Protein 2NPT (pdb70)

Solvent-accessible surface area: 22079 Å² total; per-residue (Å²): 169,192,104,157,47,130,165,93,57,36,101,85,16,36,0,77,0,70,12,87,160,90,36,53,57,75,52,82,15,94,152,140,36,38,24,37,42,0,39,67,27,0,37,122,47,32,87,170,48,118,21,72,0,0,29,2,103,5,64,83,43,40,116,1,2,0,83,36,55,99,6,0,103,2,0,18,51,52,19,49,70,49,1,90,91,42,78,122,90,70,95,76,63,107,30,10,66,0,38,26,76,105,155,77,3,36,0,9,0,55,19,200,56,22,44,5,1,5,35,4,84,98,114,7,61,11,93,45,0,110,50,64,0,87,131,14,37,66,84,40,8,63,9,39,24,27,40,144,166,96,84,68,72,9,96,62,66,76,44,0,78,127,4,18,102,50,17,82,183,28,174,148,23,91,1,4,42,2,58,5,74,51,74,102,168,181,94,183,58,104,107,10,25,48,161,65,53,110,3,46,0,77,0,54,20,75,167,86,49,55,62,73,44,87,15,138,142,24,90,18,81,50,0,30,88,27,0,10,128,55,30,64,174,35,73,20,70,0,0,21,2,83,8,55,68,53,40,98,1,1,0,82,36,68,67,5,4,91,0,1,27,52,46,18,8,56,37,0,63,87,41,76,110,103,74,72,81,75,88,25,11,65,0,30,20,69,95,158,124,86,129,102,101,132,102,78,1,37,0,4,0,52,20,173,67,21,45,10,1,18,57,7,92,65,105,8,84,23,118,55,0,33,44,51,0,114,142,12,44,58,89,62,9,68,8,35,21,23,64,140,162,95,83,90,72,12,99,72,66,78,44,0,72,130,3,18,103,99,21,74,114,20,181,142,29,95,9,1,44,1,51,4,71,89,78

GO terms:
  GO:0004672 protein kinase activity (F, TAS)
  GO:0007165 signal transduction (P, TAS)
  GO:0005515 protein binding (F, IPI)
  GO:0071499 cellular response to laminar fluid shear stress (P, TAS)

Organism: Homo sapiens (NCBI:txid9606)

Structure (mmCIF, N/CA/C/O backbone):
data_2NPT
#
_entry.id   2NPT
#
_cell.length_a   46.333
_cell.length_b   61.410
_cell.length_c   143.651
_cell.angle_alpha   90.000
_cell.angle_beta   90.000
_cell.angle_gamma   90.000
#
_symmetry.space_group_name_H-M   'P 21 21 21'
#
loop_
_entity.id
_entity.type
_entity.pdbx_description
1 polymer 'Dual specificity mitogen-activated protein kinase kinase 5'
2 polymer 'Mitogen-activated protein kinase kinase kinase 2'
3 water water
#
loop_
_atom_site.group_PDB
_atom_site.id
_atom_site.type_symbol
_atom_site.label_atom_id
_atom_site.label_alt_id
_atom_site.label_comp_id
_atom_site.label_asym_id
_atom_site.label_entity_id
_atom_site.label_seq_id
_atom_site.pdbx_PDB_ins_code
_atom_site.Cartn_x
_atom_site.Cartn_y
_atom_site.Cartn_z
_atom_site.occupancy
_atom_site.B_iso_or_equiv
_atom_site.auth_seq_id
_atom_site.auth_comp_id
_atom_site.auth_asym_id
_atom_site.auth_atom_id
_atom_site.pdbx_PDB_model_num
ATOM 1 N N . SER A 1 1 ? 22.104 88.341 48.801 1.00 32.14 3 SER A N 1
ATOM 2 C CA . SER A 1 1 ? 21.113 87.358 49.328 1.00 32.71 3 SER A CA 1
ATOM 3 C C . SER A 1 1 ? 21.380 85.949 48.782 1.00 31.73 3 SER A C 1
ATOM 4 O O . SER A 1 1 ? 21.942 85.794 47.718 1.00 30.17 3 SER A O 1
ATOM 7 N N . MET A 1 2 ? 20.956 84.934 49.523 1.00 31.10 4 MET A N 1
ATOM 8 C CA . MET A 1 2 ? 21.146 83.532 49.129 1.00 31.44 4 MET A CA 1
ATOM 9 C C . MET A 1 2 ? 19.820 82.787 49.073 1.00 29.75 4 MET A C 1
ATOM 10 O O . MET A 1 2 ? 18.945 82.960 49.959 1.00 27.70 4 MET A O 1
ATOM 15 N N . ALA A 1 3 ? 19.670 81.990 48.022 1.00 27.44 5 ALA A N 1
ATOM 16 C CA . ALA A 1 3 ? 18.507 81.137 47.828 1.00 27.21 5 ALA A CA 1
ATOM 17 C C . ALA A 1 3 ? 18.945 79.762 47.336 1.00 26.28 5 ALA A C 1
ATOM 18 O O . ALA A 1 3 ? 20.059 79.581 46.843 1.00 25.34 5 ALA A O 1
ATOM 20 N N . LEU A 1 4 ? 18.097 78.760 47.537 1.00 25.27 6 LEU A N 1
ATOM 21 C CA . LEU A 1 4 ? 18.385 77.446 46.986 1.00 26.36 6 LEU A CA 1
ATOM 22 C C . LEU A 1 4 ? 18.272 77.456 45.475 1.00 27.70 6 LEU A C 1
ATOM 23 O O . LEU A 1 4 ? 17.290 77.970 44.888 1.00 28.54 6 LEU A O 1
ATOM 28 N N . GLY A 1 5 ? 19.285 76.904 44.832 1.00 27.96 7 GLY A N 1
ATOM 29 C CA . GLY A 1 5 ? 19.206 76.607 43.433 1.00 29.09 7 GLY A CA 1
ATOM 30 C C . GLY A 1 5 ? 18.492 75.282 43.209 1.00 31.07 7 GLY A C 1
ATOM 31 O O . GLY A 1 5 ? 18.079 74.607 44.182 1.00 31.76 7 GLY A O 1
ATOM 32 N N . PRO A 1 6 ? 18.415 74.859 41.941 1.00 33.21 8 PRO A N 1
ATOM 33 C CA . PRO A 1 6 ? 17.797 73.595 41.555 1.00 34.32 8 PRO A CA 1
ATOM 34 C C . PRO A 1 6 ? 18.585 72.427 42.089 1.00 34.45 8 PRO A C 1
ATOM 35 O O . PRO A 1 6 ? 19.813 72.502 42.115 1.00 34.86 8 PRO A O 1
ATOM 39 N N . PHE A 1 7 ? 17.864 71.408 42.569 1.00 35.56 9 PHE A N 1
ATOM 40 C CA . PHE A 1 7 ? 18.416 70.086 42.866 1.00 35.77 9 PHE A CA 1
ATOM 41 C C . PHE A 1 7 ? 18.136 69.246 41.601 1.00 36.36 9 PHE A C 1
ATOM 42 O O . PHE A 1 7 ? 16.977 68.945 41.315 1.00 35.61 9 PHE A O 1
ATOM 50 N N . PRO A 1 8 ? 19.169 68.907 40.817 1.00 37.04 10 PRO A N 1
ATOM 51 C CA . PRO A 1 8 ? 18.948 68.036 39.637 1.00 37.85 10 PRO A CA 1
ATOM 52 C C . PRO A 1 8 ? 18.381 66.664 39.979 1.00 38.09 10 PRO A C 1
ATOM 53 O O . PRO A 1 8 ? 18.683 66.152 41.051 1.00 37.51 10 PRO A O 1
ATOM 57 N N . ALA A 1 9 ? 17.606 66.079 39.059 1.00 39.21 11 ALA A N 1
ATOM 58 C CA . ALA A 1 9 ? 17.095 64.702 39.205 1.00 39.89 11 ALA A CA 1
ATOM 59 C C . ALA A 1 9 ? 18.249 63.805 39.611 1.00 40.68 11 ALA A C 1
ATOM 60 O O . ALA A 1 9 ? 18.166 63.100 40.615 1.00 41.98 11 ALA A O 1
ATOM 62 N N . MET A 1 10 ? 19.321 63.856 38.819 1.00 41.06 12 MET A N 1
ATOM 63 C CA . MET A 1 10 ? 20.645 63.370 39.212 1.00 41.01 12 MET A CA 1
ATOM 64 C C . MET A 1 10 ? 21.711 64.153 38.451 1.00 41.53 12 MET A C 1
ATOM 65 O O . MET A 1 10 ? 22.845 64.267 38.903 1.00 42.24 12 MET A O 1
ATOM 70 N N . GLN A 1 13 ? 26.503 61.140 36.718 1.00 45.44 15 GLN A N 1
ATOM 71 C CA . GLN A 1 13 ? 25.307 61.973 36.658 1.00 45.01 15 GLN A CA 1
ATOM 72 C C . GLN A 1 13 ? 24.523 61.834 35.344 1.00 44.58 15 GLN A C 1
ATOM 73 O O . GLN A 1 13 ? 23.428 62.415 35.223 1.00 46.53 15 GLN A O 1
ATOM 75 N N . VAL A 1 14 ? 25.059 61.100 34.366 1.00 42.74 16 VAL A N 1
ATOM 76 C CA . VAL A 1 14 ? 24.342 60.869 33.097 1.00 40.79 16 VAL A CA 1
ATOM 77 C C . VAL A 1 14 ? 23.496 59.607 33.275 1.00 37.85 16 VAL A C 1
ATOM 78 O O . VAL A 1 14 ? 23.861 58.716 34.037 1.00 38.99 16 VAL A O 1
ATOM 82 N N . LEU A 1 15 ? 22.359 59.539 32.589 1.00 34.51 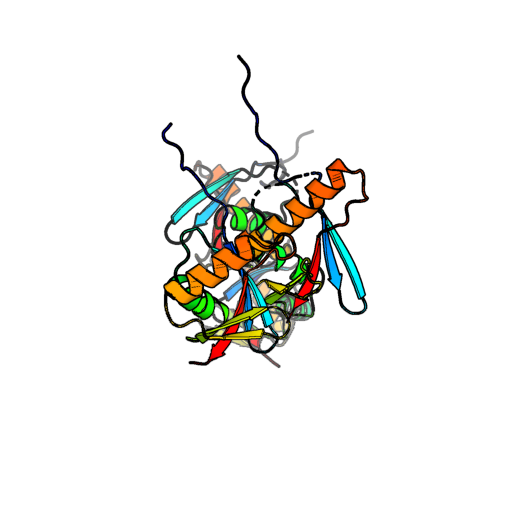17 LEU A N 1
ATOM 83 C CA . LEU A 1 15 ? 21.489 58.361 32.697 1.00 30.90 17 LEU A CA 1
ATOM 84 C C . LEU A 1 15 ? 21.952 57.305 31.704 1.00 28.52 17 LEU A C 1
ATOM 85 O O . LEU A 1 15 ? 22.035 57.576 30.522 1.00 27.96 17 LEU A O 1
ATOM 90 N N . VAL A 1 16 ? 22.216 56.113 32.222 1.00 26.12 18 VAL A N 1
ATOM 91 C CA . VAL A 1 16 ? 22.471 54.934 31.430 1.00 23.84 18 VAL A CA 1
ATOM 92 C C . VAL A 1 16 ? 21.306 53.948 31.641 1.00 23.35 18 VAL A C 1
ATOM 93 O O . VAL A 1 16 ? 21.057 53.503 32.764 1.00 23.02 18 VAL A O 1
ATOM 97 N N . ILE A 1 17 ? 20.649 53.579 30.556 1.00 22.82 19 ILE A N 1
ATOM 98 C CA . ILE A 1 17 ? 19.651 52.513 30.549 1.00 22.57 19 ILE A CA 1
ATOM 99 C C . ILE A 1 17 ? 20.303 51.256 29.967 1.00 21.63 19 ILE A C 1
ATOM 100 O O . ILE A 1 17 ? 20.827 51.299 28.830 1.00 20.42 19 ILE A O 1
ATOM 105 N N . ARG A 1 18 ? 20.385 50.203 30.790 1.00 20.17 20 ARG A N 1
ATOM 106 C CA . ARG A 1 18 ? 20.922 48.925 30.352 1.00 19.84 20 ARG A CA 1
ATOM 107 C C . ARG A 1 18 ? 19.773 48.076 29.836 1.00 19.72 20 ARG A C 1
ATOM 108 O O . ARG A 1 18 ? 18.921 47.656 30.619 1.00 18.54 20 ARG A O 1
ATOM 116 N N . ILE A 1 19 ? 19.721 47.848 28.521 1.00 20.60 21 ILE A N 1
ATOM 117 C CA . ILE A 1 19 ? 18.640 47.054 27.920 1.00 20.28 21 ILE A CA 1
ATOM 118 C C . ILE A 1 19 ? 19.145 45.604 27.869 1.00 21.57 21 ILE A C 1
ATOM 119 O O . ILE A 1 19 ? 20.048 45.268 27.086 1.00 20.94 21 ILE A O 1
ATOM 124 N N . LYS A 1 20 ? 18.632 44.770 28.758 1.00 20.44 22 LYS A N 1
ATOM 125 C CA . LYS A 1 20 ? 19.058 43.377 28.827 1.00 22.29 22 LYS A CA 1
ATOM 126 C C . LYS A 1 20 ? 18.299 42.522 27.793 1.00 21.93 22 LYS A C 1
ATOM 127 O O . LYS A 1 20 ? 17.048 42.466 27.785 1.00 21.65 22 LYS A O 1
ATOM 133 N N . ILE A 1 21 ? 19.054 41.859 26.918 1.00 23.92 23 ILE A N 1
ATOM 134 C CA . ILE A 1 21 ? 18.483 41.109 25.806 1.00 25.76 23 ILE A CA 1
ATOM 135 C C . ILE A 1 21 ? 18.573 39.602 26.063 1.00 27.70 23 ILE A C 1
ATOM 136 O O . ILE A 1 21 ? 19.679 39.104 26.291 1.00 24.15 23 ILE A O 1
ATOM 141 N N . PRO A 1 22 ? 17.435 38.863 25.940 1.00 29.92 24 PRO A N 1
ATOM 142 C CA . PRO A 1 22 ? 17.423 37.427 26.281 1.00 31.63 24 PRO A CA 1
ATOM 143 C C . PRO A 1 22 ? 18.496 36.631 25.581 1.00 30.59 24 PRO A C 1
ATOM 144 O O . PRO A 1 22 ? 18.567 36.647 24.327 1.00 33.12 24 PRO A O 1
ATOM 148 N N . ASN A 1 23 ? 19.343 35.979 26.371 1.00 30.55 25 ASN A N 1
ATOM 149 C CA . ASN A 1 23 ? 20.380 35.078 25.848 1.00 30.68 25 ASN A CA 1
ATOM 150 C C . ASN A 1 23 ? 21.307 35.693 24.795 1.00 30.22 25 ASN A C 1
ATOM 151 O O . ASN A 1 23 ? 21.855 34.977 23.949 1.00 29.69 25 ASN A O 1
ATOM 156 N N . SER A 1 24 ? 21.514 37.008 24.880 1.00 29.58 26 SER A N 1
ATOM 157 C CA . SER A 1 24 ? 22.196 37.737 23.829 1.00 29.44 26 SER A CA 1
ATOM 158 C C . SER A 1 24 ? 23.171 38.822 24.276 1.00 29.66 26 SER A C 1
ATOM 159 O O . SER A 1 24 ? 24.072 39.184 23.507 1.00 30.06 26 SER A O 1
ATOM 162 N N . GLY A 1 25 ? 22.955 39.361 25.475 1.00 28.30 27 GLY A N 1
ATOM 163 C CA . GLY A 1 25 ? 23.863 40.288 26.128 1.00 27.68 27 GLY A CA 1
ATOM 164 C C . GLY A 1 25 ? 23.024 41.464 26.641 1.00 26.37 27 GLY A C 1
ATOM 165 O O . GLY A 1 25 ? 21.835 41.304 26.939 1.00 25.10 27 GLY A O 1
ATOM 166 N N . ALA A 1 26 ? 23.652 42.620 26.713 1.00 25.21 28 ALA A N 1
ATOM 167 C CA . ALA A 1 26 ? 22.994 43.866 27.118 1.00 23.92 28 ALA A CA 1
ATOM 168 C C . ALA A 1 26 ? 23.603 45.035 26.318 1.00 23.44 28 ALA A C 1
ATOM 169 O O . ALA A 1 26 ? 24.797 44.985 25.908 1.00 21.35 28 ALA A O 1
ATOM 171 N N . VAL A 1 27 ? 22.773 46.043 26.090 1.00 22.02 29 VAL A N 1
ATOM 172 C CA . VAL A 1 27 ? 23.188 47.291 25.418 1.00 22.36 29 VAL A CA 1
ATOM 173 C C . VAL A 1 27 ? 22.995 48.418 26.440 1.00 22.34 29 VAL A C 1
ATOM 174 O O . VAL A 1 27 ? 21.866 48.626 26.943 1.00 21.81 29 VAL A O 1
ATOM 178 N N . ASP A 1 28 ? 24.072 49.149 26.678 1.00 21.54 30 ASP A N 1
ATOM 179 C CA . ASP A 1 28 ? 24.067 50.295 27.584 1.00 21.20 30 ASP A CA 1
ATOM 180 C C . ASP A 1 28 ? 23.859 51.555 26.759 1.00 21.33 30 ASP A C 1
ATOM 181 O O . ASP A 1 28 ? 24.708 51.937 25.956 1.00 21.15 30 ASP A O 1
ATOM 186 N N . TRP A 1 29 ? 22.680 52.157 26.927 1.0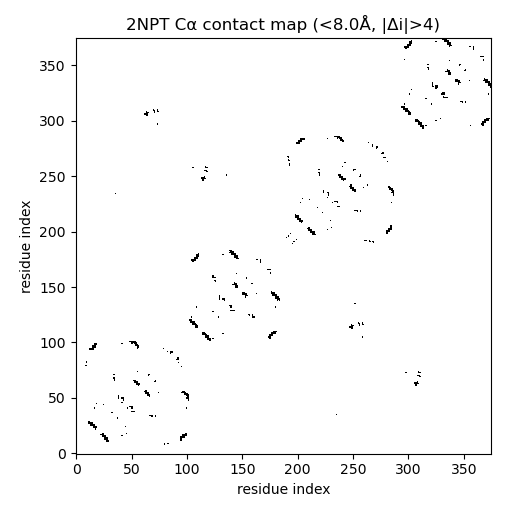0 22.18 31 TRP A N 1
ATOM 187 C CA . TRP A 1 29 ? 22.301 53.344 26.211 1.00 21.54 31 TRP A CA 1
ATOM 188 C C . TRP A 1 29 ? 22.468 54.554 27.139 1.00 22.62 31 TRP A C 1
ATOM 189 O O . TRP A 1 29 ? 21.774 54.670 28.165 1.00 20.57 31 TRP A O 1
ATOM 200 N N . THR A 1 30 ? 23.408 55.409 26.797 1.00 23.11 32 THR A N 1
ATOM 201 C CA . THR A 1 30 ? 23.633 56.644 27.548 1.00 24.56 32 THR A CA 1
ATOM 202 C C . THR A 1 30 ? 22.707 57.717 27.010 1.00 27.79 32 THR A C 1
ATOM 203 O O . THR A 1 30 ? 22.808 58.100 25.837 1.00 28.03 32 THR A O 1
ATOM 207 N N . VAL A 1 31 ? 21.794 58.180 27.862 1.00 29.71 33 VAL A N 1
ATOM 208 C CA . VAL A 1 31 ? 20.708 59.049 27.446 1.00 32.99 33 VAL A CA 1
ATOM 209 C C . VAL A 1 31 ? 21.116 60.500 27.644 1.00 36.37 33 VAL A C 1
ATOM 210 O O . VAL A 1 31 ? 21.507 60.903 28.746 1.00 36.78 33 VAL A O 1
ATOM 214 N N . HIS A 1 32 ? 21.048 61.248 26.543 1.00 40.24 34 HIS A N 1
ATOM 215 C CA . HIS A 1 32 ? 21.242 62.708 26.524 1.00 42.74 34 HIS A CA 1
ATOM 216 C C . HIS A 1 32 ? 20.041 63.424 27.110 1.00 44.70 34 HIS A C 1
ATOM 217 O O . HIS A 1 32 ? 18.904 63.171 26.681 1.00 45.79 34 HIS A O 1
ATOM 219 N N . SER A 1 33 ? 20.279 64.285 28.102 1.00 46.28 35 SER A N 1
ATOM 220 C CA . SER A 1 33 ? 19.255 65.234 28.558 1.00 47.26 35 SER A CA 1
ATOM 221 C C . SER A 1 33 ? 19.310 66.485 27.678 1.00 47.78 35 SER A C 1
ATOM 222 O O . SER A 1 33 ? 19.897 66.474 26.582 1.00 48.80 35 SER A O 1
ATOM 224 N N . GLN A 1 36 ? 12.745 65.584 27.858 1.00 40.64 38 GLN A N 1
ATOM 225 C CA . GLN A 1 36 ? 12.109 64.505 28.590 1.00 40.15 38 GLN A CA 1
ATOM 226 C C . GLN A 1 36 ? 12.291 63.217 27.791 1.00 38.84 38 GLN A C 1
ATOM 227 O O . GLN A 1 36 ? 12.092 63.215 26.566 1.00 39.40 38 GLN A O 1
ATOM 229 N N . LEU A 1 37 ? 12.712 62.160 28.481 1.00 37.13 39 LEU A N 1
ATOM 230 C CA . LEU A 1 37 ? 12.716 60.802 27.923 1.00 34.91 39 LEU A CA 1
ATOM 231 C C . LEU A 1 37 ? 11.311 60.231 27.840 1.00 32.83 39 LEU A C 1
ATOM 232 O O . LEU A 1 37 ? 10.652 59.991 28.863 1.00 35.16 39 LEU A O 1
ATOM 237 N N . LEU A 1 38 ? 10.888 59.911 26.628 1.00 29.22 40 LEU A N 1
ATOM 238 C CA . LEU A 1 38 ? 9.563 59.391 26.380 1.00 26.66 40 LEU A CA 1
ATOM 239 C C . LEU A 1 38 ? 9.524 57.874 26.249 1.00 24.80 40 LEU A C 1
ATOM 240 O O . LEU A 1 38 ? 10.443 57.268 25.719 1.00 23.85 40 LEU A O 1
ATOM 245 N N . PHE A 1 39 ? 8.425 57.292 26.677 1.00 22.83 41 PHE A N 1
ATOM 246 C CA . PHE A 1 39 ? 8.155 55.862 26.504 1.00 22.34 41 PHE A CA 1
ATOM 247 C C . PHE A 1 39 ? 8.346 55.403 25.057 1.00 22.06 41 PHE A C 1
ATOM 248 O O . PHE A 1 39 ? 9.040 54.389 24.782 1.00 21.05 41 PHE A O 1
ATOM 256 N N . ARG A 1 40 ? 7.791 56.177 24.122 1.00 21.41 42 ARG A N 1
ATOM 257 C CA . ARG A 1 40 ? 7.940 55.916 22.697 1.00 22.11 42 ARG A CA 1
ATOM 258 C C . ARG A 1 40 ? 9.415 55.763 22.315 1.00 21.87 42 ARG A C 1
ATOM 259 O O . ARG A 1 40 ? 9.767 54.900 21.526 1.00 20.75 42 ARG A O 1
ATOM 267 N N . ASP A 1 41 ? 10.266 56.622 22.867 1.00 22.22 43 ASP A N 1
ATOM 268 C CA . ASP A 1 41 ? 11.669 56.684 22.467 1.00 23.00 43 ASP A CA 1
ATOM 269 C C . ASP A 1 41 ? 12.408 55.425 22.983 1.00 21.26 43 ASP A C 1
ATOM 270 O O . ASP A 1 41 ? 13.298 54.871 22.318 1.00 22.33 43 ASP A O 1
ATOM 275 N N . VAL A 1 42 ? 12.034 54.989 24.176 1.00 20.94 44 VAL A N 1
ATOM 276 C CA . VAL A 1 42 ? 12.598 53.740 24.733 1.00 19.90 44 VAL A CA 1
ATOM 277 C C . VAL A 1 42 ? 12.216 52.542 23.858 1.00 19.80 44 VAL A C 1
ATOM 278 O O . VAL A 1 42 ? 13.075 51.761 23.421 1.00 18.99 44 VAL A O 1
ATOM 282 N N . LEU A 1 43 ? 10.957 52.468 23.459 1.00 20.27 45 LEU A N 1
ATOM 283 C CA . LEU A 1 43 ? 10.521 51.395 22.545 1.00 20.95 45 LEU A CA 1
ATOM 284 C C . LEU A 1 43 ? 11.268 51.454 21.211 1.00 22.24 45 LEU A C 1
ATOM 285 O O . LEU A 1 43 ? 11.617 50.421 20.625 1.00 20.84 45 LEU A O 1
ATOM 290 N N . ASP A 1 44 ? 11.562 52.652 20.748 1.00 22.87 46 ASP A N 1
ATOM 291 C CA A ASP A 1 44 ? 12.258 52.813 19.468 0.50 23.59 46 ASP A CA 1
ATOM 292 C CA B ASP A 1 44 ? 12.264 52.829 19.477 0.50 23.62 46 ASP A CA 1
ATOM 293 C C . ASP A 1 44 ? 13.685 52.250 19.571 1.00 24.01 46 ASP A C 1
ATOM 294 O O . ASP A 1 44 ? 14.141 51.520 18.680 1.00 24.06 46 ASP A O 1
ATOM 303 N N . VAL A 1 45 ? 14.376 52.572 20.652 1.00 23.14 47 VAL A N 1
ATOM 304 C CA . VAL A 1 45 ? 15.730 52.052 20.869 1.00 22.99 47 VAL A CA 1
ATOM 305 C C . VAL A 1 45 ? 15.703 50.524 21.016 1.00 22.05 47 VAL A C 1
ATOM 306 O O . VAL A 1 45 ? 16.527 49.821 20.391 1.00 21.61 47 VAL A O 1
ATOM 310 N N . ILE A 1 46 ? 14.757 49.985 21.799 1.00 21.82 48 ILE A N 1
ATOM 311 C CA . ILE A 1 46 ? 14.588 48.531 21.926 1.00 22.16 48 ILE A CA 1
ATOM 312 C C . ILE A 1 46 ? 14.386 47.918 20.523 1.00 22.23 48 ILE A C 1
ATOM 313 O O . ILE A 1 46 ? 14.993 46.916 20.186 1.00 21.97 48 ILE A O 1
ATOM 318 N N . GLY A 1 47 ? 13.587 48.565 19.680 1.00 23.04 49 GLY A N 1
ATOM 319 C CA . GLY A 1 47 ? 13.345 48.009 18.348 1.00 23.35 49 GLY A CA 1
ATOM 320 C C . GLY A 1 47 ? 14.567 48.010 17.453 1.00 23.60 49 GLY A C 1
ATOM 321 O O . GLY A 1 47 ? 14.647 47.213 16.524 1.00 24.39 49 GLY A O 1
ATOM 322 N N . GLN A 1 48 ? 15.497 48.932 17.684 1.00 23.87 50 GLN A N 1
ATOM 323 C CA . GLN A 1 48 ? 16.783 48.912 16.995 1.00 25.31 50 GLN A CA 1
ATOM 324 C C . GLN A 1 48 ? 17.705 47.762 17.467 1.00 25.37 50 GLN A C 1
ATOM 325 O O . GLN A 1 48 ? 18.334 47.071 16.630 1.00 25.31 50 GLN A O 1
ATOM 331 N N . VAL A 1 49 ? 17.805 47.555 18.785 1.00 24.38 51 VAL A N 1
ATOM 332 C CA . VAL A 1 49 ? 18.772 46.605 19.338 1.00 24.18 51 VAL A CA 1
ATOM 333 C C . VAL A 1 49 ? 18.237 45.180 19.367 1.00 24.67 51 VAL A C 1
ATOM 334 O O . VAL A 1 49 ? 19.013 44.220 19.460 1.00 24.51 51 VAL A O 1
ATOM 338 N N . LEU A 1 50 ? 16.921 45.051 19.329 1.00 24.94 52 LEU A N 1
ATOM 339 C CA . LEU A 1 50 ? 16.251 43.754 19.346 1.00 27.00 52 LEU A CA 1
ATOM 340 C C . LEU A 1 50 ? 15.316 43.748 18.128 1.00 27.79 52 LEU A C 1
ATOM 341 O O . LEU A 1 50 ? 14.117 43.796 18.267 1.00 28.05 52 LEU A O 1
ATOM 346 N N . PRO A 1 51 ? 15.890 43.728 16.912 1.00 30.17 53 PRO A N 1
ATOM 347 C CA . PRO A 1 51 ? 15.119 44.073 15.719 1.00 31.83 53 PRO A CA 1
ATOM 348 C C . PRO A 1 51 ? 14.169 42.999 15.168 1.00 34.53 53 PRO A C 1
ATOM 349 O O . PRO A 1 51 ? 13.270 43.343 14.388 1.00 35.01 53 PRO A O 1
ATOM 353 N N . GLU A 1 52 ? 14.353 41.739 15.557 1.00 36.59 54 GLU A N 1
ATOM 354 C CA . GLU A 1 52 ? 13.543 40.632 15.028 1.00 38.88 54 GLU A CA 1
ATOM 355 C C . GLU A 1 52 ? 12.524 40.150 16.035 1.00 39.71 54 GLU A C 1
ATOM 356 O O . GLU A 1 52 ? 11.952 39.068 15.876 1.00 40.67 54 GLU A O 1
ATOM 362 N N . ALA A 1 53 ? 12.324 40.944 17.086 1.00 40.21 55 ALA A N 1
ATOM 363 C CA . ALA A 1 53 ? 11.155 40.846 17.939 1.00 40.61 55 ALA A CA 1
ATOM 364 C C . ALA A 1 53 ? 10.318 42.111 17.748 1.00 40.72 55 ALA A C 1
ATOM 365 O O . ALA A 1 53 ? 10.775 43.123 17.145 1.00 41.41 55 ALA A O 1
ATOM 367 N N . THR A 1 54 ? 9.082 42.052 18.228 1.00 39.82 56 THR A N 1
ATOM 368 C CA . THR A 1 54 ? 8.276 43.256 18.345 1.00 39.15 56 THR A CA 1
ATOM 369 C C . THR A 1 54 ? 8.081 43.451 19.841 1.00 37.96 56 THR A C 1
ATOM 370 O O . THR A 1 54 ? 7.832 42.486 20.599 1.00 38.47 56 THR A O 1
ATOM 374 N N . THR A 1 55 ? 8.297 44.689 20.265 1.00 35.77 57 THR A N 1
ATOM 375 C CA . THR A 1 55 ? 8.322 45.012 21.680 1.00 33.20 57 THR A CA 1
ATOM 376 C C . THR A 1 55 ? 7.291 46.097 21.906 1.00 31.53 57 THR A C 1
ATOM 377 O O . THR A 1 55 ? 7.388 47.204 21.330 1.00 30.77 57 THR A O 1
ATOM 381 N N . THR A 1 56 ? 6.330 45.773 22.768 1.00 28.76 58 THR A N 1
ATOM 382 C CA . THR A 1 56 ? 5.266 46.710 23.126 1.00 28.31 58 THR A CA 1
ATOM 383 C C . THR A 1 56 ? 5.469 47.336 24.521 1.00 25.69 58 THR A C 1
ATOM 384 O O . THR A 1 56 ? 4.857 48.360 24.874 1.00 24.17 58 THR A O 1
ATOM 388 N N . ALA A 1 57 ? 6.321 46.695 25.314 1.00 23.42 59 ALA A N 1
ATOM 389 C CA . ALA A 1 57 ? 6.552 47.123 26.685 1.00 21.43 59 ALA A CA 1
ATOM 390 C C . ALA A 1 57 ? 7.931 46.678 27.190 1.00 21.54 59 ALA A C 1
ATOM 391 O O . ALA A 1 57 ? 8.693 45.982 26.503 1.00 22.19 59 ALA A O 1
ATOM 393 N N . PHE A 1 58 ? 8.262 47.106 28.390 1.00 20.70 60 PHE A N 1
ATOM 394 C CA . PHE A 1 58 ? 9.426 46.538 29.071 1.00 21.50 60 PHE A CA 1
ATOM 395 C C . PHE A 1 58 ? 9.209 46.504 30.573 1.00 21.56 60 PHE A C 1
ATOM 396 O O . PHE A 1 58 ? 8.283 47.177 31.095 1.00 21.62 60 PHE A O 1
ATOM 404 N N . GLU A 1 59 ? 10.074 45.766 31.248 1.00 21.12 61 GLU A N 1
ATOM 405 C CA . GLU A 1 59 ? 10.046 45.624 32.685 1.00 21.26 61 GLU A CA 1
ATOM 406 C C . GLU A 1 59 ? 11.290 46.208 33.379 1.00 21.38 61 GLU A C 1
ATOM 407 O O . GLU A 1 59 ? 12.379 46.278 32.808 1.00 20.13 61 GLU A O 1
ATOM 413 N N . TYR A 1 60 ? 11.127 46.593 34.640 1.00 20.51 62 TYR A N 1
ATOM 414 C CA . TYR A 1 60 ? 12.243 46.890 35.508 1.00 20.82 62 TYR A CA 1
ATOM 415 C C . TYR A 1 60 ? 11.990 46.228 36.858 1.00 21.52 62 TYR A C 1
ATOM 416 O O . TYR A 1 60 ? 10.861 45.809 37.144 1.00 21.42 62 TYR A O 1
ATOM 425 N N . GLU A 1 61 ? 13.025 46.157 37.673 1.00 22.32 63 GLU A N 1
ATOM 426 C CA A GLU A 1 61 ? 12.913 45.583 39.026 0.50 22.94 63 GLU A CA 1
ATOM 427 C CA B GLU A 1 61 ? 12.908 45.588 39.018 0.50 23.17 63 GLU A CA 1
ATOM 428 C C . GLU A 1 61 ? 12.775 46.694 40.052 1.00 22.49 63 GLU A C 1
ATOM 429 O O . GLU A 1 61 ? 13.572 47.630 40.093 1.00 23.39 63 GLU A O 1
ATOM 440 N N . ASP A 1 62 ? 11.755 46.609 40.907 1.00 22.65 64 ASP A N 1
ATOM 441 C CA . ASP A 1 62 ? 11.552 47.641 41.915 1.00 23.86 64 ASP A CA 1
ATOM 442 C C . ASP A 1 62 ? 12.296 47.282 43.207 1.00 25.27 64 ASP A C 1
ATOM 443 O O . ASP A 1 62 ? 13.014 46.282 43.268 1.00 25.65 64 ASP A O 1
ATOM 448 N N . GLU A 1 63 ? 12.110 48.102 44.219 1.00 26.05 65 GLU A N 1
ATOM 449 C CA . GLU A 1 63 ? 12.790 47.932 45.499 1.00 27.35 65 GLU A CA 1
ATOM 450 C C . GLU A 1 63 ? 12.434 46.660 46.270 1.00 28.74 65 GLU A C 1
ATOM 451 O O . GLU A 1 63 ? 13.165 46.292 47.207 1.00 30.02 65 GLU A O 1
ATOM 457 N N . ASP A 1 64 ? 11.318 46.019 45.911 1.00 28.56 66 ASP A N 1
ATOM 458 C CA . ASP A 1 64 ? 10.868 44.753 46.469 1.00 29.86 66 ASP A CA 1
ATOM 459 C C . ASP A 1 64 ? 11.408 43.575 45.654 1.00 28.92 66 ASP A C 1
ATOM 460 O O . ASP A 1 64 ? 11.119 42.414 45.965 1.00 29.88 66 ASP A O 1
ATOM 465 N N . GLY A 1 65 ? 12.169 43.865 44.600 1.00 27.40 67 GLY A N 1
ATOM 466 C CA . GLY A 1 65 ? 12.656 42.835 43.689 1.00 27.54 67 GLY A CA 1
ATOM 467 C C . GLY A 1 65 ? 11.613 42.321 42.692 1.00 27.44 67 GLY A C 1
ATOM 468 O O . GLY A 1 65 ? 11.860 41.333 41.991 1.00 28.52 67 GLY A O 1
ATOM 469 N N . ASP A 1 66 ? 10.472 43.017 42.575 1.00 25.82 68 ASP A N 1
ATOM 470 C CA . ASP A 1 66 ? 9.390 42.591 41.660 1.00 24.79 68 ASP A CA 1
ATOM 471 C C . ASP A 1 66 ? 9.623 43.184 40.269 1.00 23.38 68 ASP A C 1
ATOM 472 O O . ASP A 1 66 ? 10.043 44.322 40.156 1.00 23.01 68 ASP A O 1
ATOM 477 N N . ARG A 1 67 ? 9.277 42.422 39.235 1.00 23.52 69 ARG A N 1
ATOM 478 C CA . ARG A 1 67 ? 9.267 42.921 37.870 1.00 23.24 69 ARG A CA 1
ATOM 479 C C . ARG A 1 67 ? 7.991 43.736 37.615 1.00 21.44 69 ARG A C 1
ATOM 480 O O . ARG A 1 67 ? 6.882 43.236 37.727 1.00 20.47 69 ARG A O 1
ATOM 488 N N . ILE A 1 68 ? 8.212 45.008 37.290 1.00 19.54 70 ILE A N 1
ATOM 489 C CA . ILE A 1 68 ? 7.191 45.986 37.003 1.00 19.34 70 ILE A CA 1
ATOM 490 C C . ILE A 1 68 ? 7.202 46.251 35.497 1.00 20.01 70 ILE A C 1
ATOM 491 O O . ILE A 1 68 ? 8.251 46.618 34.919 1.00 21.43 70 ILE A O 1
ATOM 496 N N . THR A 1 69 ? 6.023 46.139 34.905 1.00 19.74 71 THR A N 1
ATOM 497 C CA . THR A 1 69 ? 5.833 46.409 33.477 1.00 19.68 71 THR A CA 1
ATOM 498 C C . THR A 1 69 ? 5.510 47.900 33.256 1.00 20.19 71 THR A C 1
ATOM 499 O O . THR A 1 69 ? 4.710 48.495 34.013 1.00 20.49 71 THR A O 1
ATOM 503 N N . VAL A 1 70 ? 6.116 48.466 32.211 1.00 19.77 72 VAL A N 1
ATOM 504 C CA . VAL A 1 70 ? 5.900 49.860 31.856 1.00 19.02 72 VAL A CA 1
ATOM 505 C C . VAL A 1 70 ? 5.231 49.873 30.457 1.00 19.13 72 VAL A C 1
ATOM 506 O O . VAL A 1 70 ? 5.750 49.277 29.495 1.00 19.37 72 VAL A O 1
ATOM 510 N N . ARG A 1 71 ? 4.090 50.542 30.385 1.00 20.33 73 ARG A N 1
ATOM 511 C CA . ARG A 1 71 ? 3.266 50.635 29.151 1.00 20.89 73 ARG A CA 1
ATOM 512 C C . ARG A 1 71 ? 2.851 52.053 28.810 1.00 21.01 73 ARG A C 1
ATOM 513 O O . ARG A 1 71 ? 2.060 52.247 27.895 1.00 21.74 73 ARG A O 1
ATOM 521 N N . SER A 1 72 ? 3.416 53.041 29.490 1.00 21.48 74 SER A N 1
ATOM 522 C CA . SER A 1 72 ? 2.967 54.425 29.378 1.00 21.57 74 SER A CA 1
ATOM 523 C C . SER A 1 72 ? 4.018 55.412 29.862 1.00 22.00 74 SER A C 1
ATOM 524 O O . SER A 1 72 ? 4.897 55.084 30.665 1.00 20.75 74 SER A O 1
ATOM 527 N N . ASP A 1 73 ? 3.890 56.660 29.439 1.00 21.62 75 ASP A N 1
ATOM 528 C CA . ASP A 1 73 ? 4.758 57.708 29.972 1.00 22.83 75 ASP A CA 1
ATOM 529 C C . ASP A 1 73 ? 4.591 58.009 31.471 1.00 22.87 75 ASP A C 1
ATOM 530 O O . ASP A 1 73 ? 5.583 58.273 32.165 1.00 22.14 75 ASP A O 1
ATOM 535 N N . GLU A 1 74 ? 3.364 57.911 31.977 1.00 22.75 76 GLU A N 1
ATOM 536 C CA A GLU A 1 74 ? 3.142 58.133 33.396 0.60 22.56 76 GLU A CA 1
ATOM 537 C CA B GLU A 1 74 ? 3.105 58.093 33.383 0.40 22.26 76 GLU A CA 1
ATOM 538 C C . GLU A 1 74 ? 3.903 57.019 34.163 1.00 21.39 76 GLU A C 1
ATOM 539 O O . GLU A 1 74 ? 4.500 57.273 35.199 1.00 21.15 76 GLU A O 1
ATOM 550 N N . GLU A 1 75 ? 3.900 55.800 33.637 1.00 20.04 77 GLU A N 1
ATOM 551 C CA . GLU A 1 75 ? 4.610 54.677 34.270 1.00 19.35 77 GLU A CA 1
ATOM 552 C C . GLU A 1 75 ? 6.128 54.884 34.168 1.00 20.51 77 GLU A C 1
ATOM 553 O O . GLU A 1 75 ? 6.912 54.595 35.110 1.00 20.12 77 GLU A O 1
ATOM 559 N N . MET A 1 76 ? 6.559 55.403 33.025 1.00 21.81 78 MET A N 1
ATOM 560 C CA . MET A 1 76 ? 7.963 55.795 32.856 1.00 23.68 78 MET A CA 1
ATOM 561 C C . MET A 1 76 ? 8.421 56.775 33.916 1.00 22.66 78 MET A C 1
ATOM 562 O O . MET A 1 76 ? 9.485 56.604 34.539 1.00 22.61 78 MET A O 1
ATOM 567 N N . LYS A 1 77 ? 7.613 57.804 34.150 1.00 23.80 79 LYS A N 1
ATOM 568 C CA . LYS A 1 77 ? 7.949 58.809 35.148 1.00 25.00 79 LYS A CA 1
ATOM 569 C C . LYS A 1 77 ? 8.101 58.205 36.573 1.00 23.05 79 LYS A C 1
ATOM 570 O O . LYS A 1 77 ? 9.039 58.521 37.286 1.00 22.88 79 LYS A O 1
ATOM 576 N N . ALA A 1 78 ? 7.215 57.289 36.943 1.00 21.15 80 ALA A N 1
ATOM 577 C CA . ALA A 1 78 ? 7.307 56.593 38.242 1.00 21.18 80 ALA A CA 1
ATOM 578 C C . ALA A 1 78 ? 8.602 55.731 38.303 1.00 19.97 80 ALA A C 1
ATOM 579 O O . ALA A 1 78 ? 9.270 55.667 39.349 1.00 20.12 80 ALA A O 1
ATOM 581 N N . MET A 1 79 ? 8.951 55.069 37.203 1.00 19.31 81 MET A N 1
ATOM 582 C CA . MET A 1 79 ? 10.178 54.297 37.166 1.00 19.39 81 MET A CA 1
ATOM 583 C C . MET A 1 79 ? 11.390 55.207 37.349 1.00 19.12 81 MET A C 1
ATOM 584 O O . MET A 1 79 ? 12.286 54.941 38.173 1.00 17.88 81 MET A O 1
ATOM 589 N N . LEU A 1 80 ? 11.441 56.276 36.553 1.00 19.31 82 LEU A N 1
ATOM 590 C CA . LEU A 1 80 ? 12.554 57.211 36.640 1.00 20.75 82 LEU A CA 1
ATOM 591 C C . LEU A 1 80 ? 12.684 57.839 38.022 1.00 21.75 82 LEU A C 1
ATOM 592 O O . LEU A 1 80 ? 13.774 57.897 38.591 1.00 20.70 82 LEU A O 1
ATOM 597 N N . SER A 1 81 ? 11.562 58.230 38.617 1.00 22.13 83 SER A N 1
ATOM 598 C CA . SER A 1 81 ? 11.585 58.891 39.902 1.00 23.96 83 SER A CA 1
ATOM 599 C C . SER A 1 81 ? 12.211 57.976 40.963 1.00 23.20 83 SER A C 1
ATOM 600 O O . SER A 1 81 ? 13.066 58.386 41.751 1.00 22.71 83 SER A O 1
ATOM 603 N N . TYR A 1 82 ? 11.807 56.720 40.968 1.00 21.80 84 TYR A N 1
ATOM 604 C CA . TYR A 1 82 ? 12.375 55.739 41.879 1.00 23.60 84 TYR A CA 1
ATOM 605 C C . TYR A 1 82 ? 13.876 55.556 41.646 1.00 22.40 84 TYR A C 1
ATOM 606 O O . TYR A 1 82 ? 14.682 55.537 42.616 1.00 21.95 84 TYR A O 1
ATOM 615 N N . TYR A 1 83 ? 14.261 55.439 40.381 1.00 19.95 85 TYR A N 1
ATOM 616 C CA . TYR A 1 83 ? 15.671 55.263 40.002 1.00 20.63 85 TYR A CA 1
ATOM 617 C C . TYR A 1 83 ? 16.527 56.430 40.546 1.00 21.40 85 TYR A C 1
ATOM 618 O O . TYR A 1 83 ? 17.530 56.224 41.235 1.00 21.44 85 TYR A O 1
ATOM 627 N N . TYR A 1 84 ? 16.066 57.642 40.261 1.00 22.52 86 TYR A N 1
ATOM 628 C CA . TYR A 1 84 ? 16.763 58.869 40.672 1.00 24.09 86 TYR A CA 1
ATOM 629 C C . TYR A 1 84 ? 16.911 58.918 42.173 1.00 24.94 86 TYR A C 1
ATOM 630 O O . TYR A 1 84 ? 17.982 59.305 42.691 1.00 25.13 86 TYR A O 1
ATOM 639 N N . SER A 1 85 ? 15.883 58.497 42.905 1.00 25.37 87 SER A N 1
ATOM 640 C CA . SER A 1 85 ? 15.960 58.500 44.377 1.00 27.31 87 SER A CA 1
ATOM 641 C C . SER A 1 85 ? 16.967 57.476 44.867 1.00 27.73 87 SER A C 1
ATOM 642 O O . SER A 1 85 ? 17.695 57.733 45.838 1.00 27.79 87 SER A O 1
ATOM 645 N N . THR A 1 86 ? 17.056 56.329 44.185 1.00 28.06 88 THR A N 1
ATOM 646 C CA . THR A 1 86 ? 18.081 55.336 44.557 1.00 28.46 88 THR A CA 1
ATOM 647 C C . THR A 1 86 ? 19.503 55.874 44.253 1.00 28.82 88 THR A C 1
ATOM 648 O O . THR A 1 86 ? 20.388 55.801 45.110 1.00 29.23 88 THR A O 1
ATOM 652 N N . VAL A 1 87 ? 19.697 56.445 43.067 1.00 28.89 89 VAL A N 1
ATOM 653 C CA . VAL A 1 87 ? 20.991 57.018 42.668 1.00 29.59 89 VAL A CA 1
ATOM 654 C C . VAL A 1 87 ? 21.442 58.123 43.638 1.00 30.84 89 VAL A C 1
ATOM 655 O O . VAL A 1 87 ? 22.605 58.148 44.053 1.00 29.73 89 VAL A O 1
ATOM 659 N N . MET A 1 88 ? 20.534 58.998 44.041 1.00 32.00 90 MET A N 1
ATOM 660 C CA . MET A 1 88 ? 20.864 60.048 45.018 1.00 35.23 90 MET A CA 1
ATOM 661 C C . MET A 1 88 ? 21.316 59.512 46.398 1.00 35.50 90 MET A C 1
ATOM 662 O O . MET A 1 88 ? 22.263 60.046 46.987 1.00 35.11 90 MET A O 1
ATOM 667 N N . GLU A 1 89 ? 20.638 58.486 46.920 1.00 36.85 91 GLU A N 1
ATOM 668 C CA . GLU A 1 89 ? 21.094 57.784 48.139 1.00 37.87 91 GLU A CA 1
ATOM 669 C C . GLU A 1 89 ? 22.531 57.255 48.019 1.00 38.35 91 GLU A C 1
ATOM 670 O O . GLU A 1 89 ? 23.363 57.467 48.906 1.00 38.04 91 GLU A O 1
ATOM 674 N N . GLN A 1 90 ? 22.814 56.572 46.918 1.00 38.40 92 GLN A N 1
ATOM 675 C CA . GLN A 1 90 ? 24.129 56.016 46.657 1.00 39.34 92 GLN A CA 1
ATOM 676 C C . GLN A 1 90 ? 25.213 57.049 46.345 1.00 40.52 92 GLN A C 1
ATOM 677 O O . GLN A 1 90 ? 26.384 56.870 46.729 1.00 40.35 92 GLN A O 1
ATOM 683 N N . GLN A 1 91 ? 24.848 58.096 45.607 1.00 41.04 93 GLN A N 1
ATOM 684 C CA . GLN A 1 91 ? 25.787 59.170 45.316 1.00 41.64 93 GLN A CA 1
ATOM 685 C C . GLN A 1 91 ? 26.337 59.775 46.618 1.00 41.63 93 GLN A C 1
ATOM 686 O O . GLN A 1 91 ? 27.559 59.981 46.748 1.00 41.71 93 GLN A O 1
ATOM 692 N N . VAL A 1 92 ? 25.446 60.006 47.581 1.00 41.42 94 VAL A N 1
ATOM 693 C CA . VAL A 1 92 ? 25.785 60.570 48.887 1.00 41.92 94 VAL A CA 1
ATOM 694 C C . VAL A 1 92 ? 26.635 59.651 49.774 1.00 41.90 94 VAL A C 1
ATOM 695 O O . VAL A 1 92 ? 27.144 60.106 50.810 1.00 42.15 94 VAL A O 1
ATOM 699 N N . ASN A 1 93 ? 26.726 58.366 49.432 1.00 41.31 95 ASN A N 1
ATOM 700 C CA . ASN A 1 93 ? 27.513 57.395 50.219 1.00 41.09 95 ASN A CA 1
ATOM 701 C C . ASN A 1 93 ? 28.706 56.884 49.442 1.00 40.65 95 ASN A C 1
ATOM 702 O O . ASN A 1 93 ? 29.459 56.024 49.930 1.00 40.75 95 ASN A O 1
ATOM 707 N N . GLY A 1 94 ? 28.863 57.374 48.216 1.00 39.99 96 GLY A N 1
ATOM 708 C CA . GLY A 1 94 ? 29.966 56.960 47.351 1.00 39.41 96 GLY A CA 1
ATOM 709 C C . GLY A 1 94 ? 29.848 55.525 46.893 1.00 39.52 96 GLY A C 1
ATOM 710 O O . GLY A 1 94 ? 30.831 54.924 46.445 1.00 38.26 96 GLY A O 1
ATOM 711 N N . GLN A 1 95 ? 28.625 54.982 46.953 1.00 39.24 97 GLN A N 1
ATOM 712 C CA . GLN A 1 95 ? 28.387 53.626 46.497 1.00 39.33 97 GLN A CA 1
ATOM 713 C C . GLN A 1 95 ? 28.406 53.654 44.998 1.00 38.69 97 GLN A C 1
ATOM 714 O O . GLN A 1 95 ? 28.154 54.696 44.397 1.00 39.87 97 GLN A O 1
ATOM 720 N N . LEU A 1 96 ? 28.708 52.519 44.397 1.00 37.48 98 LEU A N 1
ATOM 721 C CA . LEU A 1 96 ? 28.753 52.409 42.974 1.00 36.49 98 LEU A CA 1
ATOM 722 C C . LEU A 1 96 ? 27.309 52.592 42.510 1.00 35.52 98 LEU A C 1
ATOM 723 O O . LEU A 1 96 ? 26.371 52.063 43.128 1.00 35.37 98 LEU A O 1
ATOM 725 N N . ILE A 1 97 ? 27.149 53.428 41.495 1.00 33.81 99 ILE A N 1
ATOM 726 C CA . ILE A 1 97 ? 25.876 53.629 40.828 1.00 32.11 99 ILE A CA 1
ATOM 727 C C . ILE A 1 97 ? 25.807 52.631 39.704 1.00 31.68 99 ILE A C 1
ATOM 728 O O . ILE A 1 97 ? 26.766 52.513 38.903 1.00 34.29 99 ILE A O 1
ATOM 733 N N . GLU A 1 98 ? 24.713 51.883 39.647 1.00 28.39 100 GLU A N 1
ATOM 734 C CA . GLU A 1 98 ? 24.452 51.027 38.525 1.00 27.84 100 GLU A CA 1
ATOM 735 C C . GLU A 1 98 ? 23.418 51.663 37.534 1.00 25.61 100 GLU A C 1
ATOM 736 O O . GLU A 1 98 ? 22.574 52.464 37.921 1.00 23.77 100 GLU A O 1
ATOM 742 N N . PRO A 1 99 ? 23.489 51.265 36.260 1.00 23.87 101 PRO A N 1
ATOM 743 C CA . PRO A 1 99 ? 22.514 51.754 35.311 1.00 23.18 101 PRO A CA 1
ATOM 744 C C . PRO A 1 99 ? 21.107 51.234 35.632 1.00 21.78 101 PRO A C 1
ATOM 745 O O . PRO A 1 99 ? 20.931 50.234 36.368 1.00 21.65 101 PRO A O 1
ATOM 749 N N . LEU A 1 100 ? 20.146 51.879 35.008 1.00 21.08 102 LEU A N 1
ATOM 750 C CA . LEU A 1 100 ? 18.745 51.493 35.094 1.00 22.02 102 LEU A CA 1
ATOM 751 C C . LEU A 1 100 ? 18.521 50.362 34.110 1.00 21.70 102 LEU A C 1
ATOM 752 O O . LEU A 1 100 ? 18.581 50.543 32.900 1.00 21.17 102 LEU A O 1
ATOM 757 N N . GLN A 1 101 ? 18.267 49.174 34.639 1.00 20.32 103 GLN A N 1
ATOM 758 C CA . GLN A 1 101 ? 18.170 47.985 33.814 1.00 21.03 103 GLN A CA 1
ATOM 759 C C . GLN A 1 101 ? 16.716 47.692 33.455 1.00 19.75 103 GLN A C 1
ATOM 760 O O . GLN A 1 101 ? 15.832 47.660 34.341 1.00 19.59 103 GLN A O 1
ATOM 766 N N . ILE A 1 102 ? 16.482 47.505 32.157 1.00 20.04 104 ILE A N 1
ATOM 767 C CA . ILE A 1 102 ? 15.186 47.124 31.623 1.00 19.23 104 ILE A CA 1
ATOM 768 C C . ILE A 1 102 ? 15.230 45.854 30.774 1.00 20.53 104 ILE A C 1
ATOM 769 O O . ILE A 1 102 ? 16.289 45.530 30.174 1.00 21.01 104 ILE A O 1
ATOM 774 N N . PHE A 1 103 ? 14.078 45.195 30.723 1.00 19.35 105 PHE A N 1
ATOM 775 C CA . PHE A 1 103 ? 13.895 43.907 30.098 1.00 20.85 105 PHE A CA 1
ATOM 776 C C . PHE A 1 103 ? 12.762 44.031 29.072 1.00 21.41 105 PHE A C 1
ATOM 777 O O . PHE A 1 103 ? 11.601 44.160 29.452 1.00 20.84 105 PHE A O 1
ATOM 785 N N . PRO A 1 104 ? 13.076 43.968 27.772 1.00 23.49 106 PRO A N 1
ATOM 786 C CA . PRO A 1 104 ? 11.973 44.057 26.786 1.00 23.85 106 PRO A CA 1
ATOM 787 C C . PRO A 1 104 ? 10.919 42.957 26.957 1.00 26.16 106 PRO A C 1
ATOM 788 O O . PRO A 1 104 ? 11.216 41.832 27.347 1.00 25.65 106 PRO A O 1
ATOM 792 N N . ARG A 1 105 ? 9.689 43.334 26.682 1.00 28.32 107 ARG A N 1
ATOM 793 C CA . ARG A 1 105 ? 8.538 42.507 26.908 1.00 30.71 107 ARG A CA 1
ATOM 794 C C . ARG A 1 105 ? 7.687 42.490 25.652 1.00 32.38 107 ARG A C 1
ATOM 795 O O . ARG A 1 105 ? 7.336 43.534 25.104 1.00 32.51 107 ARG A O 1
ATOM 803 N N . ALA A 1 106 ? 7.371 41.289 25.194 1.00 34.57 108 ALA A N 1
ATOM 804 C CA . ALA A 1 106 ? 6.351 41.093 24.168 1.00 35.82 108 ALA A CA 1
ATOM 805 C C . ALA A 1 106 ? 5.031 41.742 24.567 1.00 36.84 108 ALA A C 1
ATOM 806 O O . ALA A 1 106 ? 4.419 42.420 23.728 1.00 38.41 108 ALA A O 1
ATOM 808 N N . ASN B 2 19 ? 23.658 58.169 -15.257 1.00 38.46 42 ASN B N 1
ATOM 809 C CA . ASN B 2 19 ? 22.585 59.067 -14.743 1.00 37.73 42 ASN B CA 1
ATOM 810 C C . ASN B 2 19 ? 21.245 58.323 -14.539 1.00 35.82 42 ASN B C 1
ATOM 811 O O . ASN B 2 19 ? 20.604 57.836 -15.476 1.00 36.37 42 ASN B O 1
ATOM 816 N N . ASP B 2 20 ? 20.848 58.239 -13.281 1.00 34.00 43 ASP B N 1
ATOM 817 C CA . ASP B 2 20 ? 19.903 57.238 -12.825 1.00 31.83 43 ASP B CA 1
ATOM 818 C C . ASP B 2 20 ? 18.489 57.419 -13.369 1.00 29.45 43 ASP B C 1
ATOM 819 O O . ASP B 2 20 ? 18.086 58.503 -13.821 1.00 30.18 43 ASP B O 1
ATOM 824 N N . VAL B 2 21 ? 17.762 56.318 -13.363 1.00 26.57 44 VAL B N 1
ATOM 825 C CA . VAL B 2 21 ? 16.339 56.302 -13.723 1.00 24.20 44 VAL B CA 1
ATOM 826 C C . VAL B 2 21 ? 15.575 56.315 -12.394 1.00 23.90 44 VAL B C 1
ATOM 827 O O . VAL B 2 21 ? 15.830 55.507 -11.512 1.00 23.53 44 VAL B O 1
ATOM 831 N N . ARG B 2 22 ? 14.666 57.259 -12.262 1.00 22.49 45 ARG B N 1
ATOM 832 C CA . ARG B 2 22 ? 13.810 57.271 -11.068 1.00 22.20 45 ARG B CA 1
ATOM 833 C C . ARG B 2 22 ? 12.658 56.344 -11.339 1.00 21.77 45 ARG B C 1
ATOM 834 O O . ARG B 2 22 ? 11.981 56.446 -12.376 1.00 21.67 45 ARG B O 1
ATOM 842 N N . VAL B 2 23 ? 12.403 55.499 -10.360 1.00 21.63 46 VAL B N 1
ATOM 843 C CA . VAL B 2 23 ? 11.304 54.542 -10.370 1.00 23.07 46 VAL B CA 1
ATOM 844 C C . VAL B 2 23 ? 10.331 54.820 -9.257 1.00 22.77 46 VAL B C 1
ATOM 845 O O . VAL B 2 23 ? 10.731 54.970 -8.080 1.00 24.26 46 VAL B O 1
ATOM 849 N N . LYS B 2 24 ? 9.071 54.999 -9.638 1.00 20.84 47 LYS B N 1
ATOM 850 C CA . LYS B 2 24 ? 7.986 55.246 -8.705 1.00 20.61 47 LYS B CA 1
ATOM 851 C C . LYS B 2 24 ? 7.178 53.943 -8.539 1.00 21.48 47 LYS B C 1
ATOM 852 O O . LYS B 2 24 ? 6.480 53.463 -9.463 1.00 22.50 47 LYS B O 1
ATOM 858 N N . PHE B 2 25 ? 7.353 53.340 -7.379 1.00 22.31 48 PHE B N 1
ATOM 859 C CA . PHE B 2 25 ? 6.642 52.119 -7.026 1.00 22.39 48 PHE B CA 1
ATOM 860 C C . PHE B 2 25 ? 5.331 52.500 -6.324 1.00 24.18 48 PHE B C 1
ATOM 861 O O . PHE B 2 25 ? 5.271 53.478 -5.572 1.00 23.12 48 PHE B O 1
ATOM 869 N N . GLU B 2 26 ? 4.330 51.688 -6.508 1.00 24.53 49 GLU B N 1
ATOM 870 C CA . GLU B 2 26 ? 3.052 51.877 -5.810 1.00 25.49 49 GLU B CA 1
ATOM 871 C C . GLU B 2 26 ? 2.500 50.577 -5.293 1.00 26.39 49 GLU B C 1
ATOM 872 O O . GLU B 2 26 ? 2.427 49.603 -6.036 1.00 25.94 49 GLU B O 1
ATOM 878 N N . HIS B 2 27 ? 2.105 50.572 -4.030 1.00 26.55 50 HIS B N 1
ATOM 879 C CA . HIS B 2 27 ? 1.422 49.434 -3.455 1.00 26.78 50 HIS B CA 1
ATOM 880 C C . HIS B 2 27 ? 0.391 49.911 -2.437 1.00 27.38 50 HIS B C 1
ATOM 881 O O . HIS B 2 27 ? 0.747 50.549 -1.439 1.00 26.54 50 HIS B O 1
ATOM 888 N N . ARG B 2 28 ? -0.877 49.632 -2.744 1.00 28.17 51 ARG B N 1
ATOM 889 C CA . ARG B 2 28 ? -2.006 49.977 -1.893 1.00 28.83 51 ARG B CA 1
ATOM 890 C C . ARG B 2 28 ? -1.997 51.425 -1.441 1.00 29.07 51 ARG B C 1
ATOM 891 O O . ARG B 2 28 ? -2.101 51.728 -0.239 1.00 30.31 51 ARG B O 1
ATOM 899 N N . GLY B 2 29 ? -1.891 52.328 -2.408 1.00 28.15 52 GLY B N 1
ATOM 900 C CA . GLY B 2 29 ? -1.944 53.737 -2.134 1.00 28.37 52 GLY B CA 1
ATOM 901 C C . GLY B 2 29 ? -0.607 54.321 -1.669 1.00 27.87 52 GLY B C 1
ATOM 902 O O . GLY B 2 29 ? -0.457 55.531 -1.682 1.00 29.86 52 GLY B O 1
ATOM 903 N N . GLU B 2 30 ? 0.361 53.492 -1.267 1.00 26.16 53 GLU B N 1
ATOM 904 C CA . GLU B 2 30 ? 1.675 54.015 -0.834 1.00 25.10 53 GLU B CA 1
ATOM 905 C C . GLU B 2 30 ? 2.596 54.067 -2.026 1.00 24.76 53 GLU B C 1
ATOM 906 O O . GLU B 2 30 ? 2.769 53.049 -2.708 1.00 23.79 53 GLU B O 1
ATOM 912 N N . LYS B 2 31 ? 3.227 55.229 -2.239 1.00 23.29 54 LYS B N 1
ATOM 913 C CA . LYS B 2 31 ? 4.166 55.397 -3.344 1.00 22.99 54 LYS B CA 1
ATOM 914 C C . LYS B 2 31 ? 5.552 55.685 -2.798 1.00 21.67 54 LYS B C 1
ATOM 915 O O . LYS B 2 31 ? 5.699 56.333 -1.769 1.00 20.05 54 LYS B O 1
ATOM 921 N N . ARG B 2 32 ? 6.548 55.207 -3.527 1.00 21.89 55 ARG B N 1
ATOM 922 C CA . ARG B 2 32 ? 7.937 55.274 -3.134 1.00 21.06 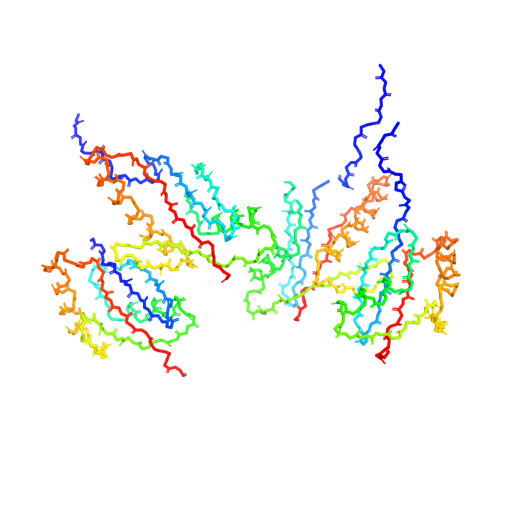55 ARG B CA 1
ATOM 923 C C . ARG B 2 32 ? 8.733 55.551 -4.389 1.00 21.86 55 ARG B C 1
ATOM 924 O O . ARG B 2 32 ? 8.398 54.995 -5.452 1.00 21.72 55 ARG B O 1
ATOM 932 N N . ILE B 2 33 ? 9.749 56.388 -4.271 1.00 20.98 56 ILE B N 1
ATOM 933 C CA . ILE B 2 33 ? 10.647 56.712 -5.410 1.00 20.69 56 ILE B CA 1
ATOM 934 C C . ILE B 2 33 ? 12.072 56.349 -5.025 1.00 21.46 56 ILE B C 1
ATOM 935 O O . ILE B 2 33 ? 12.621 56.777 -3.985 1.00 19.98 56 ILE B O 1
ATOM 940 N N . LEU B 2 34 ? 12.673 55.549 -5.888 1.00 22.70 57 LEU B N 1
ATOM 941 C CA . LEU B 2 34 ? 14.055 55.145 -5.784 1.00 25.04 57 LEU B CA 1
ATOM 942 C C . LEU B 2 34 ? 14.771 55.419 -7.094 1.00 25.38 57 LEU B C 1
ATOM 943 O O . LEU B 2 34 ? 14.152 55.399 -8.181 1.00 23.41 57 LEU B O 1
ATOM 948 N N . GLN B 2 35 ? 16.066 55.677 -6.974 1.00 26.16 58 GLN B N 1
ATOM 949 C CA . GLN B 2 35 ? 16.920 55.897 -8.132 1.00 28.57 58 GLN B CA 1
ATOM 950 C C . GLN B 2 35 ? 17.631 54.594 -8.453 1.00 28.47 58 GLN B C 1
ATOM 951 O O . GLN B 2 35 ? 18.160 53.938 -7.558 1.00 27.76 58 GLN B O 1
ATOM 957 N N . PHE B 2 36 ? 17.673 54.272 -9.741 1.00 28.01 59 PHE B N 1
ATOM 958 C CA . PHE B 2 36 ? 18.279 53.056 -10.234 1.00 28.69 59 PHE B CA 1
ATOM 959 C C . PHE B 2 36 ? 19.318 53.398 -11.284 1.00 29.32 59 PHE B C 1
ATOM 960 O O . PHE B 2 36 ? 19.026 54.149 -12.211 1.00 28.23 59 PHE B O 1
ATOM 968 N N . PRO B 2 37 ? 20.553 52.871 -11.115 1.00 30.84 60 PRO B N 1
ATOM 969 C CA . PRO B 2 37 ? 21.593 53.224 -12.063 1.00 31.35 60 PRO B CA 1
ATOM 970 C C . PRO B 2 37 ? 21.398 52.438 -13.336 1.00 31.30 60 PRO B C 1
ATOM 971 O O . PRO B 2 37 ? 20.901 51.304 -13.306 1.00 33.04 60 PRO B O 1
ATOM 975 N N . ARG B 2 38 ? 21.701 53.074 -14.453 1.00 31.30 61 ARG B N 1
ATOM 976 C CA . ARG B 2 38 ? 21.586 52.436 -15.747 1.00 30.29 61 ARG B CA 1
ATOM 977 C C . ARG B 2 38 ? 22.763 51.485 -15.992 1.00 31.37 61 ARG B C 1
ATOM 978 O O . ARG B 2 38 ? 23.901 51.795 -15.633 1.00 31.55 61 ARG B O 1
ATOM 986 N N . PRO B 2 39 ? 22.510 50.333 -16.640 1.00 31.66 62 PRO B N 1
ATOM 987 C CA . PRO B 2 39 ? 21.236 49.838 -17.135 1.00 31.26 62 PRO B CA 1
ATOM 988 C C . PRO B 2 39 ? 20.340 49.333 -16.020 1.00 30.96 62 PRO B C 1
ATOM 989 O O . PRO B 2 39 ? 20.805 48.651 -15.087 1.00 30.36 62 PRO B O 1
ATOM 993 N N . VAL B 2 40 ? 19.063 49.703 -16.092 1.00 31.07 63 VAL B N 1
ATOM 994 C CA . VAL B 2 40 ? 18.096 49.293 -15.110 1.00 31.15 63 VAL B CA 1
ATOM 995 C C . VAL B 2 40 ? 17.818 47.812 -15.338 1.00 31.16 63 VAL B C 1
ATOM 996 O O . VAL B 2 40 ? 17.357 47.412 -16.433 1.00 30.13 63 VAL B O 1
ATOM 1000 N N . LYS B 2 41 ? 18.095 46.994 -14.323 1.00 30.71 64 LYS B N 1
ATOM 1001 C CA . LYS B 2 41 ? 17.855 45.540 -14.441 1.00 31.03 64 LYS B CA 1
ATOM 1002 C C . LYS B 2 41 ? 16.593 45.056 -13.729 1.00 30.01 64 LYS B C 1
ATOM 1003 O O . LYS B 2 41 ? 16.326 45.441 -12.596 1.00 29.19 64 LYS B O 1
ATOM 1007 N N . LEU B 2 42 ? 15.859 44.129 -14.369 1.00 30.62 65 LEU B N 1
ATOM 1008 C CA . LEU B 2 42 ? 14.604 43.623 -13.798 1.00 31.30 65 LEU B CA 1
ATOM 1009 C C . LEU B 2 42 ? 14.797 43.052 -12.383 1.00 30.61 65 LEU B C 1
ATOM 1010 O O . LEU B 2 42 ? 13.981 43.290 -11.464 1.00 30.25 65 LEU B O 1
ATOM 1015 N N . GLU B 2 43 ? 15.869 42.278 -12.208 1.00 30.10 66 GLU B N 1
ATOM 1016 C CA . GLU B 2 43 ? 16.200 41.723 -10.906 1.00 30.44 66 GLU B CA 1
ATOM 1017 C C . GLU B 2 43 ? 16.461 42.796 -9.845 1.00 29.89 66 GLU B C 1
ATOM 1018 O O . GLU B 2 43 ? 16.190 42.563 -8.697 1.00 31.01 66 GLU B O 1
ATOM 1024 N N . ASP B 2 44 ? 16.977 43.958 -10.233 1.00 29.75 67 ASP B N 1
ATOM 1025 C CA . ASP B 2 44 ? 17.220 45.068 -9.287 1.00 30.30 67 ASP B CA 1
ATOM 1026 C C . ASP B 2 44 ? 15.894 45.679 -8.842 1.00 28.87 67 ASP B C 1
ATOM 1027 O O . ASP B 2 44 ? 15.696 46.010 -7.662 1.00 28.21 67 ASP B O 1
ATOM 1032 N N . LEU B 2 45 ? 14.989 45.869 -9.791 1.00 28.35 68 LEU B N 1
ATOM 1033 C CA . LEU B 2 45 ? 13.627 46.323 -9.441 1.00 27.80 68 LEU B CA 1
ATOM 1034 C C . LEU B 2 45 ? 12.959 45.369 -8.464 1.00 27.87 68 LEU B C 1
ATOM 1035 O O . LEU B 2 45 ? 12.337 45.806 -7.487 1.00 25.83 68 LEU B O 1
ATOM 1040 N N . ARG B 2 46 ? 13.045 44.071 -8.768 1.00 27.95 69 ARG B N 1
ATOM 1041 C CA . ARG B 2 46 ? 12.483 43.039 -7.875 1.00 29.86 69 ARG B CA 1
ATOM 1042 C C . ARG B 2 46 ? 13.104 43.055 -6.482 1.00 28.55 69 ARG B C 1
ATOM 1043 O O . ARG B 2 46 ? 12.378 43.035 -5.500 1.00 29.92 69 ARG B O 1
ATOM 1051 N N . SER B 2 47 ? 14.426 43.120 -6.371 1.00 28.86 70 SER B N 1
ATOM 1052 C CA . SER B 2 47 ? 15.067 43.139 -5.052 1.00 29.96 70 SER B CA 1
ATOM 1053 C C . SER B 2 47 ? 14.728 44.389 -4.248 1.00 28.88 70 SER B C 1
ATOM 1054 O O . SER B 2 47 ? 14.381 44.293 -3.063 1.00 29.14 70 SER B O 1
ATOM 1057 N N . LYS B 2 48 ? 14.816 45.565 -4.882 1.00 29.12 71 LYS B N 1
ATOM 1058 C CA . LYS B 2 48 ? 14.539 46.844 -4.185 1.00 28.94 71 LYS B CA 1
ATOM 1059 C C . LYS B 2 48 ? 13.043 46.972 -3.811 1.00 28.84 71 LYS B C 1
ATOM 1060 O O . LYS B 2 48 ? 12.703 47.528 -2.759 1.00 27.41 71 LYS B O 1
ATOM 1066 N N . ALA B 2 49 ? 12.140 46.448 -4.647 1.00 28.14 72 ALA B N 1
ATOM 1067 C CA . ALA B 2 49 ? 10.717 46.396 -4.273 1.00 27.91 72 ALA B CA 1
ATOM 1068 C C . ALA B 2 49 ? 10.511 45.580 -3.000 1.00 27.63 72 ALA B C 1
ATOM 1069 O O . ALA B 2 49 ? 9.726 45.988 -2.115 1.00 28.01 72 ALA B O 1
ATOM 1071 N N . LYS B 2 50 ? 11.222 44.450 -2.908 1.00 28.47 73 LYS B N 1
ATOM 1072 C CA . LYS B 2 50 ? 11.132 43.540 -1.779 1.00 29.60 73 LYS B CA 1
ATOM 1073 C C . LYS B 2 50 ? 11.587 44.196 -0.479 1.00 29.22 73 LYS B C 1
ATOM 1074 O O . LYS B 2 50 ? 10.928 44.114 0.564 1.00 29.66 73 LYS B O 1
ATOM 1079 N N . ILE B 2 51 ? 12.722 44.852 -0.545 1.00 30.01 74 ILE B N 1
ATOM 1080 C CA . ILE B 2 51 ? 13.255 45.567 0.629 1.00 30.77 74 ILE B CA 1
ATOM 1081 C C . ILE B 2 51 ? 12.327 46.745 1.011 1.00 30.67 74 ILE B C 1
ATOM 1082 O O . ILE B 2 51 ? 12.050 46.970 2.189 1.00 31.41 74 ILE B O 1
ATOM 1087 N N . ALA B 2 52 ? 11.872 47.500 0.005 1.00 29.83 75 ALA B N 1
ATOM 1088 C CA . ALA B 2 52 ? 11.035 48.688 0.235 1.00 29.46 75 ALA B CA 1
ATOM 1089 C C . ALA B 2 52 ? 9.746 48.350 0.967 1.00 29.78 75 ALA B C 1
ATOM 1090 O O . ALA B 2 52 ? 9.354 49.058 1.885 1.00 29.86 75 ALA B O 1
ATOM 1092 N N . PHE B 2 53 ? 9.084 47.269 0.573 1.00 29.55 76 PHE B N 1
ATOM 1093 C CA . PHE B 2 53 ? 7.820 46.872 1.205 1.00 30.88 76 PHE B CA 1
ATOM 1094 C C . PHE B 2 53 ? 7.896 45.631 2.133 1.00 31.82 76 PHE B C 1
ATOM 1095 O O . PHE B 2 53 ? 6.873 45.178 2.665 1.00 32.48 76 PHE B O 1
ATOM 1103 N N . GLY B 2 54 ? 9.099 45.120 2.351 1.00 32.54 77 GLY B N 1
ATOM 1104 C CA . GLY B 2 54 ? 9.348 44.087 3.365 1.00 33.25 77 GLY B CA 1
ATOM 1105 C C . GLY B 2 54 ? 8.855 42.693 3.011 1.00 33.93 77 GLY B C 1
ATOM 1106 O O . GLY B 2 54 ? 8.672 41.852 3.899 1.00 34.86 77 GLY B O 1
ATOM 1107 N N . GLN B 2 55 ? 8.628 42.448 1.722 1.00 34.01 78 GLN B N 1
ATOM 1108 C CA . GLN B 2 55 ? 8.263 41.119 1.236 1.00 34.01 78 GLN B CA 1
ATOM 1109 C C . GLN B 2 55 ? 8.248 41.122 -0.280 1.00 33.38 78 GLN B C 1
ATOM 1110 O O . GLN B 2 55 ? 8.097 42.179 -0.910 1.00 31.05 78 GLN B O 1
ATOM 1116 N N . SER B 2 56 ? 8.382 39.917 -0.836 1.00 32.06 79 SER B N 1
ATOM 1117 C CA . SER B 2 56 ? 8.392 39.676 -2.270 1.00 32.64 79 SER B CA 1
ATOM 1118 C C . SER B 2 56 ? 7.153 40.258 -2.973 1.00 31.59 79 SER B C 1
ATOM 1119 O O . SER B 2 56 ? 6.011 40.053 -2.558 1.00 30.23 79 SER B O 1
ATOM 1122 N N . MET B 2 57 ? 7.422 40.993 -4.044 1.00 31.26 80 MET B N 1
ATOM 1123 C CA . MET B 2 57 ? 6.405 41.717 -4.778 1.00 31.95 80 MET B CA 1
ATOM 1124 C C . MET B 2 57 ? 6.481 41.367 -6.284 1.00 31.52 80 MET B C 1
ATOM 1125 O O . MET B 2 57 ? 7.565 41.168 -6.826 1.00 33.29 80 MET B O 1
ATOM 1130 N N . ASP B 2 58 ? 5.320 41.238 -6.923 1.00 29.72 81 ASP B N 1
ATOM 1131 C CA . ASP B 2 58 ? 5.213 41.164 -8.381 1.00 28.91 81 ASP B CA 1
ATOM 1132 C C . ASP B 2 58 ? 5.149 42.560 -8.940 1.00 27.25 81 ASP B C 1
ATOM 1133 O O . ASP B 2 58 ? 4.484 43.421 -8.347 1.00 27.66 81 ASP B O 1
ATOM 1138 N N . LEU B 2 59 ? 5.812 42.754 -10.083 1.00 26.54 82 LEU B N 1
ATOM 1139 C CA . LEU B 2 59 ? 5.942 44.038 -10.783 1.00 26.76 82 LEU B CA 1
ATOM 1140 C C . LEU B 2 59 ? 4.972 44.108 -11.948 1.00 25.77 82 LEU B C 1
ATOM 1141 O O . LEU B 2 59 ? 4.917 43.187 -12.813 1.00 25.81 82 LEU B O 1
ATOM 1146 N N . HIS B 2 60 ? 4.274 45.235 -12.018 1.00 25.34 83 HIS B N 1
ATOM 1147 C CA . HIS B 2 60 ? 3.430 45.600 -13.149 1.00 25.05 83 HIS B CA 1
ATOM 1148 C C . HIS B 2 60 ? 3.825 46.979 -13.661 1.00 25.08 83 HIS B C 1
ATOM 1149 O O . HIS B 2 60 ? 3.929 47.904 -12.875 1.00 27.30 83 HIS B O 1
ATOM 1156 N N . TYR B 2 61 ? 4.103 47.075 -14.957 1.00 24.25 84 TYR B N 1
ATOM 1157 C CA . TYR B 2 61 ? 4.464 48.319 -15.599 1.00 24.14 84 TYR B CA 1
ATOM 1158 C C . TYR B 2 61 ? 3.172 49.024 -15.940 1.00 24.53 84 TYR B C 1
ATOM 1159 O O . TYR B 2 61 ? 2.226 48.386 -16.419 1.00 21.23 84 TYR B O 1
ATOM 1168 N N . THR B 2 62 ? 3.128 50.330 -15.665 1.00 24.45 85 THR B N 1
ATOM 1169 C CA . THR B 2 62 ? 1.952 51.132 -16.022 1.00 25.77 85 THR B CA 1
ATOM 1170 C C . THR B 2 62 ? 2.352 52.305 -16.881 1.00 25.44 85 THR B C 1
ATOM 1171 O O . THR B 2 62 ? 3.391 52.958 -16.629 1.00 26.59 85 THR B O 1
ATOM 1175 N N . ASN B 2 63 ? 1.525 52.580 -17.890 1.00 25.39 86 ASN B N 1
ATOM 1176 C CA . ASN B 2 63 ? 1.678 53.785 -18.699 1.00 25.68 86 ASN B CA 1
ATOM 1177 C C . ASN B 2 63 ? 0.339 54.332 -19.175 1.00 26.39 86 ASN B C 1
ATOM 1178 O O . ASN B 2 63 ? -0.336 53.739 -20.016 1.00 24.48 86 ASN B O 1
ATOM 1183 N N . ASN B 2 64 ? 0.002 55.496 -18.632 1.00 26.86 87 ASN B N 1
ATOM 1184 C CA . ASN B 2 64 ? -1.308 56.080 -18.773 1.00 28.09 87 ASN B CA 1
ATOM 1185 C C . ASN B 2 64 ? -2.420 55.051 -18.451 1.00 28.51 87 ASN B C 1
ATOM 1186 O O . ASN B 2 64 ? -2.597 54.713 -17.281 1.00 29.14 87 ASN B O 1
ATOM 1191 N N . GLU B 2 65 ? -3.126 54.517 -19.455 1.00 28.10 88 GLU B N 1
ATOM 1192 C CA . GLU B 2 65 ? -4.236 53.613 -19.195 1.00 28.75 88 GLU B CA 1
ATOM 1193 C C . GLU B 2 65 ? -3.815 52.131 -19.220 1.00 27.68 88 GLU B C 1
ATOM 1194 O O . GLU B 2 65 ? -4.620 51.245 -18.893 1.00 27.61 88 GLU B O 1
ATOM 1200 N N . LEU B 2 66 ? -2.568 51.881 -19.615 1.00 25.75 89 LEU B N 1
ATOM 1201 C CA . LEU B 2 66 ? -2.055 50.528 -19.830 1.00 24.73 89 LEU B CA 1
ATOM 1202 C C . LEU B 2 66 ? -1.418 49.987 -18.543 1.00 24.14 89 LEU B C 1
ATOM 1203 O O . LEU B 2 66 ? -0.695 50.688 -17.848 1.00 22.92 89 LEU B O 1
ATOM 1208 N N . VAL B 2 67 ? -1.692 48.726 -18.231 1.00 23.88 90 VAL B N 1
ATOM 1209 C CA . VAL B 2 67 ? -0.966 47.991 -17.230 1.00 24.31 90 VAL B CA 1
ATOM 1210 C C . VAL B 2 67 ? -0.581 46.604 -17.761 1.00 24.81 90 VAL B C 1
ATOM 1211 O O . VAL B 2 67 ? -1.412 45.874 -18.339 1.00 26.03 90 VAL B O 1
ATOM 1215 N N . ILE B 2 68 ? 0.678 46.221 -17.580 1.00 24.08 91 ILE B N 1
ATOM 1216 C CA . ILE B 2 68 ? 1.142 44.895 -18.008 1.00 24.42 91 ILE B CA 1
ATOM 1217 C C . ILE B 2 68 ? 2.085 44.304 -16.949 1.00 24.35 91 ILE B C 1
ATOM 1218 O O . ILE B 2 68 ? 2.894 45.040 -16.362 1.00 24.80 91 ILE B O 1
ATOM 1223 N N . PRO B 2 69 ? 1.996 42.988 -16.728 1.00 24.59 92 PRO B N 1
ATOM 1224 C CA . PRO B 2 69 ? 2.980 42.374 -15.831 1.00 25.36 92 PRO B CA 1
ATOM 1225 C C . PRO B 2 69 ? 4.362 42.541 -16.445 1.00 25.82 92 PRO B C 1
ATOM 1226 O O . PRO B 2 69 ? 4.531 42.324 -17.661 1.00 25.84 92 PRO B O 1
ATOM 1230 N N . LEU B 2 70 ? 5.325 42.949 -15.629 1.00 26.39 93 LEU B N 1
ATOM 1231 C CA . LEU B 2 70 ? 6.687 43.220 -16.085 1.00 26.67 93 LEU B CA 1
ATOM 1232 C C . LEU B 2 70 ? 7.507 41.961 -15.840 1.00 27.44 93 LEU B C 1
ATOM 1233 O O . LEU B 2 70 ? 7.974 41.715 -14.734 1.00 27.07 93 LEU B O 1
ATOM 1238 N N . THR B 2 71 ? 7.622 41.157 -16.887 1.00 28.71 94 THR B N 1
ATOM 1239 C CA . THR B 2 71 ? 8.147 39.780 -16.767 1.00 29.69 94 THR B CA 1
ATOM 1240 C C . THR B 2 71 ? 9.481 39.577 -17.434 1.00 29.13 94 THR B C 1
ATOM 1241 O O . THR B 2 71 ? 10.162 38.581 -17.164 1.00 29.97 94 THR B O 1
ATOM 1245 N N . THR B 2 72 ? 9.865 40.481 -18.321 1.00 28.60 95 THR B N 1
ATOM 1246 C CA . THR B 2 72 ? 11.109 40.327 -19.046 1.00 28.47 95 THR B CA 1
ATOM 1247 C C . THR B 2 72 ? 11.937 41.601 -19.040 1.00 27.50 95 THR B C 1
ATOM 1248 O O . THR B 2 72 ? 11.399 42.704 -18.939 1.00 28.23 95 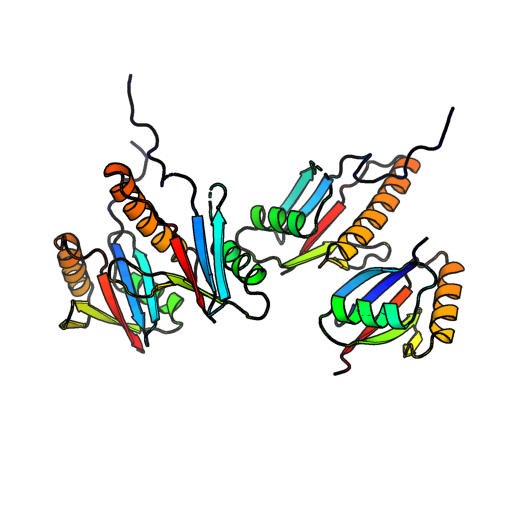THR B O 1
ATOM 1252 N N . GLN B 2 73 ? 13.252 41.437 -19.156 1.00 27.82 96 GLN B N 1
ATOM 1253 C CA . GLN B 2 73 ? 14.168 42.561 -19.341 1.00 27.64 96 GLN B CA 1
ATOM 1254 C C . GLN B 2 73 ? 13.853 43.336 -20.628 1.00 27.34 96 GLN B C 1
ATOM 1255 O O . GLN B 2 73 ? 13.984 44.556 -20.664 1.00 27.01 96 GLN B O 1
ATOM 1261 N N . ASP B 2 74 ? 13.409 42.631 -21.665 1.00 26.99 97 ASP B N 1
ATOM 1262 C CA . ASP B 2 74 ? 12.980 43.259 -22.930 1.00 27.00 97 ASP B CA 1
ATOM 1263 C C . ASP B 2 74 ? 11.920 44.358 -22.738 1.00 26.44 97 ASP B C 1
ATOM 1264 O O . ASP B 2 74 ? 12.013 45.466 -23.285 1.00 25.50 97 ASP B O 1
ATOM 1267 N N . ASP B 2 75 ? 10.901 44.011 -21.972 1.00 25.41 98 ASP B N 1
ATOM 1268 C CA . ASP B 2 75 ? 9.780 44.934 -21.734 1.00 26.32 98 ASP B CA 1
ATOM 1269 C C . ASP B 2 75 ? 10.260 46.091 -20.885 1.00 25.23 98 ASP B C 1
ATOM 1270 O O . ASP B 2 75 ? 9.923 47.237 -21.153 1.00 25.83 98 ASP B O 1
ATOM 1275 N N . LEU B 2 76 ? 11.091 45.798 -19.903 1.00 26.33 99 LEU B N 1
ATOM 1276 C CA . LEU B 2 76 ? 11.697 46.874 -19.087 1.00 25.74 99 LEU B CA 1
ATOM 1277 C C . LEU B 2 76 ? 12.504 47.843 -19.947 1.00 26.46 99 LEU B C 1
ATOM 1278 O O . LEU B 2 76 ? 12.361 49.057 -19.817 1.00 25.99 99 LEU B O 1
ATOM 1283 N N . ASP B 2 77 ? 13.324 47.324 -20.870 1.00 26.18 100 ASP B N 1
ATOM 1284 C CA . ASP B 2 77 ? 14.074 48.194 -21.768 1.00 26.85 100 ASP B CA 1
ATOM 1285 C C . ASP B 2 77 ? 13.186 49.082 -22.616 1.00 26.91 100 ASP B C 1
ATOM 1286 O O . ASP B 2 77 ? 13.505 50.237 -22.807 1.00 26.86 100 ASP B O 1
ATOM 1291 N N . LYS B 2 78 ? 12.073 48.550 -23.127 1.00 26.22 101 LYS B N 1
ATOM 1292 C CA . LYS B 2 78 ? 11.111 49.349 -23.888 1.00 26.87 101 LYS B CA 1
ATOM 1293 C C . LYS B 2 78 ? 10.471 50.446 -23.043 1.00 25.74 101 LYS B C 1
ATOM 1294 O O . LYS B 2 78 ? 10.237 51.564 -23.517 1.00 25.33 101 LYS B O 1
ATOM 1300 N N . ALA B 2 79 ? 10.150 50.094 -21.803 1.00 24.58 102 ALA B N 1
ATOM 1301 C CA . ALA B 2 79 ? 9.604 51.038 -20.844 1.00 24.70 102 ALA B CA 1
ATOM 1302 C C . ALA B 2 79 ? 10.595 52.186 -20.565 1.00 25.77 102 ALA B C 1
ATOM 1303 O O . ALA B 2 79 ? 10.227 53.387 -20.493 1.00 26.09 102 ALA B O 1
ATOM 1305 N N . VAL B 2 80 ? 11.859 51.842 -20.373 1.00 26.41 103 VAL B N 1
ATOM 1306 C CA . VAL B 2 80 ? 12.867 52.896 -20.146 1.00 27.99 103 VAL B CA 1
ATOM 1307 C C . VAL B 2 80 ? 13.009 53.765 -21.418 1.00 28.20 103 VAL B C 1
ATOM 1308 O O . VAL B 2 80 ? 13.061 54.978 -21.353 1.00 28.49 103 VAL B O 1
ATOM 1312 N N . GLU B 2 81 ? 13.015 53.127 -22.583 1.00 28.72 104 GLU B N 1
ATOM 1313 C CA . GLU B 2 81 ? 13.083 53.841 -23.848 1.00 29.95 104 GLU B CA 1
ATOM 1314 C C . GLU B 2 81 ? 11.943 54.857 -24.003 1.00 29.25 104 GLU B C 1
ATOM 1315 O O . GLU B 2 81 ? 12.195 55.984 -24.430 1.00 29.81 104 GLU B O 1
ATOM 1321 N N . LEU B 2 82 ? 10.708 54.493 -23.632 1.00 29.65 105 LEU B N 1
ATOM 1322 C CA . LEU B 2 82 ? 9.576 55.435 -23.739 1.00 29.36 105 LEU B CA 1
ATOM 1323 C C . LEU B 2 82 ? 9.766 56.634 -22.794 1.00 29.91 105 LEU B C 1
ATOM 1324 O O . LEU B 2 82 ? 9.494 57.793 -23.143 1.00 29.15 105 LEU B O 1
ATOM 1329 N N . LEU B 2 83 ? 10.249 56.336 -21.598 1.00 30.22 106 LEU B N 1
ATOM 1330 C CA . LEU B 2 83 ? 10.496 57.369 -20.599 1.00 31.95 106 LEU B CA 1
ATOM 1331 C C . LEU B 2 83 ? 11.537 58.376 -21.127 1.00 32.02 106 LEU B C 1
ATOM 1332 O O . LEU B 2 83 ? 11.376 59.590 -20.983 1.00 30.87 106 LEU B O 1
ATOM 1337 N N . ASP B 2 84 ? 12.568 57.869 -21.795 1.00 32.89 107 ASP B N 1
ATOM 1338 C CA . ASP B 2 84 ? 13.616 58.730 -22.322 1.00 34.37 107 ASP B CA 1
ATOM 1339 C C . ASP B 2 84 ? 13.125 59.671 -23.426 1.00 36.01 107 ASP B C 1
ATOM 1340 O O . ASP B 2 84 ? 13.608 60.806 -23.527 1.00 37.68 107 ASP B O 1
ATOM 1345 N N . ARG B 2 85 ? 12.150 59.219 -24.206 1.00 37.10 108 ARG B N 1
ATOM 1346 C CA . ARG B 2 85 ? 11.509 60.042 -25.219 1.00 38.24 108 ARG B CA 1
ATOM 1347 C C . ARG B 2 85 ? 10.633 61.133 -24.639 1.00 38.79 108 ARG B C 1
ATOM 1348 O O . ARG B 2 85 ? 10.228 62.027 -25.380 1.00 40.35 108 ARG B O 1
ATOM 1356 N N . SER B 2 86 ? 10.279 61.043 -23.362 1.00 39.70 109 SER B N 1
ATOM 1357 C CA . SER B 2 86 ? 9.135 61.803 -22.862 1.00 40.12 109 SER B CA 1
ATOM 1358 C C . SER B 2 86 ? 9.469 63.152 -22.246 1.00 40.53 109 SER B C 1
ATOM 1359 O O . SER B 2 86 ? 10.573 63.381 -21.767 1.00 40.36 109 SER B O 1
ATOM 1362 N N . ILE B 2 87 ? 8.491 64.053 -22.339 1.00 41.12 110 ILE B N 1
ATOM 1363 C CA . ILE B 2 87 ? 8.501 65.357 -21.662 1.00 41.74 110 ILE B CA 1
ATOM 1364 C C . ILE B 2 87 ? 7.527 65.389 -20.464 1.00 41.81 110 ILE B C 1
ATOM 1365 O O . ILE B 2 87 ? 7.755 66.109 -19.481 1.00 42.10 110 ILE B O 1
ATOM 1370 N N . HIS B 2 88 ? 6.456 64.590 -20.554 1.00 42.05 111 HIS B N 1
ATOM 1371 C CA . HIS B 2 88 ? 5.330 64.642 -19.607 1.00 42.61 111 HIS B CA 1
ATOM 1372 C C . HIS B 2 88 ? 5.465 63.738 -18.363 1.00 42.24 111 HIS B C 1
ATOM 1373 O O . HIS B 2 88 ? 4.643 63.829 -17.436 1.00 42.79 111 HIS B O 1
ATOM 1380 N N . MET B 2 89 ? 6.479 62.869 -18.355 1.00 41.49 112 MET B N 1
ATOM 1381 C CA . MET B 2 89 ? 6.787 62.011 -17.196 1.00 40.71 112 MET B CA 1
ATOM 1382 C C . MET B 2 89 ? 8.300 61.911 -16.975 1.00 38.27 112 MET B C 1
ATOM 1383 O O . MET B 2 89 ? 9.092 62.011 -17.922 1.00 38.69 112 MET B O 1
ATOM 1388 N N . LYS B 2 90 ? 8.683 61.733 -15.713 1.00 35.18 113 LYS B N 1
ATOM 1389 C CA . LYS B 2 90 ? 10.071 61.756 -15.283 1.00 32.92 113 LYS B CA 1
ATOM 1390 C C . LYS B 2 90 ? 10.431 60.568 -14.359 1.00 30.06 113 LYS B C 1
ATOM 1391 O O . LYS B 2 90 ? 11.504 60.580 -13.712 1.00 29.55 113 LYS B O 1
ATOM 1395 N N . SER B 2 91 ? 9.521 59.591 -14.247 1.00 27.07 114 SER B N 1
ATOM 1396 C CA . SER B 2 91 ? 9.752 58.384 -13.486 1.00 26.19 114 SER B CA 1
ATOM 1397 C C . SER B 2 91 ? 9.078 57.207 -14.204 1.00 25.83 114 SER B C 1
ATOM 1398 O O . SER B 2 91 ? 8.095 57.384 -14.935 1.00 24.70 114 SER B O 1
ATOM 1401 N N . LEU B 2 92 ? 9.645 56.035 -13.989 1.00 24.46 115 LEU B N 1
ATOM 1402 C CA . LEU B 2 92 ? 9.127 54.761 -14.488 1.00 25.00 115 LEU B CA 1
ATOM 1403 C C . LEU B 2 92 ? 8.104 54.261 -13.472 1.00 25.15 115 LEU B C 1
ATOM 1404 O O . LEU B 2 92 ? 8.432 54.124 -12.282 1.00 25.08 115 LEU B O 1
ATOM 1409 N N . LYS B 2 93 ? 6.871 54.072 -13.903 1.00 23.52 116 LYS B N 1
ATOM 1410 C CA . LYS B 2 93 ? 5.771 53.769 -12.975 1.00 24.97 116 LYS B CA 1
ATOM 1411 C C . LYS B 2 93 ? 5.586 52.257 -12.847 1.00 24.38 116 LYS B C 1
ATOM 1412 O O . LYS B 2 93 ? 5.272 51.550 -13.846 1.00 24.89 116 LYS B O 1
ATOM 1418 N N . ILE B 2 94 ? 5.771 51.751 -11.638 1.00 24.19 117 ILE B N 1
ATOM 1419 C CA . ILE B 2 94 ? 5.678 50.324 -11.358 1.00 25.12 117 ILE B CA 1
ATOM 1420 C C . ILE B 2 94 ? 4.665 50.101 -10.258 1.00 25.78 117 ILE B C 1
ATOM 1421 O O . ILE B 2 94 ? 4.797 50.634 -9.144 1.00 25.27 117 ILE B O 1
ATOM 1426 N N . LEU B 2 95 ? 3.630 49.355 -10.602 1.00 25.12 118 LEU B N 1
ATOM 1427 C CA . LEU B 2 95 ? 2.612 48.928 -9.645 1.00 25.79 118 LEU B CA 1
ATOM 1428 C C . LEU B 2 95 ? 2.992 47.559 -9.073 1.00 24.81 118 LEU B C 1
ATOM 1429 O O . LEU B 2 95 ? 3.404 46.650 -9.813 1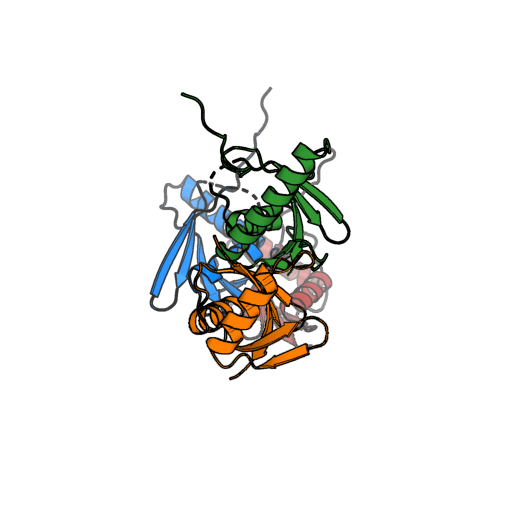.00 25.21 118 LEU B O 1
ATOM 1434 N N . LEU B 2 96 ? 2.807 47.393 -7.770 1.00 24.71 119 LEU B N 1
ATOM 1435 C CA . LEU B 2 96 ? 3.275 46.205 -7.047 1.00 25.62 119 LEU B CA 1
ATOM 1436 C C . LEU B 2 96 ? 2.132 45.427 -6.443 1.00 26.62 119 LEU B C 1
ATOM 1437 O O . LEU B 2 96 ? 1.183 45.995 -5.927 1.00 25.78 119 LEU B O 1
ATOM 1442 N N . VAL B 2 97 ? 2.251 44.109 -6.494 1.00 28.46 120 VAL B N 1
ATOM 1443 C CA . VAL B 2 97 ? 1.261 43.231 -5.893 1.00 29.44 120 VAL B CA 1
ATOM 1444 C C . VAL B 2 97 ? 2.033 42.176 -5.074 1.00 30.53 120 VAL B C 1
ATOM 1445 O O . VAL B 2 97 ? 3.024 41.610 -5.538 1.00 30.18 120 VAL B O 1
ATOM 1449 N N . ILE B 2 98 ? 1.608 41.929 -3.842 1.00 32.22 121 ILE B N 1
ATOM 1450 C CA . ILE B 2 98 ? 2.253 40.886 -3.014 1.00 34.30 121 ILE B CA 1
ATOM 1451 C C . ILE B 2 98 ? 2.216 39.554 -3.782 1.00 36.48 121 ILE B C 1
ATOM 1452 O O . ILE B 2 98 ? 1.219 39.255 -4.467 1.00 36.01 121 ILE B O 1
ATOM 1457 N N . ASN B 2 99 ? 3.281 38.754 -3.714 1.00 38.55 122 ASN B N 1
ATOM 1458 C CA . ASN B 2 99 ? 3.264 37.459 -4.427 1.00 41.00 122 ASN B CA 1
ATOM 1459 C C . ASN B 2 99 ? 3.567 36.229 -3.587 1.00 42.36 122 ASN B C 1
ATOM 1460 O O . ASN B 2 99 ? 3.879 35.153 -4.128 1.00 43.65 122 ASN B O 1
ATOM 1465 N N . GLY B 2 100 ? 3.501 36.371 -2.275 1.00 43.87 123 GLY B N 1
ATOM 1466 C CA . GLY B 2 100 ? 3.718 35.231 -1.391 1.00 44.70 123 GLY B CA 1
ATOM 1467 C C . GLY B 2 100 ? 2.379 34.695 -0.955 1.00 45.13 123 GLY B C 1
ATOM 1468 O O . GLY B 2 100 ? 1.610 35.440 -0.355 1.00 46.45 123 GLY B O 1
ATOM 1469 N N . SER C 1 1 ? 41.791 78.994 -13.579 1.00 28.72 3 SER C N 1
ATOM 1470 C CA . SER C 1 1 ? 40.872 78.089 -14.328 1.00 29.04 3 SER C CA 1
ATOM 1471 C C . SER C 1 1 ? 39.426 78.311 -13.890 1.00 27.99 3 SER C C 1
ATOM 1472 O O . SER C 1 1 ? 39.166 78.628 -12.715 1.00 26.47 3 SER C O 1
ATOM 1475 N N . MET C 1 2 ? 38.501 78.122 -14.821 1.00 28.29 4 MET C N 1
ATOM 1476 C CA . MET C 1 2 ? 37.062 78.302 -14.548 1.00 28.82 4 MET C CA 1
ATOM 1477 C C . MET C 1 2 ? 36.353 76.978 -14.796 1.00 28.03 4 MET C C 1
ATOM 1478 O O . MET C 1 2 ? 36.592 76.298 -15.794 1.00 25.64 4 MET C O 1
ATOM 1483 N N . ALA C 1 3 ? 35.453 76.627 -13.899 1.00 25.94 5 ALA C N 1
ATOM 1484 C CA . ALA C 1 3 ? 34.602 75.493 -14.104 1.00 25.84 5 ALA C CA 1
ATOM 1485 C C . ALA C 1 3 ? 33.193 75.812 -13.580 1.00 24.37 5 ALA C C 1
ATOM 1486 O O . ALA C 1 3 ? 32.994 76.695 -12.736 1.00 22.99 5 ALA C O 1
ATOM 1488 N N . LEU C 1 4 ? 32.221 75.068 -14.074 1.00 22.75 6 LEU C N 1
ATOM 1489 C CA . LEU C 1 4 ? 30.856 75.159 -13.550 1.00 22.60 6 LEU C CA 1
ATOM 1490 C C . LEU C 1 4 ? 30.861 74.801 -12.061 1.00 22.13 6 LEU C C 1
ATOM 1491 O O . LEU C 1 4 ? 31.526 73.856 -11.621 1.00 22.67 6 LEU C O 1
ATOM 1496 N N . GLY C 1 5 ? 30.122 75.576 -11.289 1.00 22.17 7 GLY C N 1
ATOM 1497 C CA . GLY C 1 5 ? 29.790 75.220 -9.906 1.00 22.10 7 GLY C CA 1
ATOM 1498 C C . GLY C 1 5 ? 29.012 73.921 -9.783 1.00 22.90 7 GLY C C 1
ATOM 1499 O O . GLY C 1 5 ? 28.435 73.430 -10.787 1.00 22.89 7 GLY C O 1
ATOM 1500 N N . PRO C 1 6 ? 29.003 73.336 -8.573 1.00 22.33 8 PRO C N 1
ATOM 1501 C CA . PRO C 1 6 ? 28.276 72.090 -8.330 1.00 23.10 8 PRO C CA 1
ATOM 1502 C C . PRO C 1 6 ? 26.756 72.280 -8.428 1.00 22.85 8 PRO C C 1
ATOM 1503 O O . PRO C 1 6 ? 26.287 73.381 -8.187 1.00 22.01 8 PRO C O 1
ATOM 1507 N N . PHE C 1 7 ? 26.000 71.253 -8.857 1.00 23.27 9 PHE C N 1
ATOM 1508 C CA . PHE C 1 7 ? 24.547 71.358 -8.895 1.00 23.31 9 PHE C CA 1
ATOM 1509 C C . PHE C 1 7 ? 24.071 71.605 -7.462 1.00 22.71 9 PHE C C 1
ATOM 1510 O O . PHE C 1 7 ? 24.638 70.994 -6.543 1.00 23.32 9 PHE C O 1
ATOM 1518 N N . PRO C 1 8 ? 23.038 72.465 -7.256 1.00 23.21 10 PRO C N 1
ATOM 1519 C CA . PRO C 1 8 ? 22.521 72.705 -5.904 1.00 23.44 10 PRO C CA 1
ATOM 1520 C C . PRO C 1 8 ? 22.296 71.423 -5.090 1.00 22.94 10 PRO C C 1
ATOM 1521 O O . PRO C 1 8 ? 21.766 70.459 -5.583 1.00 23.88 10 PRO C O 1
ATOM 1525 N N . ALA C 1 9 ? 22.839 71.404 -3.887 1.00 23.61 11 ALA C N 1
ATOM 1526 C CA . ALA C 1 9 ? 22.763 70.268 -3.014 1.00 23.89 11 ALA C CA 1
ATOM 1527 C C . ALA C 1 9 ? 23.077 70.733 -1.610 1.00 25.19 11 ALA C C 1
ATOM 1528 O O . ALA C 1 9 ? 23.555 71.872 -1.403 1.00 23.28 11 ALA C O 1
ATOM 1530 N N . MET C 1 10 ? 22.816 69.869 -0.640 1.00 25.70 12 MET C N 1
ATOM 1531 C CA . MET C 1 10 ? 23.000 70.280 0.748 1.00 29.49 12 MET C CA 1
ATOM 1532 C C . MET C 1 10 ? 24.403 70.802 1.026 1.00 29.40 12 MET C C 1
ATOM 1533 O O . MET C 1 10 ? 24.575 71.662 1.887 1.00 30.92 12 MET C O 1
ATOM 1538 N N . GLU C 1 11 ? 25.399 70.271 0.326 1.00 30.72 13 GLU C N 1
ATOM 1539 C CA . GLU C 1 11 ? 26.798 70.632 0.599 1.00 31.42 13 GLU C CA 1
ATOM 1540 C C . GLU C 1 11 ? 27.102 72.065 0.185 1.00 30.53 13 GLU C C 1
ATOM 1541 O O . GLU C 1 11 ? 28.065 72.686 0.682 1.00 29.97 13 GLU C O 1
ATOM 1547 N N . ASN C 1 12 ? 26.286 72.620 -0.706 1.00 27.97 14 ASN C N 1
ATOM 1548 C CA . ASN C 1 12 ? 26.597 73.944 -1.235 1.00 28.17 14 ASN C CA 1
ATOM 1549 C C . ASN C 1 12 ? 25.475 74.975 -1.029 1.00 29.64 14 ASN C C 1
ATOM 1550 O O . ASN C 1 12 ? 25.558 76.141 -1.459 1.00 28.22 14 ASN C O 1
ATOM 1555 N N . GLN C 1 13 ? 24.431 74.551 -0.313 1.00 30.98 15 GLN C N 1
ATOM 1556 C CA . GLN C 1 13 ? 23.196 75.310 -0.204 1.00 33.24 15 GLN C CA 1
ATOM 1557 C C . GLN C 1 13 ? 22.671 74.921 1.199 1.00 33.28 15 GLN C C 1
ATOM 1558 O O . GLN C 1 13 ? 22.691 73.718 1.550 1.00 35.35 15 GLN C O 1
ATOM 1564 N N . VAL C 1 14 ? 22.250 75.883 2.021 1.00 31.97 16 VAL C N 1
ATOM 1565 C CA . VAL C 1 14 ? 21.656 75.532 3.333 1.00 30.49 16 VAL C CA 1
ATOM 1566 C C . VAL C 1 14 ? 20.224 75.045 3.057 1.00 28.35 16 VAL C C 1
ATOM 1567 O O . VAL C 1 14 ? 19.468 75.652 2.284 1.00 29.16 16 VAL C O 1
ATOM 1571 N N . LEU C 1 15 ? 19.897 73.888 3.611 1.00 25.09 17 LEU C N 1
ATOM 1572 C CA . LEU C 1 15 ? 18.581 73.279 3.401 1.00 23.79 17 LEU C CA 1
ATOM 1573 C C . LEU C 1 15 ? 17.632 73.670 4.541 1.00 22.89 17 LEU C C 1
ATOM 1574 O O . LEU C 1 15 ? 17.990 73.569 5.694 1.00 23.17 17 LEU C O 1
ATOM 1579 N N . VAL C 1 16 ? 16.415 74.070 4.188 1.00 21.88 18 VAL C N 1
ATOM 1580 C CA . VAL C 1 16 ? 15.356 74.285 5.158 1.00 21.80 18 VAL C CA 1
ATOM 1581 C C . VAL C 1 16 ? 14.247 73.249 4.826 1.00 19.97 18 VAL C C 1
ATOM 1582 O O . VAL C 1 16 ? 13.817 73.118 3.687 1.00 20.24 18 VAL C O 1
ATOM 1586 N N . ILE C 1 17 ? 13.866 72.478 5.823 1.00 19.56 19 ILE C N 1
ATOM 1587 C CA . ILE C 1 17 ? 12.798 71.505 5.746 1.00 19.56 19 ILE C CA 1
ATOM 1588 C C . ILE C 1 17 ? 11.605 72.080 6.505 1.00 19.16 19 ILE C C 1
ATOM 1589 O O . ILE C 1 17 ? 11.747 72.441 7.692 1.00 19.56 19 ILE C O 1
ATOM 1594 N N . ARG C 1 18 ? 10.464 72.184 5.837 1.00 17.59 20 ARG C N 1
ATOM 1595 C CA . ARG C 1 18 ? 9.244 72.661 6.476 1.00 18.71 20 ARG C CA 1
ATOM 1596 C C . ARG C 1 18 ? 8.421 71.430 6.795 1.00 18.27 20 ARG C C 1
ATOM 1597 O O . ARG C 1 18 ? 7.955 70.724 5.894 1.00 18.92 20 ARG C O 1
ATOM 1605 N N . ILE C 1 19 ? 8.283 71.162 8.082 1.00 19.10 21 ILE C N 1
ATOM 1606 C CA . ILE C 1 19 ? 7.519 70.029 8.563 1.00 19.62 21 ILE C CA 1
ATOM 1607 C C . ILE C 1 19 ? 6.079 70.475 8.818 1.00 20.98 21 ILE C C 1
ATOM 1608 O O . ILE C 1 19 ? 5.822 71.275 9.725 1.00 18.90 21 ILE C O 1
ATOM 1613 N N . LYS C 1 20 ? 5.157 69.994 7.994 1.00 21.63 22 LYS C N 1
ATOM 1614 C CA . LYS C 1 20 ? 3.731 70.344 8.100 1.00 25.46 22 LYS C CA 1
ATOM 1615 C C . LYS C 1 20 ? 3.036 69.376 9.004 1.00 28.27 22 LYS C C 1
ATOM 1616 O O . LYS C 1 20 ? 2.831 68.211 8.625 1.00 28.22 22 LYS C O 1
ATOM 1620 N N . ILE C 1 21 ? 2.673 69.865 10.195 1.00 31.00 23 ILE C N 1
ATOM 1621 C CA . ILE C 1 21 ? 2.167 69.039 11.320 1.00 32.95 23 ILE C CA 1
ATOM 1622 C C . ILE C 1 21 ? 0.637 68.942 11.274 1.00 34.42 23 ILE C C 1
ATOM 1623 O O . ILE C 1 21 ? -0.070 69.985 11.049 1.00 35.01 23 ILE C O 1
ATOM 1628 N N . PRO C 1 22 ? 0.107 67.695 11.459 1.00 34.61 24 PRO C N 1
ATOM 1629 C CA . PRO C 1 22 ? -1.328 67.414 11.343 1.00 34.80 24 PRO C CA 1
ATOM 1630 C C . PRO C 1 22 ? -2.186 68.332 12.204 1.00 33.81 24 PRO C C 1
ATOM 1631 O O . PRO C 1 22 ? -2.009 68.415 13.459 1.00 33.35 24 PRO C O 1
ATOM 1635 N N . ASN C 1 23 ? -3.107 69.029 11.542 1.00 32.31 25 ASN C N 1
ATOM 1636 C CA . ASN C 1 23 ? -4.048 69.875 12.259 1.00 31.16 25 ASN C CA 1
ATOM 1637 C C . ASN C 1 23 ? -3.351 70.943 13.138 1.00 28.48 25 ASN C C 1
ATOM 1638 O O . ASN C 1 23 ? -3.952 71.414 14.128 1.00 25.54 25 ASN C O 1
ATOM 1643 N N . SER C 1 24 ? -2.100 71.329 12.839 1.00 25.94 26 SER C N 1
ATOM 1644 C CA . SER C 1 24 ? -1.315 72.099 13.845 1.00 25.24 26 SER C CA 1
ATOM 1645 C C . SER C 1 24 ? -0.443 73.248 13.346 1.00 25.70 26 SER C C 1
ATOM 1646 O O . SER C 1 24 ? -0.068 74.077 14.168 1.00 26.57 26 SER C O 1
ATOM 1649 N N . GLY C 1 25 ? -0.189 73.341 12.043 1.00 24.43 27 GLY C N 1
ATOM 1650 C CA . GLY C 1 25 ? 0.736 74.351 11.497 1.00 24.58 27 GLY C CA 1
ATOM 1651 C C . GLY C 1 25 ? 2.048 73.695 11.110 1.00 23.56 27 GLY C C 1
ATOM 1652 O O . GLY C 1 25 ? 2.121 72.494 11.054 1.00 22.18 27 GLY C O 1
ATOM 1653 N N . ALA C 1 26 ? 3.079 74.498 10.905 1.00 22.87 28 ALA C N 1
ATOM 1654 C CA . ALA C 1 26 ? 4.338 74.027 10.344 1.00 22.42 28 ALA C CA 1
ATOM 1655 C C . ALA C 1 26 ? 5.514 74.583 11.151 1.00 21.83 28 ALA C C 1
ATOM 1656 O O . ALA C 1 26 ? 5.403 75.633 11.797 1.00 21.62 28 ALA C O 1
ATOM 1658 N N . VAL C 1 27 ? 6.600 73.830 11.143 1.00 19.72 29 VAL C N 1
ATOM 1659 C CA . VAL C 1 27 ? 7.892 74.210 11.718 1.00 20.82 29 VAL C CA 1
ATOM 1660 C C . VAL C 1 27 ? 8.927 74.167 10.604 1.00 19.62 29 VAL C C 1
ATOM 1661 O O . VAL C 1 27 ? 8.925 73.233 9.795 1.00 21.07 29 VAL C O 1
ATOM 1665 N N . ASP C 1 28 ? 9.793 75.168 10.585 1.00 18.98 30 ASP C N 1
ATOM 1666 C CA . ASP C 1 28 ? 10.890 75.284 9.656 1.00 18.03 30 ASP C CA 1
ATOM 1667 C C . ASP C 1 28 ? 12.188 74.908 10.383 1.00 19.66 30 ASP C C 1
ATOM 1668 O O . ASP C 1 28 ? 12.596 75.531 11.358 1.00 20.03 30 ASP C O 1
ATOM 1673 N N . TRP C 1 29 ? 12.779 73.835 9.885 1.00 19.91 31 TRP C N 1
ATOM 1674 C CA . TRP C 1 29 ? 14.055 73.323 10.368 1.00 21.54 31 TRP C CA 1
ATOM 1675 C C . TRP C 1 29 ? 15.149 73.730 9.394 1.00 22.13 31 TRP C C 1
ATOM 1676 O O . TRP C 1 29 ? 15.176 73.270 8.262 1.00 22.38 31 TRP C O 1
ATOM 1687 N N . THR C 1 30 ? 16.009 74.633 9.823 1.00 22.95 32 THR C N 1
ATOM 1688 C CA . THR C 1 30 ? 17.184 75.022 9.057 1.00 24.48 32 THR C CA 1
ATOM 1689 C C . THR C 1 30 ? 18.301 74.040 9.414 1.00 25.37 32 THR C C 1
ATOM 1690 O O . THR C 1 30 ? 18.760 73.994 10.572 1.00 24.87 32 THR C O 1
ATOM 1694 N N . VAL C 1 31 ? 18.716 73.245 8.443 1.00 26.42 33 VAL C N 1
ATOM 1695 C CA . VAL C 1 31 ? 19.507 72.049 8.721 1.00 27.98 33 VAL C CA 1
ATOM 1696 C C . VAL C 1 31 ? 21.016 72.410 8.815 1.00 30.44 33 VAL C C 1
ATOM 1697 O O . VAL C 1 31 ? 21.554 73.185 8.003 1.00 29.71 33 VAL C O 1
ATOM 1701 N N . HIS C 1 32 ? 21.657 71.863 9.852 1.00 33.35 34 HIS C N 1
ATOM 1702 C CA . HIS C 1 32 ? 23.035 72.226 10.213 1.00 34.77 34 HIS C CA 1
ATOM 1703 C C . HIS C 1 32 ? 24.050 71.466 9.378 1.00 35.37 34 HIS C C 1
ATOM 1704 O O . HIS C 1 32 ? 23.685 70.631 8.557 1.00 37.70 34 HIS C O 1
ATOM 1706 N N . GLN C 1 36 ? 26.286 64.811 6.684 1.00 39.54 38 GLN C N 1
ATOM 1707 C CA . GLN C 1 36 ? 25.211 64.279 5.854 1.00 39.39 38 GLN C CA 1
ATOM 1708 C C . GLN C 1 36 ? 23.907 64.156 6.664 1.00 38.28 38 GLN C C 1
ATOM 1709 O O . GLN C 1 36 ? 23.941 63.846 7.876 1.00 39.33 38 GLN C O 1
ATOM 1711 N N . LEU C 1 37 ? 22.779 64.382 5.984 1.00 36.15 39 LEU C N 1
ATOM 1712 C CA . LEU C 1 37 ? 21.438 64.249 6.611 1.00 34.47 39 LEU C CA 1
ATOM 1713 C C . LEU C 1 37 ? 20.892 62.821 6.464 1.00 32.57 39 LEU C C 1
ATOM 1714 O O . LEU C 1 37 ? 20.733 62.347 5.352 1.00 33.41 39 LEU C O 1
ATOM 1719 N N . LEU C 1 38 ? 20.557 62.181 7.589 1.00 29.44 40 LEU C N 1
ATOM 1720 C CA . LEU C 1 38 ? 20.071 60.799 7.584 1.00 28.02 40 LEU C CA 1
ATOM 1721 C C . LEU C 1 38 ? 18.553 60.716 7.790 1.00 25.41 40 LEU C C 1
ATOM 1722 O O . LEU C 1 38 ? 17.985 61.539 8.494 1.00 24.23 40 LEU C O 1
ATOM 1727 N N . PHE C 1 39 ? 17.934 59.680 7.242 1.00 23.24 41 PHE C N 1
ATOM 1728 C CA . PHE C 1 39 ? 16.514 59.432 7.421 1.00 22.93 41 PHE C CA 1
ATOM 1729 C C . PHE C 1 39 ? 16.178 59.471 8.939 1.00 23.83 41 PHE C C 1
ATOM 1730 O O . PHE C 1 39 ? 15.235 60.114 9.378 1.00 21.84 41 PHE C O 1
ATOM 1738 N N . ARG C 1 40 ? 16.991 58.788 9.740 1.00 23.43 42 ARG C N 1
ATOM 1739 C CA . ARG C 1 40 ? 16.781 58.804 11.193 1.00 24.11 42 ARG C CA 1
ATOM 1740 C C . ARG C 1 40 ? 16.912 60.150 11.838 1.00 23.55 42 ARG C C 1
ATOM 1741 O O . ARG C 1 40 ? 16.255 60.374 12.846 1.00 21.01 42 ARG C O 1
ATOM 1745 N N . ASP C 1 41 ? 17.714 61.049 11.275 1.00 22.85 43 ASP C N 1
ATOM 1746 C CA . ASP C 1 41 ? 17.851 62.409 11.814 1.00 23.32 43 ASP C CA 1
ATOM 1747 C C . ASP C 1 41 ? 16.542 63.169 11.622 1.00 22.31 43 ASP C C 1
ATOM 1748 O O . ASP C 1 41 ? 16.101 63.910 12.502 1.00 21.98 43 ASP C O 1
ATOM 1753 N N . VAL C 1 42 ? 15.916 62.961 10.481 1.00 21.25 44 VAL C N 1
ATOM 1754 C CA . VAL C 1 42 ? 14.625 63.614 10.178 1.00 21.25 44 VAL C CA 1
ATOM 1755 C C . VAL C 1 42 ? 13.547 63.076 11.105 1.00 20.61 44 VAL C C 1
ATOM 1756 O O . VAL C 1 42 ? 12.806 63.862 11.718 1.00 19.15 44 VAL C O 1
ATOM 1760 N N . LEU C 1 43 ? 13.459 61.751 11.263 1.00 19.92 45 LEU C N 1
ATOM 1761 C CA . LEU C 1 43 ? 12.500 61.188 12.227 1.00 21.08 45 LEU C CA 1
ATOM 1762 C C . LEU C 1 43 ? 12.729 61.733 13.650 1.00 20.98 45 LEU C C 1
ATOM 1763 O O . LEU C 1 43 ? 11.780 61.955 14.365 1.00 20.20 45 LEU C O 1
ATOM 1768 N N . ASP C 1 44 ? 13.989 61.907 14.066 1.00 21.09 46 ASP C N 1
ATOM 1769 C CA . ASP C 1 44 ? 14.286 62.377 15.407 1.00 21.59 46 ASP C CA 1
ATOM 1770 C C . ASP C 1 44 ? 13.716 63.763 15.622 1.00 21.28 46 ASP C C 1
ATOM 1771 O O . ASP C 1 44 ? 13.130 64.043 16.665 1.00 21.55 46 ASP C O 1
ATOM 1776 N N . VAL C 1 45 ? 13.903 64.639 14.636 1.00 20.45 47 VAL C N 1
ATOM 1777 C CA . VAL C 1 45 ? 13.369 66.001 14.725 1.00 20.38 47 VAL C CA 1
ATOM 1778 C C . VAL C 1 45 ? 11.831 66.004 14.718 1.00 19.31 47 VAL C C 1
ATOM 1779 O O . VAL C 1 45 ? 11.186 66.680 15.506 1.00 20.50 47 VAL C O 1
ATOM 1783 N N . ILE C 1 46 ? 11.233 65.215 13.849 1.00 18.24 48 ILE C N 1
ATOM 1784 C CA . ILE C 1 46 ? 9.777 65.023 13.835 1.00 19.00 48 ILE C CA 1
ATOM 1785 C C . ILE C 1 46 ? 9.253 64.537 15.207 1.00 19.79 48 ILE C C 1
ATOM 1786 O O . ILE C 1 46 ? 8.275 65.043 15.699 1.00 20.17 48 ILE C O 1
ATOM 1791 N N . GLY C 1 47 ? 9.934 63.574 15.827 1.00 20.38 49 GLY C N 1
ATOM 1792 C CA . GLY C 1 47 ? 9.548 63.076 17.151 1.00 21.14 49 GLY C CA 1
ATOM 1793 C C . GLY C 1 47 ? 9.595 64.144 18.221 1.00 21.60 49 GLY C C 1
ATOM 1794 O O . GLY C 1 47 ? 8.853 64.045 19.245 1.00 22.98 49 GLY C O 1
ATOM 1795 N N . GLN C 1 48 ? 10.459 65.136 18.048 1.00 21.89 50 GLN C N 1
ATOM 1796 C CA . GLN C 1 48 ? 10.568 66.249 19.003 1.00 25.31 50 GLN C CA 1
ATOM 1797 C C . GLN C 1 48 ? 9.434 67.265 18.854 1.00 24.36 50 GLN C C 1
ATOM 1798 O O . GLN C 1 48 ? 8.858 67.744 19.849 1.00 24.00 50 GLN C O 1
ATOM 1804 N N . VAL C 1 49 ? 9.109 67.622 17.610 1.00 24.44 51 VAL C N 1
ATOM 1805 C CA . VAL C 1 49 ? 8.032 68.610 17.339 1.00 24.00 51 VAL C CA 1
ATOM 1806 C C . VAL C 1 49 ? 6.597 68.011 17.403 1.00 24.50 51 VAL C C 1
ATOM 1807 O O . VAL C 1 49 ? 5.589 68.762 17.506 1.00 24.99 51 VAL C O 1
ATOM 1811 N N . LEU C 1 50 ? 6.512 66.677 17.314 1.00 23.82 52 LEU C N 1
ATOM 1812 C CA . LEU C 1 50 ? 5.279 65.895 17.393 1.00 24.54 52 LEU C CA 1
ATOM 1813 C C . LEU C 1 50 ? 5.460 64.820 18.498 1.00 24.43 52 LEU C C 1
ATOM 1814 O O . LEU C 1 50 ? 5.539 63.613 18.216 1.00 24.32 52 LEU C O 1
ATOM 1819 N N . PRO C 1 51 ? 5.601 65.255 19.769 1.00 24.30 53 PRO C N 1
ATOM 1820 C CA . PRO C 1 51 ? 6.017 64.336 20.837 1.00 25.39 53 PRO C CA 1
ATOM 1821 C C . PRO C 1 51 ? 5.009 63.298 21.285 1.00 26.49 53 PRO C C 1
ATOM 1822 O O . PRO C 1 51 ? 5.397 62.317 21.924 1.00 27.75 53 PRO C O 1
ATOM 1826 N N . GLU C 1 52 ? 3.731 63.499 20.978 1.00 26.82 54 GLU C N 1
ATOM 1827 C CA . GLU C 1 52 ? 2.691 62.587 21.439 1.00 27.89 54 GLU C CA 1
ATOM 1828 C C . GLU C 1 52 ? 2.201 61.634 20.385 1.00 27.48 54 GLU C C 1
ATOM 1829 O O . GLU C 1 52 ? 1.254 60.889 20.632 1.00 28.19 54 GLU C O 1
ATOM 1835 N N . ALA C 1 53 ? 2.874 61.642 19.232 1.00 26.63 55 ALA C N 1
ATOM 1836 C CA . ALA C 1 53 ? 2.601 60.765 18.112 1.00 27.34 55 ALA C CA 1
ATOM 1837 C C . ALA C 1 53 ? 3.804 59.897 17.863 1.00 27.41 55 ALA C C 1
ATOM 1838 O O . ALA C 1 53 ? 4.937 60.317 18.101 1.00 28.32 55 ALA C O 1
ATOM 1840 N N . THR C 1 54 ? 3.569 58.682 17.368 1.00 27.23 56 THR C N 1
ATOM 1841 C CA . THR C 1 54 ? 4.649 57.880 16.850 1.00 27.37 56 THR C CA 1
ATOM 1842 C C . THR C 1 54 ? 4.633 58.006 15.320 1.00 27.46 56 THR C C 1
ATOM 1843 O O . THR C 1 54 ? 3.615 57.763 14.664 1.00 28.23 56 THR C O 1
ATOM 1847 N N . THR C 1 55 ? 5.761 58.438 14.780 1.00 26.17 57 THR C N 1
ATOM 1848 C CA . THR C 1 55 ? 5.899 58.715 13.353 1.00 25.91 57 THR C CA 1
ATOM 1849 C C . THR C 1 55 ? 6.991 57.810 12.856 1.00 25.32 57 THR C C 1
ATOM 1850 O O . THR C 1 55 ? 8.133 57.937 13.307 1.00 25.96 57 THR C O 1
ATOM 1854 N N . THR C 1 56 ? 6.689 56.931 11.906 1.00 24.46 58 THR C N 1
ATOM 1855 C CA . THR C 1 56 ? 7.686 55.989 11.347 1.00 24.68 58 THR C CA 1
ATOM 1856 C C . THR C 1 56 ? 8.195 56.394 9.939 1.00 23.21 58 THR C C 1
ATOM 1857 O O . THR C 1 56 ? 9.168 55.844 9.442 1.00 23.88 58 THR C O 1
ATOM 1861 N N . ALA C 1 57 ? 7.552 57.391 9.340 1.00 22.50 59 ALA C N 1
ATOM 1862 C CA . ALA C 1 57 ? 7.856 57.835 7.984 1.00 21.88 59 ALA C CA 1
ATOM 1863 C C . ALA C 1 57 ? 7.343 59.277 7.754 1.00 21.92 59 ALA C C 1
ATOM 1864 O O . ALA C 1 57 ? 6.707 59.896 8.621 1.00 20.63 59 ALA C O 1
ATOM 1866 N N . PHE C 1 58 ? 7.649 59.810 6.581 1.00 20.26 60 PHE C N 1
ATOM 1867 C CA . PHE C 1 58 ? 7.119 61.063 6.175 1.00 20.84 60 PHE C CA 1
ATOM 1868 C C . PHE C 1 58 ? 6.937 61.042 4.674 1.00 20.87 60 PHE C C 1
ATOM 1869 O O . PHE C 1 58 ? 7.464 60.123 3.983 1.00 21.61 60 PHE C O 1
ATOM 1877 N N . GLU C 1 59 ? 6.141 61.987 4.203 1.00 20.49 61 GLU C N 1
ATOM 1878 C CA . GLU C 1 59 ? 5.804 62.126 2.784 1.00 20.90 61 GLU C CA 1
ATOM 1879 C C . GLU C 1 59 ? 6.265 63.485 2.224 1.00 21.32 61 GLU C C 1
ATOM 1880 O O . GLU C 1 59 ? 6.345 64.504 2.946 1.00 20.43 61 GLU C O 1
ATOM 1886 N N . TYR C 1 60 ? 6.560 63.482 0.927 1.00 20.09 62 TYR C N 1
ATOM 1887 C CA . TYR C 1 60 ? 6.707 64.677 0.158 1.00 19.67 62 TYR C CA 1
ATOM 1888 C C . TYR C 1 60 ? 5.914 64.567 -1.137 1.00 20.43 62 TYR C C 1
ATOM 1889 O O . TYR C 1 60 ? 5.500 63.475 -1.542 1.00 21.43 62 TYR C O 1
ATOM 1898 N N . GLU C 1 61 ? 5.715 65.695 -1.786 1.00 20.43 63 GLU C N 1
ATOM 1899 C CA A GLU C 1 61 ? 4.997 65.727 -3.043 0.50 21.08 63 GLU C CA 1
ATOM 1900 C CA B GLU C 1 61 ? 4.991 65.776 -3.058 0.50 20.82 63 GLU C CA 1
ATOM 1901 C C . GLU C 1 61 ? 5.962 65.756 -4.227 1.00 20.90 63 GLU C C 1
ATOM 1902 O O . GLU C 1 61 ? 6.947 66.543 -4.258 1.00 19.82 63 GLU C O 1
ATOM 1913 N N . ASP C 1 62 ? 5.732 64.853 -5.184 1.00 20.46 64 ASP C N 1
ATOM 1914 C CA . ASP C 1 62 ? 6.612 64.774 -6.361 1.00 21.06 64 ASP C CA 1
ATOM 1915 C C . ASP C 1 62 ? 6.088 65.666 -7.514 1.00 21.92 64 ASP C C 1
ATOM 1916 O O . ASP C 1 62 ? 5.091 66.416 -7.354 1.00 19.65 64 ASP C O 1
ATOM 1921 N N . GLU C 1 63 ? 6.716 65.523 -8.687 1.00 22.85 65 GLU C N 1
ATOM 1922 C CA . GLU C 1 63 ? 6.382 66.345 -9.856 1.00 24.08 65 GLU C CA 1
ATOM 1923 C C . GLU C 1 63 ? 4.951 66.145 -10.398 1.00 25.22 65 GLU C C 1
ATOM 1924 O O . GLU C 1 63 ? 4.407 67.033 -11.095 1.00 27.29 65 GLU C O 1
ATOM 1930 N N . ASP C 1 64 ? 4.377 64.978 -10.113 1.00 25.74 66 ASP C N 1
ATOM 1931 C CA . ASP C 1 64 ? 3.025 64.600 -10.490 1.00 27.21 66 ASP C CA 1
ATOM 1932 C C . ASP C 1 64 ? 1.988 65.025 -9.447 1.00 27.17 66 ASP C C 1
ATOM 1933 O O . ASP C 1 64 ? 0.777 64.797 -9.648 1.00 29.16 66 ASP C O 1
ATOM 1938 N N . GLY C 1 65 ? 2.441 65.612 -8.331 1.00 27.08 67 GLY C N 1
ATOM 1939 C CA . GLY C 1 65 ? 1.586 65.974 -7.194 1.00 26.27 67 GLY C CA 1
ATOM 1940 C C . GLY C 1 65 ? 1.195 64.803 -6.314 1.00 26.12 67 GLY C C 1
ATOM 1941 O O . GLY C 1 65 ? 0.274 64.897 -5.496 1.00 27.75 67 GLY C O 1
ATOM 1942 N N . ASP C 1 66 ? 1.899 63.676 -6.480 1.00 24.80 68 ASP C N 1
ATOM 1943 C CA . ASP C 1 66 ? 1.649 62.506 -5.667 1.00 23.43 68 ASP C CA 1
ATOM 1944 C C . ASP C 1 66 ? 2.375 62.618 -4.335 1.00 22.51 68 ASP C C 1
ATOM 1945 O O . ASP C 1 66 ? 3.511 63.084 -4.279 1.00 21.51 68 ASP C O 1
ATOM 1950 N N . ARG C 1 67 ? 1.739 62.113 -3.279 1.00 22.33 69 ARG C N 1
ATOM 1951 C CA . ARG C 1 67 ? 2.440 61.968 -1.969 1.00 21.80 69 ARG C CA 1
ATOM 1952 C C . ARG C 1 67 ? 3.349 60.717 -1.991 1.00 21.30 69 ARG C C 1
ATOM 1953 O O . ARG C 1 67 ? 2.885 59.609 -2.226 1.00 21.09 69 ARG C O 1
ATOM 1961 N N . ILE C 1 68 ? 4.647 60.942 -1.779 1.00 20.14 70 ILE C N 1
ATOM 1962 C CA . ILE C 1 68 ? 5.658 59.914 -1.838 1.00 19.47 70 ILE C CA 1
ATOM 1963 C C . ILE C 1 68 ? 6.163 59.674 -0.413 1.00 20.76 70 ILE C C 1
ATOM 1964 O O . ILE C 1 68 ? 6.585 60.632 0.280 1.00 20.10 70 ILE C O 1
ATOM 1969 N N . THR C 1 69 ? 6.072 58.437 0.037 1.00 18.89 71 THR C N 1
ATOM 1970 C CA . THR C 1 69 ? 6.409 58.067 1.393 1.00 19.78 71 THR C CA 1
ATOM 1971 C C . THR C 1 69 ? 7.908 57.688 1.416 1.00 19.71 71 THR C C 1
ATOM 1972 O O . THR C 1 69 ? 8.396 56.957 0.538 1.00 19.64 71 THR C O 1
ATOM 1976 N N . VAL C 1 70 ? 8.614 58.200 2.420 1.00 19.42 72 VAL C N 1
ATOM 1977 C CA . VAL C 1 70 ? 10.046 57.963 2.606 1.00 19.79 72 VAL C CA 1
ATOM 1978 C C . VAL C 1 70 ? 10.256 57.120 3.849 1.00 20.72 72 VAL C C 1
ATOM 1979 O O . VAL C 1 70 ? 9.788 57.507 4.918 1.00 19.78 72 VAL C O 1
ATOM 1983 N N . ARG C 1 71 ? 10.947 55.992 3.679 1.00 21.19 73 ARG C N 1
ATOM 1984 C CA . ARG C 1 71 ? 11.201 55.034 4.758 1.00 22.03 73 ARG C CA 1
ATOM 1985 C C . ARG C 1 71 ? 12.674 54.640 4.882 1.00 22.89 73 ARG C C 1
ATOM 1986 O O . ARG C 1 71 ? 13.010 53.730 5.689 1.00 23.74 73 ARG C O 1
ATOM 1994 N N . SER C 1 72 ? 13.560 55.269 4.100 1.00 22.18 74 SER C N 1
ATOM 1995 C CA . SER C 1 72 ? 14.978 54.888 4.093 1.00 21.89 74 SER C CA 1
ATOM 1996 C C . SER C 1 72 ? 15.906 56.015 3.652 1.00 22.40 74 SER C C 1
ATOM 1997 O O . SER C 1 72 ? 15.479 56.966 3.035 1.00 20.51 74 SER C O 1
ATOM 2000 N N . ASP C 1 73 ? 17.198 55.835 3.899 1.00 23.65 75 ASP C N 1
ATOM 2001 C CA . ASP C 1 73 ? 18.194 56.755 3.380 1.00 25.21 75 ASP C CA 1
ATOM 2002 C C . ASP C 1 73 ? 18.251 56.820 1.847 1.00 25.61 75 ASP C C 1
ATOM 2003 O O . ASP C 1 73 ? 18.401 57.876 1.257 1.00 24.42 75 ASP C O 1
ATOM 2008 N N . GLU C 1 74 ? 18.087 55.687 1.184 1.00 26.62 76 GLU C N 1
ATOM 2009 C CA . GLU C 1 74 ? 18.030 55.675 -0.281 1.00 26.26 76 GLU C CA 1
ATOM 2010 C C . GLU C 1 74 ? 16.873 56.536 -0.832 1.00 25.02 76 GLU C C 1
ATOM 2011 O O . GLU C 1 74 ? 17.003 57.270 -1.826 1.00 24.46 76 GLU C O 1
ATOM 2017 N N . GLU C 1 75 ? 15.731 56.439 -0.183 1.00 23.21 77 GLU C N 1
ATOM 2018 C CA . GLU C 1 75 ? 14.574 57.223 -0.583 1.00 22.87 77 GLU C CA 1
ATOM 2019 C C . GLU C 1 75 ? 14.803 58.680 -0.251 1.00 22.58 77 GLU C C 1
ATOM 2020 O O . GLU C 1 75 ? 14.419 59.571 -0.991 1.00 22.04 77 GLU C O 1
ATOM 2026 N N . MET C 1 76 ? 15.476 58.950 0.875 1.00 22.71 78 MET C N 1
ATOM 2027 C CA . MET C 1 76 ? 15.874 60.332 1.192 1.00 23.15 78 MET C CA 1
ATOM 2028 C C . MET C 1 76 ? 16.709 60.940 0.100 1.00 21.15 78 MET C C 1
ATOM 2029 O O . MET C 1 76 ? 16.507 62.077 -0.267 1.00 21.28 78 MET C O 1
ATOM 2034 N N . LYS C 1 77 ? 17.656 60.180 -0.428 1.00 22.54 79 LYS C N 1
ATOM 2035 C CA . LYS C 1 77 ? 18.547 60.650 -1.479 1.00 22.60 79 LYS C CA 1
ATOM 2036 C C . LYS C 1 77 ? 17.723 61.067 -2.714 1.00 21.24 79 LYS C C 1
ATOM 2037 O O . LYS C 1 77 ? 17.945 62.107 -3.275 1.00 21.18 79 LYS C O 1
ATOM 2041 N N . ALA C 1 78 ? 16.763 60.248 -3.123 1.00 20.97 80 ALA C N 1
ATOM 2042 C CA . ALA C 1 78 ? 15.919 60.537 -4.289 1.00 20.76 80 ALA C CA 1
ATOM 2043 C C . ALA C 1 78 ? 15.019 61.769 -4.071 1.00 19.78 80 ALA C C 1
ATOM 2044 O O . ALA C 1 78 ? 14.782 62.578 -4.977 1.00 18.75 80 ALA C O 1
ATOM 2046 N N . MET C 1 79 ? 14.509 61.911 -2.860 1.00 19.91 81 MET C N 1
ATOM 2047 C CA . MET C 1 79 ? 13.754 63.100 -2.479 1.00 19.40 81 MET C CA 1
ATOM 2048 C C . MET C 1 79 ? 14.597 64.349 -2.601 1.00 17.84 81 MET C C 1
ATOM 2049 O O . MET C 1 79 ? 14.150 65.343 -3.179 1.00 17.45 81 MET C O 1
ATOM 2054 N N . LEU C 1 80 ? 15.763 64.353 -1.948 1.00 18.28 82 LEU C N 1
ATOM 2055 C CA . LEU C 1 80 ? 16.667 65.508 -2.016 1.00 18.76 82 LEU C CA 1
ATOM 2056 C C . LEU C 1 80 ? 17.087 65.848 -3.452 1.00 18.23 82 LEU C C 1
ATOM 2057 O O . LEU C 1 80 ? 17.138 67.016 -3.833 1.00 18.57 82 LEU C O 1
ATOM 2062 N N . SER C 1 81 ? 17.346 64.820 -4.264 1.00 19.99 83 SER C N 1
ATOM 2063 C CA . SER C 1 81 ? 17.711 65.028 -5.648 1.00 20.23 83 SER C CA 1
ATOM 2064 C C . SER C 1 81 ? 16.586 65.792 -6.395 1.00 20.23 83 SER C C 1
ATOM 2065 O O . SER C 1 81 ? 16.826 66.759 -7.101 1.00 18.73 83 SER C O 1
ATOM 2068 N N . TYR C 1 82 ? 15.345 65.373 -6.200 1.00 20.23 84 TYR C N 1
ATOM 2069 C CA . TYR C 1 82 ? 14.200 65.998 -6.790 1.00 20.41 84 TYR C CA 1
ATOM 2070 C C . TYR C 1 82 ? 14.0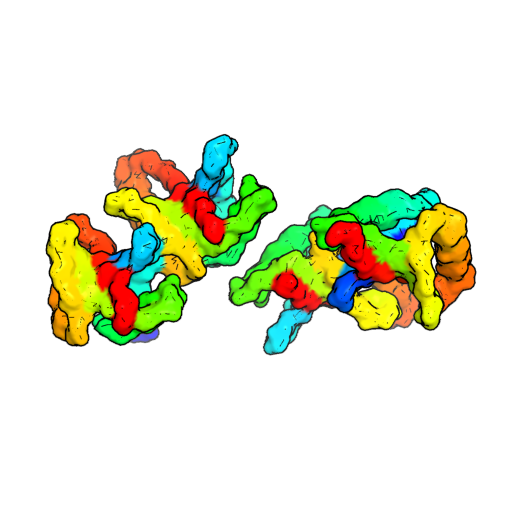27 67.421 -6.277 1.00 20.38 84 TYR C C 1
ATOM 2071 O O . TYR C 1 82 ? 13.853 68.363 -7.052 1.00 20.42 84 TYR C O 1
ATOM 2080 N N . TYR C 1 83 ? 14.124 67.568 -4.966 1.00 19.88 85 TYR C N 1
ATOM 2081 C CA . TYR C 1 83 ? 13.942 68.853 -4.335 1.00 19.87 85 TYR C CA 1
ATOM 2082 C C . TYR C 1 83 ? 14.964 69.829 -4.942 1.00 19.26 85 TYR C C 1
ATOM 2083 O O . TYR C 1 83 ? 14.593 70.906 -5.363 1.00 19.78 85 TYR C O 1
ATOM 2092 N N . TYR C 1 84 ? 16.219 69.426 -5.011 1.00 19.11 86 TYR C N 1
ATOM 2093 C CA . TYR C 1 84 ? 17.249 70.339 -5.523 1.00 21.10 86 TYR C CA 1
ATOM 2094 C C . TYR C 1 84 ? 17.123 70.660 -7.032 1.00 22.77 86 TYR C C 1
ATOM 2095 O O . TYR C 1 84 ? 17.468 71.777 -7.496 1.00 24.71 86 TYR C O 1
ATOM 2104 N N . SER C 1 85 ? 16.544 69.739 -7.784 1.00 21.92 87 SER C N 1
ATOM 2105 C CA . SER C 1 85 ? 16.108 70.088 -9.140 1.00 23.62 87 SER C CA 1
ATOM 2106 C C . SER C 1 85 ? 15.102 71.256 -9.160 1.00 24.83 87 SER C C 1
ATOM 2107 O O . SER C 1 85 ? 15.204 72.192 -10.003 1.00 24.30 87 SER C O 1
ATOM 2110 N N . THR C 1 86 ? 14.138 71.227 -8.238 1.00 24.60 88 THR C N 1
ATOM 2111 C CA . THR C 1 86 ? 13.140 72.325 -8.126 1.00 25.54 88 THR C CA 1
ATOM 2112 C C . THR C 1 86 ? 13.795 73.645 -7.694 1.00 25.20 88 THR C C 1
ATOM 2113 O O . THR C 1 86 ? 13.387 74.727 -8.139 1.00 27.25 88 THR C O 1
ATOM 2117 N N . VAL C 1 87 ? 14.806 73.551 -6.837 1.00 25.54 89 VAL C N 1
ATOM 2118 C CA . VAL C 1 87 ? 15.540 74.718 -6.371 1.00 26.10 89 VAL C CA 1
ATOM 2119 C C . VAL C 1 87 ? 16.241 75.351 -7.565 1.00 26.60 89 VAL C C 1
ATOM 2120 O O . VAL C 1 87 ? 16.180 76.570 -7.754 1.00 26.51 89 VAL C O 1
ATOM 2124 N N . MET C 1 88 ? 16.888 74.527 -8.385 1.00 27.58 90 MET C N 1
ATOM 2125 C CA . MET C 1 88 ? 17.584 75.057 -9.555 1.00 28.28 90 MET C CA 1
ATOM 2126 C C . MET C 1 88 ? 16.588 75.780 -10.490 1.00 29.43 90 MET C C 1
ATOM 2127 O O . MET C 1 88 ? 16.872 76.893 -10.963 1.00 29.47 90 MET C O 1
ATOM 2132 N N . GLU C 1 89 ? 15.417 75.169 -10.707 1.00 30.28 91 GLU C N 1
ATOM 2133 C CA . GLU C 1 89 ? 14.346 75.747 -11.548 1.00 31.99 91 GLU C CA 1
ATOM 2134 C C . GLU C 1 89 ? 13.853 77.087 -11.004 1.00 33.08 91 GLU C C 1
ATOM 2135 O O . GLU C 1 89 ? 13.726 78.069 -11.746 1.00 33.32 91 GLU C O 1
ATOM 2139 N N . GLN C 1 90 ? 13.626 77.136 -9.700 1.00 34.06 92 GLN C N 1
ATOM 2140 C CA . GLN C 1 90 ? 13.210 78.364 -9.030 1.00 36.57 92 GLN C CA 1
ATOM 2141 C C . GLN C 1 90 ? 14.273 79.468 -9.114 1.00 36.53 92 GLN C C 1
ATOM 2142 O O . GLN C 1 90 ? 13.944 80.638 -9.412 1.00 36.52 92 GLN C O 1
ATOM 2148 N N . GLN C 1 91 ? 15.536 79.114 -8.862 1.00 36.74 93 GLN C N 1
ATOM 2149 C CA . GLN C 1 91 ? 16.654 80.060 -9.032 1.00 37.35 93 GLN C CA 1
ATOM 2150 C C . GLN C 1 91 ? 16.648 80.713 -10.441 1.00 37.06 93 GLN C C 1
ATOM 2151 O O . GLN C 1 91 ? 16.776 81.953 -10.579 1.00 35.83 93 GLN C O 1
ATOM 2157 N N . VAL C 1 92 ? 16.517 79.889 -11.476 1.00 36.48 94 VAL C N 1
ATOM 2158 C CA . VAL C 1 92 ? 16.620 80.385 -12.848 1.00 37.59 94 VAL C CA 1
ATOM 2159 C C . VAL C 1 92 ? 15.402 81.212 -13.253 1.00 38.47 94 VAL C C 1
ATOM 2160 O O . VAL C 1 92 ? 15.525 82.133 -14.048 1.00 37.30 94 VAL C O 1
ATOM 2164 N N . ASN C 1 93 ? 14.238 80.898 -12.687 1.00 39.30 95 ASN C N 1
ATOM 2165 C CA . ASN C 1 93 ? 13.012 81.643 -13.023 1.00 40.69 95 ASN C CA 1
ATOM 2166 C C . ASN C 1 93 ? 12.785 82.846 -12.095 1.00 40.84 95 ASN C C 1
ATOM 2167 O O . ASN C 1 93 ? 11.696 83.411 -12.053 1.00 41.88 95 ASN C O 1
ATOM 2172 N N . GLY C 1 94 ? 13.816 83.244 -11.359 1.00 40.82 96 GLY C N 1
ATOM 2173 C CA . GLY C 1 94 ? 13.741 84.401 -10.482 1.00 41.29 96 GLY C CA 1
ATOM 2174 C C . GLY C 1 94 ? 12.690 84.290 -9.393 1.00 41.68 96 GLY C C 1
ATOM 2175 O O . GLY C 1 94 ? 12.108 85.300 -8.992 1.00 42.00 96 GLY C O 1
ATOM 2176 N N . GLN C 1 95 ? 12.436 83.069 -8.924 1.00 41.48 97 GLN C N 1
ATOM 2177 C CA . GLN C 1 95 ? 11.494 82.827 -7.820 1.00 41.40 97 GLN C CA 1
ATOM 2178 C C . GLN C 1 95 ? 12.234 82.721 -6.490 1.00 41.20 97 GLN C C 1
ATOM 2179 O O . GLN C 1 95 ? 13.449 82.490 -6.459 1.00 41.28 97 GLN C O 1
ATOM 2182 N N . LEU C 1 96 ? 11.500 82.910 -5.387 1.00 40.86 98 LEU C N 1
ATOM 2183 C CA . LEU C 1 96 ? 12.068 82.717 -4.059 1.00 40.35 98 LEU C CA 1
ATOM 2184 C C . LEU C 1 96 ? 12.137 81.218 -3.771 1.00 39.27 98 LEU C C 1
ATOM 2185 O O . LEU C 1 96 ? 11.230 80.476 -4.148 1.00 40.89 98 LEU C O 1
ATOM 2187 N N . ILE C 1 97 ? 13.214 80.788 -3.115 1.00 37.97 99 ILE C N 1
ATOM 2188 C CA . ILE C 1 97 ? 13.475 79.358 -2.873 1.00 36.60 99 ILE C CA 1
ATOM 2189 C C . ILE C 1 97 ? 12.566 78.838 -1.756 1.00 35.14 99 ILE C C 1
ATOM 2190 O O . ILE C 1 97 ? 12.674 79.275 -0.615 1.00 36.98 99 ILE C O 1
ATOM 2195 N N . GLU C 1 98 ? 11.656 77.941 -2.122 1.00 33.52 100 GLU C N 1
ATOM 2196 C CA . GLU C 1 98 ? 10.722 77.287 -1.197 1.00 31.02 100 GLU C CA 1
ATOM 2197 C C . GLU C 1 98 ? 11.451 76.183 -0.408 1.00 28.26 100 GLU C C 1
ATOM 2198 O O . GLU C 1 98 ? 12.373 75.580 -0.925 1.00 25.71 100 GLU C O 1
ATOM 2204 N N . PRO C 1 99 ? 11.113 76.004 0.892 1.00 24.82 101 PRO C N 1
ATOM 2205 C CA . PRO C 1 99 ? 11.714 74.927 1.680 1.00 24.31 101 PRO C CA 1
ATOM 2206 C C . PRO C 1 99 ? 11.229 73.570 1.177 1.00 22.33 101 PRO C C 1
ATOM 2207 O O . PRO C 1 99 ? 10.252 73.496 0.472 1.00 21.80 101 PRO C O 1
ATOM 2211 N N . LEU C 1 100 ? 11.896 72.507 1.572 1.00 22.24 102 LEU C N 1
ATOM 2212 C CA . LEU C 1 100 ? 11.430 71.168 1.262 1.00 22.01 102 LEU C CA 1
ATOM 2213 C C . LEU C 1 100 ? 10.313 70.808 2.243 1.00 21.76 102 LEU C C 1
ATOM 2214 O O . LEU C 1 100 ? 10.534 70.821 3.452 1.00 21.78 102 LEU C O 1
ATOM 2219 N N . GLN C 1 101 ? 9.110 70.586 1.740 1.00 21.69 103 GLN C N 1
ATOM 2220 C CA . GLN C 1 101 ? 7.970 70.371 2.619 1.00 21.15 103 GLN C CA 1
ATOM 2221 C C . GLN C 1 101 ? 7.707 68.904 2.799 1.00 19.97 103 GLN C C 1
ATOM 2222 O O . GLN C 1 101 ? 7.605 68.152 1.817 1.00 19.06 103 GLN C O 1
ATOM 2228 N N . ILE C 1 102 ? 7.656 68.461 4.051 1.00 18.88 104 ILE C N 1
ATOM 2229 C CA . ILE C 1 102 ? 7.362 67.074 4.371 1.00 18.79 104 ILE C CA 1
ATOM 2230 C C . ILE C 1 102 ? 6.165 66.963 5.330 1.00 19.81 104 ILE C C 1
ATOM 2231 O O . ILE C 1 102 ? 5.887 67.883 6.091 1.00 21.04 104 ILE C O 1
ATOM 2236 N N . PHE C 1 103 ? 5.524 65.813 5.336 1.00 19.61 105 PHE C N 1
ATOM 2237 C CA . PHE C 1 103 ? 4.313 65.555 6.085 1.00 20.69 105 PHE C CA 1
ATOM 2238 C C . PHE C 1 103 ? 4.548 64.259 6.879 1.00 21.62 105 PHE C C 1
ATOM 2239 O O . PHE C 1 103 ? 4.703 63.181 6.281 1.00 20.91 105 PHE C O 1
ATOM 2247 N N . PRO C 1 104 ? 4.580 64.327 8.211 1.00 22.28 106 PRO C N 1
ATOM 2248 C CA . PRO C 1 104 ? 4.809 63.099 8.989 1.00 22.96 106 PRO C CA 1
ATOM 2249 C C . PRO C 1 104 ? 3.671 62.087 8.761 1.00 24.86 106 PRO C C 1
ATOM 2250 O O . PRO C 1 104 ? 2.544 62.496 8.458 1.00 26.04 106 PRO C O 1
ATOM 2254 N N . ARG C 1 105 ? 3.992 60.803 8.860 1.00 26.61 107 ARG C N 1
ATOM 2255 C CA . ARG C 1 105 ? 3.084 59.688 8.602 1.00 28.65 107 ARG C CA 1
ATOM 2256 C C . ARG C 1 105 ? 3.353 58.665 9.719 1.00 28.86 107 ARG C C 1
ATOM 2257 O O . ARG C 1 105 ? 4.518 58.331 10.010 1.00 28.82 107 ARG C O 1
ATOM 2265 N N . ALA C 1 106 ? 2.298 58.146 10.331 1.00 29.86 108 ALA C N 1
ATOM 2266 C CA . ALA C 1 106 ? 2.470 57.092 11.352 1.00 30.48 108 ALA C CA 1
ATOM 2267 C C . ALA C 1 106 ? 3.242 55.907 10.779 1.00 30.41 108 ALA C C 1
ATOM 2268 O O . ALA C 1 106 ? 2.916 55.450 9.669 1.00 30.69 108 ALA C O 1
ATOM 2270 N N . SER D 2 12 ? 3.621 84.144 47.874 1.00 43.15 35 SER D N 1
ATOM 2271 C CA . SER D 2 12 ? 3.826 82.887 47.095 1.00 42.86 35 SER D CA 1
ATOM 2272 C C . SER D 2 12 ? 2.607 82.572 46.234 1.00 42.68 35 SER D C 1
ATOM 2273 O O . SER D 2 12 ? 1.478 82.484 46.746 1.00 42.25 35 SER D O 1
ATOM 2276 N N . SER D 2 13 ? 2.823 82.412 44.926 1.00 41.99 36 SER D N 1
ATOM 2277 C CA . SER D 2 13 ? 1.758 81.927 44.047 1.00 41.19 36 SER D CA 1
ATOM 2278 C C . SER D 2 13 ? 2.126 80.637 43.302 1.00 40.42 36 SER D C 1
ATOM 2279 O O . SER D 2 13 ? 1.526 80.348 42.282 1.00 40.18 36 SER D O 1
ATOM 2282 N N . SER D 2 14 ? 3.066 79.848 43.830 1.00 39.90 37 SER D N 1
ATOM 2283 C CA . SER D 2 14 ? 3.359 78.528 43.255 1.00 39.46 37 SER D CA 1
ATOM 2284 C C . SER D 2 14 ? 2.571 77.452 44.016 1.00 39.31 37 SER D C 1
ATOM 2285 O O . SER D 2 14 ? 2.099 77.728 45.119 1.00 38.11 37 SER D O 1
ATOM 2288 N N . PRO D 2 15 ? 2.378 76.245 43.410 1.00 39.58 38 PRO D N 1
ATOM 2289 C CA . PRO D 2 15 ? 1.725 75.091 44.077 1.00 39.66 38 PRO D CA 1
ATOM 2290 C C . PRO D 2 15 ? 2.444 74.607 45.343 1.00 40.56 38 PRO D C 1
ATOM 2291 O O . PRO D 2 15 ? 3.655 74.653 45.412 1.00 39.92 38 PRO D O 1
ATOM 2295 N N . LYS D 2 16 ? 1.669 74.149 46.323 1.00 41.57 39 LYS D N 1
ATOM 2296 C CA . LYS D 2 16 ? 2.192 73.581 47.558 1.00 42.26 39 LYS D CA 1
ATOM 2297 C C . LYS D 2 16 ? 2.102 72.050 47.475 1.00 42.85 39 LYS D C 1
ATOM 2298 O O . LYS D 2 16 ? 1.265 71.435 48.127 1.00 43.96 39 LYS D O 1
ATOM 2300 N N . LYS D 2 17 ? 2.956 71.438 46.655 1.00 42.95 40 LYS D N 1
ATOM 2301 C CA . LYS D 2 17 ? 2.942 69.975 46.487 1.00 43.20 40 LYS D CA 1
ATOM 2302 C C . LYS D 2 17 ? 3.177 69.221 47.794 1.00 42.33 40 LYS D C 1
ATOM 2303 O O . LYS D 2 17 ? 4.101 69.523 48.547 1.00 42.79 40 LYS D O 1
ATOM 2305 N N . GLN D 2 18 ? 2.294 68.273 48.067 1.00 42.11 41 GLN D N 1
ATOM 2306 C CA . GLN D 2 18 ? 2.564 67.206 49.037 1.00 41.43 41 GLN D CA 1
ATOM 2307 C C . GLN D 2 18 ? 3.217 65.997 48.323 1.00 40.23 41 GLN D C 1
ATOM 2308 O O . GLN D 2 18 ? 3.371 65.969 47.095 1.00 40.74 41 GLN D O 1
ATOM 2314 N N . ASN D 2 19 ? 3.607 64.997 49.096 1.00 38.75 42 ASN D N 1
ATOM 2315 C CA . ASN D 2 19 ? 4.160 63.773 48.514 1.00 37.07 42 ASN D CA 1
ATOM 2316 C C . ASN D 2 19 ? 3.085 63.001 47.676 1.00 35.92 42 ASN D C 1
ATOM 2317 O O . ASN D 2 19 ? 1.971 62.874 48.132 1.00 36.28 42 ASN D O 1
ATOM 2322 N N . ASP D 2 20 ? 3.381 62.558 46.447 1.00 34.68 43 ASP D N 1
ATOM 2323 C CA . ASP D 2 20 ? 2.429 61.673 45.716 1.00 34.01 43 ASP D CA 1
ATOM 2324 C C . ASP D 2 20 ? 2.434 60.286 46.363 1.00 31.37 43 ASP D C 1
ATOM 2325 O O . ASP D 2 20 ? 3.382 59.905 47.052 1.00 32.34 43 ASP D O 1
ATOM 2330 N N . VAL D 2 21 ? 1.355 59.557 46.169 1.00 29.64 44 VAL D N 1
ATOM 2331 C CA . VAL D 2 21 ? 1.230 58.195 46.706 1.00 26.84 44 VAL D CA 1
ATOM 2332 C C . VAL D 2 21 ? 1.628 57.252 45.614 1.00 25.58 44 VAL D C 1
ATOM 2333 O O . VAL D 2 21 ? 1.000 57.211 44.565 1.00 25.28 44 VAL D O 1
ATOM 2337 N N . ARG D 2 22 ? 2.687 56.491 45.864 1.00 23.67 45 ARG D N 1
ATOM 2338 C CA . ARG D 2 22 ? 3.158 55.507 44.917 1.00 23.92 45 ARG D CA 1
ATOM 2339 C C . ARG D 2 22 ? 2.313 54.233 45.032 1.00 22.56 45 ARG D C 1
ATOM 2340 O O . ARG D 2 22 ? 2.296 53.589 46.101 1.00 23.46 45 ARG D O 1
ATOM 2348 N N . VAL D 2 23 ? 1.638 53.861 43.964 1.00 22.60 46 VAL D N 1
ATOM 2349 C CA . VAL D 2 23 ? 0.819 52.674 43.994 1.00 20.88 46 VAL D CA 1
ATOM 2350 C C . VAL D 2 23 ? 1.349 51.550 43.078 1.00 21.34 46 VAL D C 1
ATOM 2351 O O . VAL D 2 23 ? 1.661 51.799 41.925 1.00 21.39 46 VAL D O 1
ATOM 2355 N N . LYS D 2 24 ? 1.394 50.309 43.590 1.00 19.89 47 LYS D N 1
ATOM 2356 C CA . LYS D 2 24 ? 1.792 49.144 42.822 1.00 20.21 47 LYS D CA 1
ATOM 2357 C C . LYS D 2 24 ? 0.587 48.224 42.639 1.00 20.08 47 LYS D C 1
ATOM 2358 O O . LYS D 2 24 ? 0.110 47.529 43.587 1.00 20.21 47 LYS D O 1
ATOM 2364 N N . PHE D 2 25 ? 0.059 48.236 41.434 1.00 21.45 48 PHE D N 1
ATOM 2365 C CA . PHE D 2 25 ? -1.106 47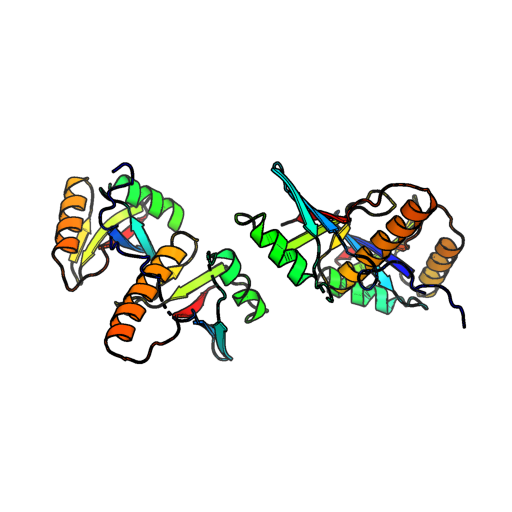.427 41.049 1.00 20.86 48 PHE D CA 1
ATOM 2366 C C . PHE D 2 25 ? -0.617 46.076 40.576 1.00 22.70 48 PHE D C 1
ATOM 2367 O O . PHE D 2 25 ? 0.448 45.955 39.943 1.00 22.57 48 PHE D O 1
ATOM 2375 N N . GLU D 2 26 ? -1.420 45.066 40.834 1.00 23.68 49 GLU D N 1
ATOM 2376 C CA . GLU D 2 26 ? -1.167 43.747 40.309 1.00 25.09 49 GLU D CA 1
ATOM 2377 C C . GLU D 2 26 ? -2.435 43.159 39.714 1.00 24.14 49 GLU D C 1
ATOM 2378 O O . GLU D 2 26 ? -3.496 43.216 40.328 1.00 23.87 49 GLU D O 1
ATOM 2384 N N . HIS D 2 27 ? -2.306 42.609 38.513 1.00 24.74 50 HIS D N 1
ATOM 2385 C CA . HIS D 2 27 ? -3.397 41.893 37.859 1.00 25.23 50 HIS D CA 1
ATOM 2386 C C . HIS D 2 27 ? -2.857 40.776 36.992 1.00 25.79 50 HIS D C 1
ATOM 2387 O O . HIS D 2 27 ? -2.056 41.003 36.108 1.00 24.69 50 HIS D O 1
ATOM 2394 N N . ARG D 2 28 ? -3.308 39.562 37.291 1.00 28.49 51 ARG D N 1
ATOM 2395 C CA . ARG D 2 28 ? -2.903 38.365 36.572 1.00 29.20 51 ARG D CA 1
ATOM 2396 C C . ARG D 2 28 ? -1.395 38.253 36.312 1.00 28.41 51 ARG D C 1
ATOM 2397 O O . ARG D 2 28 ? -0.946 37.999 35.200 1.00 28.88 51 ARG D O 1
ATOM 2403 N N . GLY D 2 29 ? -0.622 38.471 37.367 1.00 28.69 52 GLY D N 1
ATOM 2404 C CA . GLY D 2 29 ? 0.818 38.333 37.309 1.00 29.24 52 GLY D CA 1
ATOM 2405 C C . GLY D 2 29 ? 1.583 39.543 36.773 1.00 28.40 52 GLY D C 1
ATOM 2406 O O . GLY D 2 29 ? 2.824 39.524 36.773 1.00 30.64 52 GLY D O 1
ATOM 2407 N N . GLU D 2 30 ? 0.872 40.570 36.296 1.00 26.24 53 GLU D N 1
ATOM 2408 C CA . GLU D 2 30 ? 1.488 41.816 35.844 1.00 24.47 53 GLU D CA 1
ATOM 2409 C C . GLU D 2 30 ? 1.394 42.925 36.896 1.00 23.69 53 GLU D C 1
ATOM 2410 O O . GLU D 2 30 ? 0.334 43.147 37.486 1.00 24.67 53 GLU D O 1
ATOM 2416 N N . LYS D 2 31 ? 2.522 43.566 37.174 1.00 21.92 54 LYS D N 1
ATOM 2417 C CA . LYS D 2 31 ? 2.584 44.678 38.119 1.00 22.14 54 LYS D CA 1
ATOM 2418 C C . LYS D 2 31 ? 2.927 45.968 37.375 1.00 21.59 54 LYS D C 1
ATOM 2419 O O . LYS D 2 31 ? 3.661 45.954 36.333 1.00 19.65 54 LYS D O 1
ATOM 2425 N N . ARG D 2 32 ? 2.338 47.060 37.889 1.00 21.32 55 ARG D N 1
ATOM 2426 C CA . ARG D 2 32 ? 2.439 48.383 37.314 1.00 21.25 55 ARG D CA 1
ATOM 2427 C C . ARG D 2 32 ? 2.597 49.360 38.483 1.00 21.41 55 ARG D C 1
ATOM 2428 O O . ARG D 2 32 ? 1.913 49.157 39.509 1.00 22.73 55 ARG D O 1
ATOM 2436 N N . ILE D 2 33 ? 3.486 50.350 38.365 1.00 20.83 56 ILE D N 1
ATOM 2437 C CA . ILE D 2 33 ? 3.583 51.428 39.366 1.00 20.63 56 ILE D CA 1
ATOM 2438 C C . ILE D 2 33 ? 3.197 52.793 38.784 1.00 22.51 56 ILE D C 1
ATOM 2439 O O . ILE D 2 33 ? 3.732 53.233 37.746 1.00 22.59 56 ILE D O 1
ATOM 2444 N N . LEU D 2 34 ? 2.289 53.470 39.485 1.00 22.09 57 LEU D N 1
ATOM 2445 C CA . LEU D 2 34 ? 1.826 54.787 39.156 1.00 24.25 57 LEU D CA 1
ATOM 2446 C C . LEU D 2 34 ? 1.845 55.675 40.397 1.00 24.58 57 LEU D C 1
ATOM 2447 O O . LEU D 2 34 ? 1.648 55.207 41.508 1.00 24.62 57 LEU D O 1
ATOM 2452 N N . GLN D 2 35 ? 2.093 56.957 40.187 1.00 25.59 58 GLN D N 1
ATOM 2453 C CA . GLN D 2 35 ? 2.050 57.923 41.280 1.00 26.90 58 GLN D CA 1
ATOM 2454 C C . GLN D 2 35 ? 0.725 58.649 41.230 1.00 27.01 58 GLN D C 1
ATOM 2455 O O . GLN D 2 35 ? 0.251 59.097 40.133 1.00 28.05 58 GLN D O 1
ATOM 2461 N N . PHE D 2 36 ? 0.109 58.758 42.398 1.00 24.81 59 PHE D N 1
ATOM 2462 C CA . PHE D 2 36 ? -1.153 59.423 42.547 1.00 25.51 59 PHE D CA 1
ATOM 2463 C C . PHE D 2 36 ? -1.034 60.667 43.385 1.00 26.83 59 PHE D C 1
ATOM 2464 O O . PHE D 2 36 ? -0.512 60.635 44.501 1.00 27.31 59 PHE D O 1
ATOM 2472 N N . PRO D 2 37 ? -1.554 61.784 42.858 1.00 28.49 60 PRO D N 1
ATOM 2473 C CA . PRO D 2 37 ? -1.539 63.012 43.614 1.00 28.92 60 PRO D CA 1
ATOM 2474 C C . PRO D 2 37 ? -2.531 62.963 44.786 1.00 29.25 60 PRO D C 1
ATOM 2475 O O . PRO D 2 37 ? -3.605 62.394 44.651 1.00 29.66 60 PRO D O 1
ATOM 2479 N N . ARG D 2 38 ? -2.157 63.539 45.919 1.00 30.37 61 ARG D N 1
ATOM 2480 C CA . ARG D 2 38 ? -3.033 63.593 47.081 1.00 31.04 61 ARG D CA 1
ATOM 2481 C C . ARG D 2 38 ? -4.063 64.719 46.973 1.00 32.64 61 ARG D C 1
ATOM 2482 O O . ARG D 2 38 ? -3.771 65.745 46.367 1.00 32.24 61 ARG D O 1
ATOM 2490 N N . PRO D 2 39 ? -5.244 64.542 47.606 1.00 34.20 62 PRO D N 1
ATOM 2491 C CA . PRO D 2 39 ? -5.684 63.303 48.276 1.00 34.35 62 PRO D CA 1
ATOM 2492 C C . PRO D 2 39 ? -6.112 62.262 47.266 1.00 34.26 62 PRO D C 1
ATOM 2493 O O . PRO D 2 39 ? -6.701 62.591 46.240 1.00 34.05 62 PRO D O 1
ATOM 2497 N N . VAL D 2 40 ? -5.766 61.013 47.515 1.00 33.92 63 VAL D N 1
ATOM 2498 C CA . VAL D 2 40 ? -6.073 59.946 46.570 1.00 34.38 63 VAL D CA 1
ATOM 2499 C C . VAL D 2 40 ? -7.487 59.435 46.836 1.00 33.64 63 VAL D C 1
ATOM 2500 O O . VAL D 2 40 ? -7.870 59.244 47.993 1.00 34.68 63 VAL D O 1
ATOM 2504 N N . LYS D 2 41 ? -8.240 59.197 45.767 1.00 33.87 64 LYS D N 1
ATOM 2505 C CA . LYS D 2 41 ? -9.609 58.674 45.857 1.00 33.68 64 LYS D CA 1
ATOM 2506 C C . LYS D 2 41 ? -9.744 57.303 45.254 1.00 32.18 64 LYS D C 1
ATOM 2507 O O . LYS D 2 41 ? -9.057 56.999 44.285 1.00 31.09 64 LYS D O 1
ATOM 2512 N N . LEU D 2 42 ? -10.629 56.466 45.804 1.00 31.23 65 LEU D N 1
ATOM 2513 C CA . LEU D 2 42 ? -10.867 55.165 45.234 1.00 30.90 65 LEU D CA 1
ATOM 2514 C C . LEU D 2 42 ? -11.155 55.186 43.755 1.00 30.53 65 LEU D C 1
ATOM 2515 O O . LEU D 2 42 ? -10.662 54.332 43.037 1.00 30.30 65 LEU D O 1
ATOM 2520 N N . GLU D 2 43 ? -11.992 56.139 43.307 1.00 30.80 66 GLU D N 1
ATOM 2521 C CA . GLU D 2 43 ? -12.386 56.195 41.896 1.00 30.93 66 GLU D CA 1
ATOM 2522 C C . GLU D 2 43 ? -11.179 56.538 40.994 1.00 29.88 66 GLU D C 1
ATOM 2523 O O . GLU D 2 43 ? -11.104 56.084 39.868 1.00 30.03 66 GLU D O 1
ATOM 2529 N N . ASP D 2 44 ? -10.242 57.321 41.505 1.00 29.06 67 ASP D N 1
ATOM 2530 C CA . ASP D 2 44 ? -8.966 57.571 40.788 1.00 29.58 67 ASP D CA 1
ATOM 2531 C C . ASP D 2 44 ? -8.208 56.288 40.565 1.00 27.86 67 ASP D C 1
ATOM 2532 O O . ASP D 2 44 ? -7.719 56.023 39.454 1.00 26.49 67 ASP D O 1
ATOM 2537 N N . LEU D 2 45 ? -8.064 55.504 41.635 1.00 27.86 68 LEU D N 1
ATOM 2538 C CA . LEU D 2 45 ? -7.422 54.197 41.520 1.00 26.56 68 LEU D CA 1
ATOM 2539 C C . LEU D 2 45 ? -8.185 53.322 40.537 1.00 26.83 68 LEU D C 1
ATOM 2540 O O . LEU D 2 45 ? -7.580 52.667 39.706 1.00 24.69 68 LEU D O 1
ATOM 2545 N N . ARG D 2 46 ? -9.533 53.293 40.631 1.00 26.96 69 ARG D N 1
ATOM 2546 C CA . ARG D 2 46 ? -10.314 52.428 39.727 1.00 27.20 69 ARG D CA 1
ATOM 2547 C C . ARG D 2 46 ? -10.146 52.793 38.262 1.00 26.34 69 ARG D C 1
ATOM 2548 O O . ARG D 2 46 ? -9.912 51.933 37.415 1.00 26.42 69 ARG D O 1
ATOM 2551 N N . SER D 2 47 ? -10.255 54.089 37.984 1.00 27.12 70 SER D N 1
ATOM 2552 C CA . SER D 2 47 ? -10.144 54.605 36.632 1.00 27.28 70 SER D CA 1
ATOM 2553 C C . SER D 2 47 ? -8.746 54.424 36.042 1.00 26.56 70 SER D C 1
ATOM 2554 O O . SER D 2 47 ? -8.660 54.093 34.867 1.00 27.13 70 SER D O 1
ATOM 2557 N N . LYS D 2 48 ? -7.680 54.614 36.841 1.00 25.57 71 LYS D N 1
ATOM 2558 C CA . LYS D 2 48 ? -6.319 54.354 36.338 1.00 25.44 71 LYS D CA 1
ATOM 2559 C C . LYS D 2 48 ? -6.104 52.839 36.127 1.00 24.25 71 LYS D C 1
ATOM 2560 O O . LYS D 2 48 ? -5.437 52.428 35.193 1.00 24.40 71 LYS D O 1
ATOM 2564 N N . ALA D 2 49 ? -6.687 52.018 36.982 1.00 24.18 72 ALA D N 1
ATOM 2565 C CA . ALA D 2 49 ? -6.610 50.555 36.812 1.00 23.57 72 ALA D CA 1
ATOM 2566 C C . ALA D 2 49 ? -7.326 50.107 35.553 1.00 25.01 72 ALA D C 1
ATOM 2567 O O . ALA D 2 49 ? -6.884 49.165 34.873 1.00 23.86 72 ALA D O 1
ATOM 2569 N N . LYS D 2 50 ? -8.401 50.822 35.187 1.00 26.04 73 LYS D N 1
ATOM 2570 C CA . LYS D 2 50 ? -9.109 50.547 33.927 1.00 27.11 73 LYS D CA 1
ATOM 2571 C C . LYS D 2 50 ? -8.291 50.903 32.702 1.00 25.92 73 LYS D C 1
ATOM 2572 O O . LYS D 2 50 ? -8.209 50.131 31.751 1.00 27.70 73 LYS D O 1
ATOM 2578 N N . ILE D 2 51 ? -7.626 52.048 32.747 1.00 25.47 74 ILE D N 1
ATOM 2579 C CA . ILE D 2 51 ? -6.707 52.447 31.708 1.00 25.74 74 ILE D CA 1
ATOM 2580 C C . ILE D 2 51 ? -5.577 51.435 31.549 1.00 25.12 74 ILE D C 1
ATOM 2581 O O . ILE D 2 51 ? -5.166 51.117 30.432 1.00 24.99 74 ILE D O 1
ATOM 2586 N N . ALA D 2 52 ? -5.080 50.951 32.688 1.00 25.99 75 ALA D N 1
ATOM 2587 C CA . ALA D 2 52 ? -3.925 50.073 32.731 1.00 25.45 75 ALA D CA 1
ATOM 2588 C C . ALA D 2 52 ? -4.222 48.638 32.274 1.00 25.58 75 ALA D C 1
ATOM 2589 O O . ALA D 2 52 ? -3.338 47.988 31.708 1.00 26.02 75 ALA D O 1
ATOM 2591 N N . PHE D 2 53 ? -5.422 48.112 32.551 1.00 26.14 76 PHE D N 1
ATOM 2592 C CA . PHE D 2 53 ? -5.708 46.694 32.286 1.00 26.11 76 PHE D CA 1
ATOM 2593 C C . PHE D 2 53 ? -6.956 46.455 31.417 1.00 28.15 76 PHE D C 1
ATOM 2594 O O . PHE D 2 53 ? -7.265 45.296 31.067 1.00 28.48 76 PHE D O 1
ATOM 2602 N N . GLY D 2 54 ? -7.638 47.539 31.050 1.00 28.80 77 GLY D N 1
ATOM 2603 C CA . GLY D 2 54 ? -8.743 47.459 30.079 1.00 29.75 77 GLY D CA 1
ATOM 2604 C C . GLY D 2 54 ? -10.107 47.114 30.623 1.00 30.39 77 GLY D C 1
ATOM 2605 O O . GLY D 2 54 ? -11.083 47.061 29.861 1.00 30.82 77 GLY D O 1
ATOM 2606 N N . GLN D 2 55 ? -10.214 46.900 31.932 1.00 31.18 78 GLN D N 1
ATOM 2607 C CA . GLN D 2 55 ? -11.488 46.525 32.544 1.00 31.83 78 GLN D CA 1
ATOM 2608 C C . GLN D 2 55 ? -11.729 47.208 33.873 1.00 31.12 78 GLN D C 1
ATOM 2609 O O . GLN D 2 55 ? -10.785 47.591 34.558 1.00 29.77 78 GLN D O 1
ATOM 2615 N N . SER D 2 56 ? -12.999 47.316 34.255 1.00 29.78 79 SER D N 1
ATOM 2616 C CA . SER D 2 56 ? -13.337 47.819 35.587 1.00 29.34 79 SER D CA 1
ATOM 2617 C C . SER D 2 56 ? -12.938 46.748 36.625 1.00 29.21 79 SER D C 1
ATOM 2618 O O . SER D 2 56 ? -13.343 45.572 36.505 1.00 29.98 79 SER D O 1
ATOM 2621 N N . MET D 2 57 ? -12.177 47.146 37.647 1.00 27.05 80 MET D N 1
ATOM 2622 C CA . MET D 2 57 ? -11.638 46.214 38.650 1.00 27.27 80 MET D CA 1
ATOM 2623 C C . MET D 2 57 ? -12.217 46.418 40.074 1.00 26.69 80 MET D C 1
ATOM 2624 O O . MET D 2 57 ? -12.561 47.534 40.477 1.00 25.97 80 MET D O 1
ATOM 2629 N N . ASP D 2 58 ? -12.323 45.318 40.802 1.00 25.16 81 ASP D N 1
ATOM 2630 C CA . ASP D 2 58 ? -12.422 45.341 42.264 1.00 25.87 81 ASP D CA 1
ATOM 2631 C C . ASP D 2 58 ? -11.035 45.566 42.849 1.00 25.11 81 ASP D C 1
ATOM 2632 O O . ASP D 2 58 ? -10.048 45.050 42.326 1.00 25.37 81 ASP D O 1
ATOM 2637 N N . LEU D 2 59 ? -10.941 46.377 43.891 1.00 23.81 82 LEU D N 1
ATOM 2638 C CA . LEU D 2 59 ? -9.648 46.748 44.435 1.00 23.90 82 LEU D CA 1
ATOM 2639 C C . LEU D 2 59 ? -9.447 46.150 45.828 1.00 24.05 82 LEU D C 1
ATOM 2640 O O . LEU D 2 59 ? -10.361 46.239 46.637 1.00 22.86 82 LEU D O 1
ATOM 2645 N N . HIS D 2 60 ? -8.287 45.528 46.060 1.00 23.76 83 HIS D N 1
ATOM 2646 C CA . HIS D 2 60 ? -7.944 44.882 47.336 1.00 24.48 83 HIS D CA 1
ATOM 2647 C C . HIS D 2 60 ? -6.575 45.368 47.749 1.00 24.55 83 HIS D C 1
ATOM 2648 O O . HIS D 2 60 ? -5.626 45.343 46.933 1.00 23.21 83 HIS D O 1
ATOM 2655 N N . TYR D 2 61 ? -6.476 45.839 48.979 1.00 23.84 84 TYR D N 1
ATOM 2656 C CA . TYR D 2 61 ? -5.239 46.136 49.590 1.00 24.91 84 TYR D CA 1
ATOM 2657 C C . TYR D 2 61 ? -4.501 44.865 50.006 1.00 24.06 84 TYR D C 1
ATOM 2658 O O . TYR D 2 61 ? -5.101 43.853 50.470 1.00 23.32 84 TYR D O 1
ATOM 2667 N N . THR D 2 62 ? -3.191 44.891 49.820 1.00 22.83 85 THR D N 1
ATOM 2668 C CA . THR D 2 62 ? -2.385 43.756 50.243 1.00 22.75 85 THR D CA 1
ATOM 2669 C C . THR D 2 62 ? -1.113 44.172 50.976 1.00 23.16 85 THR D C 1
ATOM 2670 O O . THR D 2 62 ? -0.474 45.152 50.641 1.00 21.51 85 THR D O 1
ATOM 2674 N N . ASN D 2 63 ? -0.795 43.465 52.051 1.00 21.99 86 ASN D N 1
ATOM 2675 C CA . ASN D 2 63 ? 0.473 43.627 52.728 1.00 22.67 86 ASN D CA 1
ATOM 2676 C C . ASN D 2 63 ? 0.937 42.274 53.196 1.00 22.82 86 ASN D C 1
ATOM 2677 O O . ASN D 2 63 ? 0.273 41.641 54.035 1.00 19.56 86 ASN D O 1
ATOM 2682 N N . ASN D 2 64 ? 2.050 41.830 52.618 1.00 23.45 87 ASN D N 1
ATOM 2683 C CA . ASN D 2 64 ? 2.584 40.492 52.847 1.00 24.85 87 ASN D CA 1
ATOM 2684 C C . ASN D 2 64 ? 1.492 39.408 52.633 1.00 25.02 87 ASN D C 1
ATOM 2685 O O . ASN D 2 64 ? 1.041 39.191 51.469 1.00 24.70 87 ASN D O 1
ATOM 2690 N N . GLU D 2 65 ? 1.009 38.787 53.718 1.00 24.62 88 GLU D N 1
ATOM 2691 C CA . GLU D 2 65 ? -0.004 37.729 53.622 1.00 24.83 88 GLU D CA 1
ATOM 2692 C C . GLU D 2 65 ? -1.462 38.225 53.673 1.00 23.32 88 GLU D C 1
ATOM 2693 O O . GLU D 2 65 ? -2.380 37.469 53.364 1.00 22.93 88 GLU D O 1
ATOM 2699 N N . LEU D 2 66 ? -1.647 39.470 54.094 1.00 22.51 89 LEU D N 1
ATOM 2700 C CA . LEU D 2 66 ? -2.959 40.071 54.289 1.00 21.80 89 LEU D CA 1
ATOM 2701 C C . LEU D 2 66 ? -3.545 40.584 52.963 1.00 22.54 89 LEU D C 1
ATOM 2702 O O . LEU D 2 66 ? -2.821 41.242 52.170 1.00 22.28 89 LEU D O 1
ATOM 2707 N N . VAL D 2 67 ? -4.833 40.297 52.727 1.00 21.81 90 VAL D N 1
ATOM 2708 C CA . VAL D 2 67 ? -5.585 40.893 51.616 1.00 21.77 90 VAL D CA 1
ATOM 2709 C C . VAL D 2 67 ? -6.918 41.363 52.163 1.00 22.52 90 VAL D C 1
ATOM 2710 O O . VAL D 2 67 ? -7.567 40.634 52.912 1.00 21.62 90 VAL D O 1
ATOM 2714 N N . ILE D 2 68 ? -7.323 42.573 51.821 1.00 22.88 91 ILE D N 1
ATOM 2715 C CA . ILE D 2 68 ? -8.609 43.120 52.264 1.00 23.74 91 ILE D CA 1
ATOM 2716 C C . ILE D 2 68 ? -9.237 43.971 51.146 1.00 22.74 91 ILE D C 1
ATOM 2717 O O . ILE D 2 68 ? -8.504 44.777 50.517 1.00 22.09 91 ILE D O 1
ATOM 2722 N N . PRO D 2 69 ? -10.553 43.791 50.878 1.00 23.44 92 PRO D N 1
ATOM 2723 C CA . PRO D 2 69 ? -11.154 44.645 49.835 1.00 22.29 92 PRO D CA 1
ATOM 2724 C C . PRO D 2 69 ? -11.162 46.091 50.277 1.00 23.20 92 PRO D C 1
ATOM 2725 O O . PRO D 2 69 ? -11.357 46.384 51.481 1.00 23.80 92 PRO D O 1
ATOM 2729 N N . LEU D 2 70 ? -10.938 46.991 49.323 1.00 23.21 93 LEU D N 1
ATOM 2730 C CA . LEU D 2 70 ? -11.093 48.418 49.542 1.00 25.10 93 LEU D CA 1
ATOM 2731 C C . LEU D 2 70 ? -12.353 48.853 48.821 1.00 26.68 93 LEU D C 1
ATOM 2732 O O . LEU D 2 70 ? -12.361 48.899 47.568 1.00 26.86 93 LEU D O 1
ATOM 2737 N N . THR D 2 71 ? -13.411 49.162 49.584 1.00 27.17 94 THR D N 1
ATOM 2738 C CA . THR D 2 71 ? -14.721 49.417 49.003 1.00 28.90 94 THR D CA 1
ATOM 2739 C C . THR D 2 71 ? -15.227 50.879 49.184 1.00 28.55 94 THR D C 1
ATOM 2740 O O . THR D 2 71 ? -16.007 51.352 48.371 1.00 27.52 94 THR D O 1
ATOM 2744 N N . THR D 2 72 ? -14.733 51.577 50.216 1.00 28.50 95 THR D N 1
ATOM 2745 C CA . THR D 2 72 ? -15.114 52.962 50.485 1.00 29.02 95 THR D CA 1
ATOM 2746 C C . THR D 2 72 ? -13.872 53.884 50.533 1.00 28.75 95 THR D C 1
ATOM 2747 O O . THR D 2 72 ? -12.749 53.422 50.678 1.00 27.74 95 THR D O 1
ATOM 2751 N N . GLN D 2 73 ? -14.106 55.193 50.458 1.00 29.73 96 GLN D N 1
ATOM 2752 C CA . GLN D 2 73 ? -13.014 56.174 50.598 1.00 30.16 96 GLN D CA 1
ATOM 2753 C C . GLN D 2 73 ? -12.304 55.982 51.938 1.00 29.21 96 GLN D C 1
ATOM 2754 O O . GLN D 2 73 ? -11.084 55.973 52.013 1.00 27.91 96 GLN D O 1
ATOM 2760 N N . ASP D 2 74 ? -13.051 55.740 52.992 1.00 29.69 97 ASP D N 1
ATOM 2761 C CA . ASP D 2 74 ? -12.438 55.489 54.294 1.00 29.81 97 ASP D CA 1
ATOM 2762 C C . ASP D 2 74 ? -11.491 54.311 54.353 1.00 29.66 97 ASP D C 1
ATOM 2763 O O . ASP D 2 74 ? -10.463 54.375 55.011 1.00 28.18 97 ASP D O 1
ATOM 2768 N N . ASP D 2 75 ? -11.816 53.227 53.640 1.00 28.53 98 ASP D N 1
ATOM 2769 C CA . ASP D 2 75 ? -10.955 52.058 53.590 1.00 27.74 98 ASP D CA 1
ATOM 2770 C C . ASP D 2 75 ? -9.576 52.454 53.001 1.00 28.00 98 ASP D C 1
ATOM 2771 O O . ASP D 2 75 ? -8.502 52.044 53.484 1.00 27.46 98 ASP D O 1
ATOM 2776 N N . LEU D 2 76 ? -9.628 53.235 51.931 1.00 26.55 99 LEU D N 1
ATOM 2777 C CA . LEU D 2 76 ? -8.404 53.611 51.232 1.00 27.71 99 LEU D CA 1
ATOM 2778 C C . LEU D 2 76 ? -7.580 54.541 52.138 1.00 28.02 99 LEU D C 1
ATOM 2779 O O . LEU D 2 76 ? -6.371 54.425 52.235 1.00 26.46 99 LEU D O 1
ATOM 2784 N N . ASP D 2 77 ? -8.270 55.500 52.748 1.00 29.60 100 ASP D N 1
ATOM 2785 C CA . ASP D 2 77 ? -7.620 56.447 53.655 1.00 30.12 100 ASP D CA 1
ATOM 2786 C C . ASP D 2 77 ? -6.845 55.696 54.722 1.00 30.92 100 ASP D C 1
ATOM 2787 O O . ASP D 2 77 ? -5.686 56.045 55.032 1.00 31.16 100 ASP D O 1
ATOM 2792 N N . LYS D 2 78 ? -7.469 54.664 55.296 1.00 31.06 101 LYS D N 1
ATOM 2793 C CA . LYS D 2 78 ? -6.763 53.810 56.236 1.00 30.91 101 LYS D CA 1
ATOM 2794 C C . LYS D 2 78 ? -5.495 53.228 55.634 1.00 30.55 101 LYS D C 1
ATOM 2795 O O . LYS D 2 78 ? -4.436 53.230 56.281 1.00 30.08 101 LYS D O 1
ATOM 2801 N N . ALA D 2 79 ? -5.579 52.715 54.393 1.00 28.55 102 ALA D N 1
ATOM 2802 C CA . ALA D 2 79 ? -4.401 52.113 53.722 1.00 28.83 102 ALA D CA 1
ATOM 2803 C C . ALA D 2 79 ? -3.280 53.113 53.393 1.00 29.02 102 ALA D C 1
ATOM 2804 O O . ALA D 2 79 ? -2.076 52.813 53.492 1.00 29.28 102 ALA D O 1
ATOM 2806 N N . VAL D 2 80 ? -3.662 54.313 52.967 1.00 29.05 103 VAL D N 1
ATOM 2807 C CA . VAL D 2 80 ? -2.651 55.342 52.744 1.00 30.12 103 VAL D CA 1
ATOM 2808 C C . VAL D 2 80 ? -1.939 55.708 54.066 1.00 31.56 103 VAL D C 1
ATOM 2809 O O . VAL D 2 80 ? -0.719 55.907 54.049 1.00 30.76 103 VAL D O 1
ATOM 2813 N N . GLU D 2 81 ? -2.704 55.849 55.160 1.00 33.08 104 GLU D N 1
ATOM 2814 C CA . GLU D 2 81 ? -2.116 56.096 56.495 1.00 35.19 104 GLU D CA 1
ATOM 2815 C C . GLU D 2 81 ? -1.074 55.044 56.845 1.00 34.73 104 GLU D C 1
ATOM 2816 O O . GLU D 2 81 ? 0.054 55.381 57.226 1.00 33.23 104 GLU D O 1
ATOM 2822 N N . LEU D 2 82 ? -1.438 53.773 56.709 1.00 34.01 105 LEU D N 1
ATOM 2823 C CA . LEU D 2 82 ? -0.473 52.705 56.962 1.00 34.73 105 LEU D CA 1
ATOM 2824 C C . LEU D 2 82 ? 0.794 52.897 56.122 1.00 34.66 105 LEU D C 1
ATOM 2825 O O . LEU D 2 82 ? 1.902 52.789 56.647 1.00 33.65 105 LEU D O 1
ATOM 2830 N N . LEU D 2 83 ? 0.638 53.169 54.821 1.00 35.19 106 LEU D N 1
ATOM 2831 C CA . LEU D 2 83 ? 1.794 53.396 53.946 1.00 35.70 106 LEU D CA 1
ATOM 2832 C C . LEU D 2 83 ? 2.652 54.581 54.427 1.00 36.76 106 LEU D C 1
ATOM 2833 O O . LEU D 2 83 ? 3.892 54.504 54.422 1.00 35.21 106 LEU D O 1
ATOM 2838 N N . ASP D 2 84 ? 1.995 55.673 54.829 1.00 37.33 107 ASP D N 1
ATOM 2839 C CA . ASP D 2 84 ? 2.729 56.876 55.232 1.00 38.74 107 ASP D CA 1
ATOM 2840 C C . ASP D 2 84 ? 3.509 56.703 56.545 1.00 39.30 107 ASP D C 1
ATOM 2841 O O . ASP D 2 84 ? 4.501 57.397 56.765 1.00 40.53 107 ASP D O 1
ATOM 2846 N N . ARG D 2 85 ? 3.054 55.815 57.422 1.00 40.48 108 ARG D N 1
ATOM 2847 C CA . ARG D 2 85 ? 3.758 55.557 58.697 1.00 40.42 108 ARG D CA 1
ATOM 2848 C C . ARG D 2 85 ? 4.756 54.405 58.569 1.00 41.12 108 ARG D C 1
ATOM 2849 O O . ARG D 2 85 ? 5.537 54.164 59.477 1.00 41.05 108 ARG D O 1
ATOM 2853 N N . SER D 2 86 ? 4.741 53.708 57.436 1.00 41.82 109 SER D N 1
ATOM 2854 C CA . SER D 2 86 ? 5.569 52.525 57.212 1.00 42.97 109 SER D CA 1
ATOM 2855 C C . SER D 2 86 ? 6.918 52.831 56.536 1.00 43.43 109 SER D C 1
ATOM 2856 O O . SER D 2 86 ? 7.029 52.795 55.303 1.00 43.92 109 SER D O 1
ATOM 2858 N N . ILE D 2 87 ? 7.948 53.082 57.353 1.00 43.82 110 ILE D N 1
ATOM 2859 C CA . ILE D 2 87 ? 9.336 53.239 56.882 1.00 43.49 110 ILE D CA 1
ATOM 2860 C C . ILE D 2 87 ? 9.894 52.075 56.031 1.00 44.55 110 ILE D C 1
ATOM 2861 O O . ILE D 2 87 ? 10.929 52.243 55.346 1.00 45.25 110 ILE D O 1
ATOM 2866 N N . HIS D 2 88 ? 9.255 50.906 56.096 1.00 44.13 111 HIS D N 1
ATOM 2867 C CA . HIS D 2 88 ? 9.699 49.711 55.354 1.00 44.33 111 HIS D CA 1
ATOM 2868 C C . HIS D 2 88 ? 8.968 49.520 53.999 1.00 43.73 111 HIS D C 1
ATOM 2869 O O . HIS D 2 88 ? 9.342 48.647 53.210 1.00 44.53 111 HIS D O 1
ATOM 2876 N N . MET D 2 89 ? 7.911 50.296 53.763 1.00 42.21 112 MET D N 1
ATOM 2877 C CA . MET D 2 89 ? 7.120 50.194 52.520 1.00 40.65 112 MET D CA 1
ATOM 2878 C C . MET D 2 89 ? 7.199 51.510 51.754 1.00 38.56 112 MET D C 1
ATOM 2879 O O . MET D 2 89 ? 7.086 52.619 52.323 1.00 38.42 112 MET D O 1
ATOM 2881 N N . LYS D 2 90 ? 7.395 51.373 50.447 1.00 35.95 113 LYS D N 1
ATOM 2882 C CA . LYS D 2 90 ? 7.589 52.498 49.609 1.00 33.40 113 LYS D CA 1
ATOM 2883 C C . LYS D 2 90 ? 6.448 52.584 48.554 1.00 30.66 113 LYS D C 1
ATOM 2884 O O . LYS D 2 90 ? 6.377 53.565 47.839 1.00 28.31 113 LYS D O 1
ATOM 2888 N N . SER D 2 91 ? 5.568 51.578 48.503 1.00 28.27 114 SER D N 1
ATOM 2889 C CA . SER D 2 91 ? 4.360 51.644 47.664 1.00 25.43 114 SER D CA 1
ATOM 2890 C C . SER D 2 91 ? 3.126 51.033 48.325 1.00 25.82 114 SER D C 1
ATOM 2891 O O . SER D 2 91 ? 3.223 50.156 49.179 1.00 25.68 114 SER D O 1
ATOM 2894 N N . LEU D 2 92 ? 1.964 51.491 47.882 1.00 24.78 115 LEU D N 1
ATOM 2895 C CA . LEU D 2 92 ? 0.674 50.926 48.287 1.00 24.62 115 LEU D CA 1
ATOM 2896 C C . LEU D 2 92 ? 0.319 49.815 47.311 1.00 23.66 115 LEU D C 1
ATOM 2897 O O . LEU D 2 92 ? 0.104 50.065 46.121 1.00 21.81 115 LEU D O 1
ATOM 2902 N N . LYS D 2 93 ? 0.240 48.578 47.827 1.00 22.87 116 LYS D N 1
ATOM 2903 C CA . LYS D 2 93 ? 0.015 47.424 46.979 1.00 22.69 116 LYS D CA 1
ATOM 2904 C C . LYS D 2 93 ? -1.470 47.085 46.837 1.00 23.60 116 LYS D C 1
ATOM 2905 O O . LYS D 2 93 ? -2.153 46.808 47.827 1.00 23.43 116 LYS D O 1
ATOM 2909 N N . ILE D 2 94 ? -1.940 47.114 45.591 1.00 23.93 117 ILE D N 1
ATOM 2910 C CA . ILE D 2 94 ? -3.338 46.923 45.267 1.00 23.98 117 ILE D CA 1
ATOM 2911 C C . ILE D 2 94 ? -3.463 45.803 44.276 1.00 24.45 117 ILE D C 1
ATOM 2912 O O .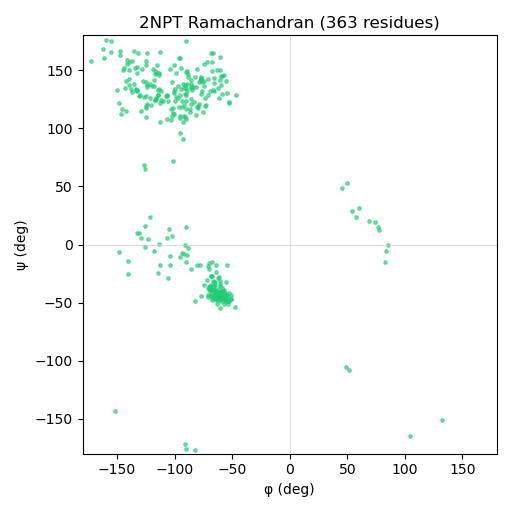 ILE D 2 94 ? -2.972 45.868 43.137 1.00 23.47 117 ILE D O 1
ATOM 2917 N N . LEU D 2 95 ? -4.152 44.759 44.710 1.00 23.69 118 LEU D N 1
ATOM 2918 C CA . LEU D 2 95 ? -4.448 43.646 43.877 1.00 24.12 118 LEU D CA 1
ATOM 2919 C C . LEU D 2 95 ? -5.789 43.939 43.175 1.00 23.47 118 LEU D C 1
ATOM 2920 O O . LEU D 2 95 ? -6.781 44.364 43.822 1.00 22.49 118 LEU D O 1
ATOM 2925 N N . LEU D 2 96 ? -5.817 43.724 41.863 1.00 23.42 119 LEU D N 1
ATOM 2926 C CA . LEU D 2 96 ? -6.973 43.993 41.021 1.00 23.51 119 LEU D CA 1
ATOM 2927 C C . LEU D 2 96 ? -7.651 42.675 40.593 1.00 25.22 119 LEU D C 1
ATOM 2928 O O . LEU D 2 96 ? -6.992 41.770 40.078 1.00 24.96 119 LEU D O 1
ATOM 2933 N N . VAL D 2 97 ? -8.954 42.596 40.796 1.00 26.85 120 VAL D N 1
ATOM 2934 C CA . VAL D 2 97 ? -9.750 41.448 40.360 1.00 29.78 120 VAL D CA 1
ATOM 2935 C C . VAL D 2 97 ? -10.877 41.952 39.469 1.00 31.53 120 VAL D C 1
ATOM 2936 O O . VAL D 2 97 ? -11.486 42.967 39.747 1.00 31.70 120 VAL D O 1
ATOM 2940 N N . ILE D 2 98 ? -11.117 41.279 38.354 1.00 34.02 121 ILE D N 1
ATOM 2941 C CA . ILE D 2 98 ? -12.108 41.759 37.378 1.00 36.34 121 ILE D CA 1
ATOM 2942 C C . ILE D 2 98 ? -13.509 41.835 37.989 1.00 38.17 121 ILE D C 1
ATOM 2943 O O . ILE D 2 98 ? -13.986 40.862 38.573 1.00 39.23 121 ILE D O 1
ATOM 2948 N N . ASN D 2 99 ? -14.106 43.027 37.874 1.00 40.30 122 ASN D N 1
ATOM 2949 C CA . ASN D 2 99 ? -15.478 43.344 38.282 1.00 41.63 122 ASN D CA 1
ATOM 2950 C C . ASN D 2 99 ? -15.523 44.561 39.181 1.00 43.08 122 ASN D C 1
ATOM 2951 O O . ASN D 2 99 ? -15.788 45.674 38.702 1.00 45.05 122 ASN D O 1
#

Foldseek 3Di:
DDDDDDDDLDPWAWEWEQEPVPGTDTDTDPDPDFPVVVLVVCCVVVVPDHFQWKWFAAPVRDTDIDRGRVSVVVLSSRLSVVVVVCVVVVHDRDHGYMYTDD/DWAWAWEDDPHDIDIDTHDPPRDPVVVQVVVCVVVVHGKWKWWDDDVDIGGDDDPVVVVVQVVVCVVDDPDRHGYIYIDGDD/DDDDDDQDAVVVDFAWEWEQEPVPGIDIDGDPVDFQVNVLVVVCVVVVVDRFQWKWFQAPVRDTDIDRGRVVVVVLRVRLSVVQVVCVVVVHDRDHGYMYTDD/DPDDDFDAWAWAWEDDPHDIDIDTHGPPDFPVNVQVVVCVVPVARWFKWWDDDPDIGTDDHRVSVVVQVVCQVVDPPDRHTYIYTDGD

Secondary structure (DSSP, 8-state):
------------EEEEEEETTTEEEEEEEP----HHHHHHHHHHHSTTS--SEEEEE-TTS-EEEE-SHHHHHHHHHHHHHHHHHHHTTTPPPPPEEEEEE-/-PEEEEEEETTEEEEEEEPSSPPHHHHHHHHHHHHTS-EEEEEEETTEEEE---HHHHHHHHHHHHH-SS--SEEEEEEE--/---PPPPS-TTTS--EEEEEETTTEEEEEE-----HHHHHHHHHHHSTTS---EEEEE-TTS-EEEE-SHHHHHHHHHHHHHHHHHHHHTT---PPEEEEEE-/--S----PPEEEEEEETTEEEEEEEPSSP-HHHHHHHHHHHHSS-EEEEEEETTEEEE--SHHHHHHHHHHHHH-TT--SEEEEEEE-

InterPro domains:
  IPR000270 PB1 domain [PF00564] (19-95)
  IPR000270 PB1 domain [SM00666] (18-97)
  IPR000719 Protein kinase domain [PF00069] (170-419)
  IPR000719 Protein kinase domain [PS50011] (166-419)
  IPR000719 Protein kinase domain [SM00220] (166-419)
  IPR008271 Serine/threonine-protein kinase, active site [PS00108] (279-291)
  IPR011009 Protein kinase-like domain superfamily [SSF56112] (154-425)
  IPR017441 Protein kinase, ATP binding site [PS00107] (172-195)
  IPR034851 Dual specificity mitogen-activated protein kinase kinase 5, PB1 domain [cd06395] (17-107)
  IPR052468 Dual specificity MAP kinase kinase [PTHR47238] (11-445)
  IPR053793 PB1-like domain [PS51745] (18-109)

CATH classification: 3.10.20.90

Sequence (375 aa):
SMALGPFPAMQVLVIRIKIPNSGAVDWTVHSQLLFRDVLDDVIGQVLPEATTTAFEYEEDEDGDRITVRSDEEEMKAMLSYYYSTVMEQQVNGQLIEPLQIFPRANDVRVKFEHRGEKRILQFPRPVKLEDLRSKAKIAFGQSMDLHYTNNELVIPLTTQDDLDKAVELLDRSIHMKSLKILLVINGSMALGPFPAMENQVLVIRIKIPNSGAVDWTVHQLLFRDVLDVIGQVLPEATTTAFEYEEDEDGDRITVRSDEEMKAMLSYYYSTVMEQQVNGQLIEPLQIFPRASSSPKKQNDVRVKFEHRGEKRILQFPRPVKLEDLRSKAKIAFGQSMDLHYTNNELVIPLTTQDDLDKAVELLDRSIHMKSLKILLVIN

Radius of gyration: 28.21 Å; Cα contacts (8 Å, |Δi|>4): 558; chains: 4; bounding box: 56×52×84 Å

Nearest PDB structures (foldseek):
  2npt-assembly2_B  TM=1.012E+00  e=4.365E-14  Homo sapiens
  2npt-assembly1_D  TM=9.837E-01  e=3.047E-12  Homo sapiens
  2cu1-assembly1_A  TM=9.597E-01  e=2.957E-11  Homo sapiens
  2c60-assembly1_A  TM=9.543E-01  e=6.057E-09  Homo sapiens
  2o2v-assembly1_B  TM=9.410E-01  e=1.674E-08  Homo sapiens

B-factor: mean 29.95, std 8.21, range [15.98, 78.13]